Protein 5VT3 (pdb70)

Solvent-accessible surface area: 26668 Å² total; per-residue (Å²): 135,90,16,106,0,1,0,4,8,3,12,17,6,0,4,0,0,0,1,6,0,17,8,7,92,10,105,1,5,0,3,6,16,133,80,88,8,12,58,33,44,44,29,67,56,11,26,23,1,1,1,10,79,137,56,17,55,0,52,26,0,4,100,63,1,77,78,1,0,84,71,34,150,11,76,42,38,136,9,62,10,72,114,10,61,13,109,50,132,52,0,56,0,97,1,102,64,66,50,12,20,0,42,0,0,0,0,8,36,16,10,56,34,93,80,67,69,50,163,18,1,106,59,21,73,78,102,8,4,10,22,24,0,33,65,42,0,106,147,27,167,102,66,91,0,0,0,10,6,8,17,54,48,0,0,57,22,0,7,59,0,7,113,38,7,48,57,0,14,0,0,14,162,95,108,56,23,176,5,26,87,55,1,31,98,103,0,68,84,59,40,148,124,43,42,3,63,45,27,40,25,54,48,9,54,62,2,38,35,70,151,152,9,3,59,2,0,62,0,78,21,67,144,106,42,38,80,74,116,26,107,4,96,0,0,1,2,7,48,27,48,44,5,46,2,107,51,0,122,84,63,9,84,46,105,121,27,28,1,59,14,115,15,33,42,101,4,55,12,2,21,8,62,26,118,0,0,0,0,0,4,21,0,20,22,59,55,24,115,37,18,0,7,9,0,2,27,0,0,28,0,2,27,2,0,26,101,31,16,78,80,103,132,202,59,98,79,107,69,74,91,14,110,0,0,0,4,10,3,13,16,6,0,5,0,0,0,1,5,0,15,9,6,98,19,112,1,4,0,3,6,17,138,81,88,7,13,55,32,44,49,16,60,84,15,32,26,2,1,0,11,73,77,73,16,53,0,55,25,0,5,97,61,1,78,110,2,0,85,75,36,151,11,75,40,35,134,8,60,11,59,99,9,62,12,106,52,126,58,0,40,0,87,8,106,70,40,20,6,6,0,42,0,0,0,0,7,33,17,9,57,34,88,79,65,69,51,164,19,1,108,59,20,68,76,96,10,5,12,21,22,0,36,68,44,0,116,134,26,169,104,73,92,0,0,0,10,6,7,17,57,52,0,0,51,17,0,22,63,0,9,117,41,6,53,53,0,12,0,0,15,164,88,101,58,21,181,5,22,69,40,17,26,92,80,0,69,77,57,40,138,120,49,41,3,62,46,32,42,23,55,48,9,51,64,2,36,36,76,161,154,9,6,52,2,0,58,0,69,29,69,151,107,42,41,76,80,111,26,95,3,83,0,0,1,2,7,46,27,49,39,9,42,4,110,49,0,118,87,59,11,84,49,104,125,25,29,1,58,14,116,15,37,45,101,9,59,7,0,22,9,61,25,117,0,0,0,0,0,3,22,0,20,20,68,36,17,108,34,18,1,2,10,0,4,14,0,0,32,0,1,31,4,0,39,172,32,4,91,84,98,139

Sequence (632 aa):
KHSKLLILGSGPAGYTAAVYAARANNLNPVLITGMQQGGQQLTTTTEVEENWPGDPEGLTGPGLMDRMKEHAERFETEIIFDHINEVDFSTRPFVLKGDDAAAASYSCDALIISTGASAKYLGLESEEAFKGRGVSACATCDGFFFYRNQQKVAVVGGGNTAVEEEALYLSSNIAAEVHLIHRRDSFRAEKILINRRLMDKVQQNGNIVLHTDRVLDEVLGDEMGVTGVRLKDVKTGGTEELDVMGAFIAIGHSSPNTQIFQGQLDMKDGYILVKSGLEGNATQTSVEGIFAAGDVMDHNYRQAITSAGTTGCMAALDAERRYLDDSLNNAMSDMKHSKLLILGSGPAGYTAAVYAARANLNPVLITGMMQQGGQLTTTTEVENWPGDPEGLTGPGLMDRMKEHAERFETEIIFDHINEVDFSTRPFVLKGDDAASYSSCDALIISTGASAKYLGLEESEEAFKGRGVSACATCDGFFYRNQKVAVVGGGNTAVEEEALYLSNIAAEVHLIHRRDSFRAEKILINRRLMDKVQNGNIVLHTDRVLDEVLGDEMMGVTGVRLKDVKTGGTEELDVMGAFIAIGHSPNTQIFQGQLDMKDGYILVKSGLEGNATQTSVEGIFAAGDVMDHNYRQAITSAGTTGCMAALDAERYLDSLN

Radius of gyration: 27.06 Å; Cα contacts (8 Å, |Δi|>4): 1678; chains: 2; bounding box: 70×60×86 Å

Foldseek 3Di:
DEFAEEEEALELLRLLLLLLLLVLVRLYEYEHAPPRHPDQVQFQADDPPPPDDGRDGSVNVSVVSVVSSVVSPRHYHHWHWDAWDQVDPQTWTDTPDDIYGHRFYEYAHAWAADDPPDPQLVVFVVQFEAAGCSVCLQVQAQWEEEEEAAEQSSLSSQVVSQVGYQAYEYEYQADHGHYDVVSVVVSVCCCVPHRYPYHYQWDFDHFDDDPRHTQWTWIARNPPRDIDIGGGRHYHYHHDIAAPQVNCPPPWDDDSQAFEACQDDPASGQHTPRQNYGYAANSHDPDDRDSNRRNVRSSSRSVSNSVSSVVVD/DDDQPAAEFAEEEEALELLRLLLLLLLLVLVRLYEYAHAPPRHPDQVQWQFDDPPPPDDGGDGSVNVSVVSVVSSVVSPRHYHHWHFDAWDQVDPQTWTDTPVHIYTHNFYEYAQAWAADDPPDPQLVVFVVLFEAAGCSVCLQVAAQFEEEEEAAEQQRLSSLVVSQVGYVAYEYEYQADHHHYDVVSVVVSVCCCVPNRYPYHYNWDFPHFDDDPRHGQWTWIARNVPRDIDIDGGRHYHYHHDTAAPQVNCPPPWDADSQAFAACQDDPASGQHTPRQRYGYAANSHDPDDRDSVRRNVRSNSSSVSNSVSSVVVD

Nearest PDB structures (foldseek):
  5usx-assembly1_A  TM=9.959E-01  e=8.562E-64  Vibrio vulnificus CMCP6
  5u63-assembly1_A  TM=9.924E-01  e=9.295E-57  Haemophilus influenzae Rd KW20
  5utx-assembly1_B  TM=8.180E-01  e=9.425E-53  Vibrio vulnificus CMCP6
  5utx-assembly1_A  TM=6.160E-01  e=2.330E-57  Vibrio vulnificus CMCP6
  7e52-assembly1_A-2  TM=6.633E-01  e=1.505E-50  Acinetobacter baumannii 940793

Secondary structure (DSSP, 8-state):
-EEEEEEE--SHHHHHHHHHHHHTT---EEE--SSTT-GGGG-S----STT--TT--HHHHHHHHHHHHHHTT-EEE---EEEEE-SSSSEEEEESS-EEEEEEEEE---EEE-----HHHHHTBTTTEES-HHHHGGGGTTSEEEEE--SHHHHHHHHHHHTTSSEEEEE-SSSS--S-HHHHHHHHHHHHHSSEEEETTEEEEEEEE-SSSEEEEEEEETTT--EEEEE-SEEEE-S-EEES-GGGTTTS-EETTEEP---SSSS-TTB-SSTTEEE-GGGS-SS---HHHHHHHHHHHHHHHHHHHHHT-/--SS-PEEEEEEEE--SHHHHHHHHHHHHTT---EEE--SSTT-GGGG-S----STT--TT--HHHHHHHHHHHHHHTT-EEE---EEEEE-SSSSEEEEESS-EEEEEEEEE---EEE-----HHHHHHBTTTEES-HHHHGGGGTTSEEEEE--SHHHHHHHHHHHTTSSEEEEE-SSSS--S-HHHHHHHHHHHHHSSEEEE-SEEEEEEEE-SSSEEEEEEEETTT--EEEEE-SEEEE-S-EEES-GGGTTTS-EETTEEP---SSSS-TTB-SSTTEEE-GGGS-SS---HHHHHHHHHHHHHHHHHHHHHH-

B-factor: mean 30.5, std 15.29, range [8.41, 157.99]

Structure (mmCIF, N/CA/C/O backbone):
data_5VT3
#
_entry.id   5VT3
#
_cell.length_a   61.931
_cell.length_b   100.758
_cell.length_c   126.880
_cell.angle_alpha   90.000
_cell.angle_beta   90.000
_cell.angle_gamma   90.000
#
_symmetry.space_group_name_H-M   'P 21 21 21'
#
loop_
_entity.id
_entity.type
_entity.pdbx_description
1 polymer 'Thioredoxin reductase'
2 non-polymer 'NADP NICOTINAMIDE-ADENINE-DINUCLEOTIDE PHOSPHATE'
3 non-polymer 'FLAVIN-ADENINE DINUCLEOTIDE'
4 non-polymer 'POTASSIUM ION'
5 non-polymer 'CACODYLATE ION'
6 non-polymer GLYCEROL
7 water water
#
loop_
_atom_site.group_PDB
_atom_site.id
_atom_site.type_symbol
_atom_site.label_atom_id
_atom_site.label_alt_id
_atom_site.label_comp_id
_atom_site.label_asym_id
_atom_site.label_entity_id
_atom_site.label_seq_id
_atom_site.pdbx_PDB_ins_code
_atom_site.Cartn_x
_atom_site.Cartn_y
_atom_site.Cartn_z
_atom_site.occupancy
_atom_site.B_iso_or_equiv
_atom_site.auth_seq_id
_atom_site.auth_comp_id
_atom_site.auth_asym_id
_atom_site.auth_atom_id
_atom_site.pdbx_PDB_model_num
ATOM 1 N N . LYS A 1 8 ? 17.947 98.553 48.488 1.00 67.79 5 LYS A N 1
ATOM 2 C CA . LYS A 1 8 ? 18.407 99.054 47.203 1.00 64.20 5 LYS A CA 1
ATOM 3 C C . LYS A 1 8 ? 18.055 98.020 46.117 1.00 52.18 5 LYS A C 1
ATOM 4 O O . LYS A 1 8 ? 18.633 96.947 46.084 1.00 50.53 5 LYS A O 1
ATOM 10 N N . HIS A 1 9 ? 17.078 98.323 45.264 1.00 42.90 6 HIS A N 1
ATOM 11 C CA . HIS A 1 9 ? 16.710 97.452 44.157 1.00 44.71 6 HIS A CA 1
ATOM 12 C C . HIS A 1 9 ? 17.410 97.892 42.878 1.00 41.25 6 HIS A C 1
ATOM 13 O O . HIS A 1 9 ? 17.620 99.085 42.633 1.00 45.56 6 HIS A O 1
ATOM 20 N N . SER A 1 10 ? 17.765 96.922 42.051 1.00 34.55 7 SER A N 1
ATOM 21 C CA . SER A 1 10 ? 18.187 97.297 40.704 1.00 36.68 7 SER A CA 1
ATOM 22 C C . SER A 1 10 ? 17.750 96.207 39.741 1.00 30.23 7 SER A C 1
ATOM 23 O O . SER A 1 10 ? 17.411 95.097 40.152 1.00 29.91 7 SER A O 1
ATOM 26 N N . LYS A 1 11 ? 17.678 96.555 38.457 1.00 26.89 8 LYS A N 1
ATOM 27 C CA . LYS A 1 11 ? 17.363 95.533 37.463 1.00 35.39 8 LYS A CA 1
ATOM 28 C C . LYS A 1 11 ? 18.444 94.467 37.440 1.00 31.55 8 LYS A C 1
ATOM 29 O O . LYS A 1 11 ? 18.137 93.272 37.403 1.00 32.13 8 LYS A O 1
ATOM 35 N N . LEU A 1 12 ? 19.714 94.884 37.536 1.00 24.41 9 LEU A N 1
ATOM 36 C CA . LEU A 1 12 ? 20.855 93.985 37.391 1.00 22.54 9 LEU A CA 1
ATOM 37 C C . LEU A 1 12 ? 21.869 94.256 38.485 1.00 26.09 9 LEU A C 1
ATOM 38 O O . LEU A 1 12 ? 22.323 95.393 38.659 1.00 24.74 9 LEU A O 1
ATOM 43 N N . LEU A 1 13 ? 22.222 93.208 39.210 1.00 21.82 10 LEU A N 1
ATOM 44 C CA . LEU A 1 13 ? 23.296 93.230 40.189 1.00 19.87 10 LEU A CA 1
ATOM 45 C C . LEU A 1 13 ? 24.402 92.285 39.727 1.00 20.10 10 LEU A C 1
ATOM 46 O O . LEU A 1 13 ? 24.117 91.178 39.274 1.00 20.73 10 LEU A O 1
ATOM 51 N N . ILE A 1 14 ? 25.655 92.722 39.864 1.00 17.90 11 ILE A N 1
ATOM 52 C CA . ILE A 1 14 ? 26.846 91.945 39.524 1.00 16.08 11 ILE A CA 1
ATOM 53 C C . ILE A 1 14 ? 27.653 91.741 40.809 1.00 20.98 11 ILE A C 1
ATOM 54 O O . ILE A 1 14 ? 28.026 92.716 41.473 1.00 20.29 11 ILE A O 1
ATOM 59 N N . LEU A 1 15 ? 27.939 90.494 41.167 1.00 14.77 12 LEU A N 1
ATOM 60 C CA . LEU A 1 15 ? 28.816 90.224 42.298 1.00 13.95 12 LEU A CA 1
ATOM 61 C C . LEU A 1 15 ? 30.228 89.979 41.782 1.00 23.23 12 LEU A C 1
ATOM 62 O O . LEU A 1 15 ? 30.466 88.968 41.109 1.00 19.43 12 LEU A O 1
ATOM 67 N N . GLY A 1 16 ? 31.174 90.851 42.147 1.00 18.22 13 GLY A N 1
ATOM 68 C CA . GLY A 1 16 ? 32.574 90.537 41.867 1.00 16.37 13 GLY A CA 1
ATOM 69 C C . GLY A 1 16 ? 33.253 91.665 41.107 1.00 24.72 13 GLY A C 1
ATOM 70 O O . GLY A 1 16 ? 32.658 92.220 40.191 1.00 19.66 13 GLY A O 1
ATOM 71 N N . SER A 1 17 ? 34.471 92.062 41.489 1.00 19.26 14 SER A N 1
ATOM 72 C CA . SER A 1 17 ? 35.166 93.148 40.801 1.00 19.08 14 SER A CA 1
ATOM 73 C C . SER A 1 17 ? 36.457 92.647 40.141 1.00 21.90 14 SER A C 1
ATOM 74 O O . SER A 1 17 ? 37.461 93.363 40.072 1.00 18.48 14 SER A O 1
ATOM 77 N N . GLY A 1 18 ? 36.431 91.415 39.635 1.00 17.26 15 GLY A N 1
ATOM 78 C CA . GLY A 1 18 ? 37.477 90.879 38.794 1.00 15.23 15 GLY A CA 1
ATOM 79 C C . GLY A 1 18 ? 37.151 91.139 37.330 1.00 16.83 15 GLY A C 1
ATOM 80 O O . GLY A 1 18 ? 36.228 91.883 37.002 1.00 16.62 15 GLY A O 1
ATOM 81 N N . PRO A 1 19 ? 37.916 90.535 36.419 1.00 18.33 16 PRO A N 1
ATOM 82 C CA . PRO A 1 19 ? 37.686 90.816 35.001 1.00 16.22 16 PRO A CA 1
ATOM 83 C C . PRO A 1 19 ? 36.328 90.328 34.486 1.00 17.24 16 PRO A C 1
ATOM 84 O O . PRO A 1 19 ? 35.826 90.904 33.531 1.00 18.36 16 PRO A O 1
ATOM 88 N N . ALA A 1 20 ? 35.734 89.271 35.045 1.00 16.01 17 ALA A N 1
ATOM 89 C CA . ALA A 1 20 ? 34.398 88.875 34.605 1.00 15.10 17 ALA A CA 1
ATOM 90 C C . ALA A 1 20 ? 33.351 89.902 35.053 1.00 16.55 17 ALA A C 1
ATOM 91 O O . ALA A 1 20 ? 32.512 90.358 34.252 1.00 15.52 17 ALA A O 1
ATOM 93 N N . GLY A 1 21 ? 33.401 90.298 36.325 1.00 13.96 18 GLY A N 1
ATOM 94 C CA . GLY A 1 21 ? 32.450 91.306 36.824 1.00 14.21 18 GLY A CA 1
ATOM 95 C C . GLY A 1 21 ? 32.525 92.618 36.058 1.00 14.23 18 GLY A C 1
ATOM 96 O O . GLY A 1 21 ? 31.505 93.162 35.637 1.00 18.50 18 GLY A O 1
ATOM 97 N N . TYR A 1 22 ? 33.731 93.167 35.906 1.00 13.91 19 TYR A N 1
ATOM 98 C CA . TYR A 1 22 ? 33.880 94.462 35.233 1.00 14.71 19 TYR A CA 1
ATOM 99 C C . TYR A 1 22 ? 33.578 94.400 33.735 1.00 16.18 19 TYR A C 1
ATOM 100 O O . TYR A 1 22 ? 33.045 95.365 33.184 1.00 16.08 19 TYR A O 1
ATOM 109 N N . THR A 1 23 ? 33.882 93.294 33.051 1.00 16.41 20 THR A N 1
ATOM 110 C CA . THR A 1 23 ? 33.446 93.218 31.659 1.00 14.71 20 THR A CA 1
ATOM 111 C C . THR A 1 23 ? 31.930 93.134 31.590 1.00 17.19 20 THR A C 1
ATOM 112 O O . THR A 1 23 ? 31.298 93.785 30.740 1.00 12.89 20 THR A O 1
ATOM 116 N N . ALA A 1 24 ? 31.316 92.370 32.498 1.00 14.57 21 ALA A N 1
ATOM 117 C CA . ALA A 1 24 ? 29.849 92.354 32.551 1.00 15.59 21 ALA A CA 1
ATOM 118 C C . ALA A 1 24 ? 29.285 93.768 32.754 1.00 15.56 21 ALA A C 1
ATOM 119 O O . ALA A 1 24 ? 28.304 94.153 32.111 1.00 17.07 21 ALA A O 1
ATOM 121 N N . ALA A 1 25 ? 29.890 94.548 33.647 1.00 14.06 22 ALA A N 1
ATOM 122 C CA . ALA A 1 25 ? 29.404 95.905 33.921 1.00 14.49 22 ALA A CA 1
ATOM 123 C C . ALA A 1 25 ? 29.506 96.778 32.688 1.00 18.38 22 ALA A C 1
ATOM 124 O O . ALA A 1 25 ? 28.580 97.533 32.381 1.00 18.06 22 ALA A O 1
ATOM 126 N N . VAL A 1 26 ? 30.635 96.698 31.972 1.00 15.03 23 VAL A N 1
ATOM 127 C CA . VAL A 1 26 ? 30.781 97.509 30.752 1.00 18.85 23 VAL A CA 1
ATOM 128 C C . VAL A 1 26 ? 29.663 97.182 29.759 1.00 19.01 23 VAL A C 1
ATOM 129 O O . VAL A 1 26 ? 28.982 98.078 29.243 1.00 18.54 23 VAL A O 1
ATOM 133 N N . TYR A 1 27 ? 29.426 95.896 29.511 1.00 14.14 24 TYR A N 1
ATOM 134 C CA . TYR A 1 27 ? 28.418 95.519 28.525 1.00 16.01 24 TYR A CA 1
ATOM 135 C C . TYR A 1 27 ? 27.013 95.838 29.032 1.00 16.06 24 TYR A C 1
ATOM 136 O O . TYR A 1 27 ? 26.188 96.380 28.293 1.00 17.18 24 TYR A O 1
ATOM 145 N N . ALA A 1 28 ? 26.761 95.586 30.311 1.00 16.03 25 ALA A N 1
ATOM 146 C CA . ALA A 1 28 ? 25.465 95.896 30.907 1.00 17.11 25 ALA A CA 1
ATOM 147 C C . ALA A 1 28 ? 25.181 97.391 30.880 1.00 19.12 25 ALA A C 1
ATOM 148 O O . ALA A 1 28 ? 24.054 97.818 30.594 1.00 19.77 25 ALA A O 1
ATOM 150 N N . ALA A 1 29 ? 26.195 98.205 31.183 1.00 19.88 26 ALA A N 1
ATOM 151 C CA . ALA A 1 29 ? 26.021 99.652 31.172 1.00 20.74 26 ALA A CA 1
ATOM 152 C C . ALA A 1 29 ? 25.669 100.136 29.768 1.00 24.47 26 ALA A C 1
ATOM 153 O O . ALA A 1 29 ? 24.758 100.966 29.589 1.00 21.38 26 ALA A O 1
ATOM 155 N N . ARG A 1 30 ? 26.323 99.563 28.749 1.00 17.55 27 ARG A N 1
ATOM 156 C CA . ARG A 1 30 ? 26.055 99.981 27.380 1.00 18.10 27 ARG A CA 1
ATOM 157 C C . ARG A 1 30 ? 24.718 99.477 26.872 1.00 21.96 27 ARG A C 1
ATOM 158 O O . ARG A 1 30 ? 24.235 99.991 25.857 1.00 23.70 27 ARG A O 1
ATOM 166 N N . ALA A 1 31 ? 24.151 98.450 27.518 1.00 16.80 28 ALA A N 1
ATOM 167 C CA . ALA A 1 31 ? 22.803 97.969 27.271 1.00 19.90 28 ALA A CA 1
ATOM 168 C C . ALA A 1 31 ? 21.768 98.742 28.073 1.00 23.15 28 ALA A C 1
ATOM 169 O O . ALA A 1 31 ? 20.621 98.285 28.177 1.00 23.48 28 ALA A O 1
ATOM 171 N N A ASN A 1 32 ? 22.141 99.874 28.673 0.48 20.66 29 ASN A N 1
ATOM 172 N N B ASN A 1 32 ? 22.181 99.861 28.681 0.52 20.39 29 ASN A N 1
ATOM 173 C CA A ASN A 1 32 ? 21.191 100.731 29.392 0.48 24.54 29 ASN A CA 1
ATOM 174 C CA B ASN A 1 32 ? 21.305 100.767 29.427 0.52 24.17 29 ASN A CA 1
ATOM 175 C C A ASN A 1 32 ? 20.556 100.000 30.573 0.48 26.91 29 ASN A C 1
ATOM 176 C C B ASN A 1 32 ? 20.594 100.040 30.574 0.52 27.17 29 ASN A C 1
ATOM 177 O O A ASN A 1 32 ? 19.396 100.233 30.904 0.48 25.14 29 ASN A O 1
ATOM 178 O O B ASN A 1 32 ? 19.438 100.323 30.884 0.52 25.08 29 ASN A O 1
ATOM 187 N N . LEU A 1 33 ? 21.291 99.102 31.220 1.00 27.81 30 LEU A N 1
ATOM 188 C CA . LEU A 1 33 ? 20.746 98.381 32.362 1.00 24.53 30 LEU A CA 1
ATOM 189 C C . LEU A 1 33 ? 21.104 99.002 33.709 1.00 26.44 30 LEU A C 1
ATOM 190 O O . LEU A 1 33 ? 20.656 98.487 34.738 1.00 34.41 30 LEU A O 1
ATOM 195 N N . ASN A 1 34 ? 21.881 100.076 33.736 1.00 25.95 31 ASN A N 1
ATOM 196 C CA . ASN A 1 34 ? 22.304 100.712 34.979 1.00 27.07 31 ASN A CA 1
ATOM 197 C C . ASN A 1 34 ? 22.841 99.697 35.992 1.00 26.37 31 ASN A C 1
ATOM 198 O O . ASN A 1 34 ? 22.338 99.621 37.116 1.00 27.06 31 ASN A O 1
ATOM 203 N N . PRO A 1 35 ? 23.886 98.927 35.630 1.00 24.90 32 PRO A N 1
ATOM 204 C CA . PRO A 1 35 ? 24.354 97.862 36.523 1.00 19.48 32 PRO A CA 1
ATOM 205 C C . PRO A 1 35 ? 24.846 98.417 37.852 1.00 21.87 32 PRO A C 1
ATOM 206 O O . PRO A 1 35 ? 25.490 99.472 37.921 1.00 21.75 32 PRO A O 1
ATOM 210 N N . VAL A 1 36 ? 24.550 97.670 38.908 1.00 21.01 33 VAL A N 1
ATOM 211 C CA . VAL A 1 36 ? 25.165 97.869 40.210 1.00 23.18 33 VAL A CA 1
ATOM 212 C C . VAL A 1 36 ? 26.126 96.708 40.418 1.00 26.62 33 VAL A C 1
ATOM 213 O O . VAL A 1 36 ? 25.748 95.544 40.218 1.00 23.61 33 VAL A O 1
ATOM 217 N N . LEU A 1 37 ? 27.347 97.012 40.844 1.00 19.90 34 LEU A N 1
ATOM 218 C CA . LEU A 1 37 ? 28.385 96.007 41.024 1.00 21.15 34 LEU A CA 1
ATOM 219 C C . LEU A 1 37 ? 28.883 96.063 42.468 1.00 21.80 34 LEU A C 1
ATOM 220 O O . LEU A 1 37 ? 29.254 97.141 42.946 1.00 27.71 34 LEU A O 1
ATOM 225 N N . ILE A 1 38 ? 28.857 94.911 43.152 1.00 17.88 35 ILE A N 1
ATOM 226 C CA . ILE A 1 38 ? 29.413 94.728 44.507 1.00 21.56 35 ILE A CA 1
ATOM 227 C C . ILE A 1 38 ? 30.845 94.180 44.395 1.00 23.74 35 ILE A C 1
ATOM 228 O O . ILE A 1 38 ? 31.066 93.124 43.788 1.00 22.90 35 ILE A O 1
ATOM 233 N N . THR A 1 39 ? 31.823 94.890 44.968 1.00 18.47 36 THR A N 1
ATOM 234 C CA . THR A 1 39 ? 33.225 94.541 44.701 1.00 21.67 36 THR A CA 1
ATOM 235 C C . THR A 1 39 ? 33.641 93.240 45.383 1.00 22.28 36 THR A C 1
ATOM 236 O O . THR A 1 39 ? 34.598 92.601 44.938 1.00 28.82 36 THR A O 1
ATOM 240 N N . GLY A 1 40 ? 33.009 92.895 46.517 1.00 21.33 37 GLY A N 1
ATOM 241 C CA . GLY A 1 40 ? 33.570 91.944 47.461 1.00 19.75 37 GLY A CA 1
ATOM 242 C C . GLY A 1 40 ? 34.826 92.494 48.147 1.00 27.45 37 GLY A C 1
ATOM 243 O O . GLY A 1 40 ? 35.276 93.621 47.914 1.00 24.98 37 GLY A O 1
ATOM 244 N N . MET A 1 41 ? 35.436 91.620 48.957 1.00 20.76 38 MET A N 1
ATOM 245 C CA . MET A 1 41 ? 36.563 91.986 49.815 1.00 31.45 38 MET A CA 1
ATOM 246 C C . MET A 1 41 ? 37.849 92.222 49.042 1.00 32.89 38 MET A C 1
ATOM 247 O O . MET A 1 41 ? 38.690 93.009 49.491 1.00 31.03 38 MET A O 1
ATOM 252 N N . GLN A 1 42 ? 38.069 91.489 47.939 1.00 22.53 39 GLN A N 1
ATOM 253 C CA . GLN A 1 42 ? 39.267 91.651 47.127 1.00 25.18 39 GLN A CA 1
ATOM 254 C C . GLN A 1 42 ? 38.917 92.535 45.934 1.00 27.83 39 GLN A C 1
ATOM 255 O O . GLN A 1 42 ? 38.561 92.044 44.857 1.00 20.46 39 GLN A O 1
ATOM 261 N N . GLN A 1 43 ? 38.995 93.848 46.142 1.00 21.51 40 GLN A N 1
ATOM 262 C CA . GLN A 1 43 ? 38.618 94.800 45.104 1.00 27.93 40 GLN A CA 1
ATOM 263 C C . GLN A 1 43 ? 39.564 94.679 43.924 1.00 28.94 40 GLN A C 1
ATOM 264 O O . GLN A 1 43 ? 40.769 94.893 44.066 1.00 26.74 40 GLN A O 1
ATOM 270 N N . GLY A 1 44 ? 39.045 94.358 42.755 1.00 23.75 41 GLY A N 1
ATOM 271 C CA . GLY A 1 44 ? 39.912 94.104 41.622 1.00 19.28 41 GLY A CA 1
ATOM 272 C C . GLY A 1 44 ? 40.171 92.634 41.367 1.00 19.56 41 GLY A C 1
ATOM 273 O O . GLY A 1 44 ? 40.670 92.291 40.287 1.00 20.12 41 GLY A O 1
ATOM 274 N N . GLY A 1 45 ? 39.916 91.748 42.364 1.00 19.09 42 GLY A N 1
ATOM 275 C CA . GLY A 1 45 ? 40.010 90.295 42.127 1.00 21.39 42 GLY A CA 1
ATOM 276 C C . GLY A 1 45 ? 41.444 89.758 42.207 1.00 21.63 42 GLY A C 1
ATOM 277 O O . GLY A 1 45 ? 42.375 90.437 42.649 1.00 22.28 42 GLY A O 1
ATOM 278 N N A GLN A 1 46 ? 41.596 88.510 41.759 0.58 18.23 43 GLN A N 1
ATOM 279 N N B GLN A 1 46 ? 41.625 88.516 41.765 0.42 18.80 43 GLN A N 1
ATOM 280 C CA A GLN A 1 46 ? 42.865 87.804 41.925 0.58 20.59 43 GLN A CA 1
ATOM 281 C CA B GLN A 1 46 ? 42.912 87.876 42.043 0.42 20.57 43 GLN A CA 1
ATOM 282 C C A GLN A 1 46 ? 44.017 88.581 41.294 0.58 20.78 43 GLN A C 1
ATOM 283 C C B GLN A 1 46 ? 44.061 88.402 41.178 0.42 21.13 43 GLN A C 1
ATOM 284 O O A GLN A 1 46 ? 45.111 88.672 41.868 0.58 16.25 43 GLN A O 1
ATOM 285 O O B GLN A 1 46 ? 45.227 88.108 41.479 0.42 18.35 43 GLN A O 1
ATOM 296 N N . LEU A 1 47 ? 43.784 89.177 40.125 1.00 15.78 44 LEU A N 1
ATOM 297 C CA . LEU A 1 47 ? 44.888 89.767 39.388 1.00 19.09 44 LEU A CA 1
ATOM 298 C C . LEU A 1 47 ? 45.590 90.869 40.169 1.00 23.54 44 LEU A C 1
ATOM 299 O O . LEU A 1 47 ? 46.764 91.160 39.876 1.00 21.12 44 LEU A O 1
ATOM 304 N N . THR A 1 48 ? 44.920 91.474 41.165 1.00 20.88 45 THR A N 1
ATOM 305 C CA . THR A 1 48 ? 45.586 92.503 41.955 1.00 31.62 45 THR A CA 1
ATOM 306 C C . THR A 1 48 ? 46.770 91.945 42.747 1.00 29.65 45 THR A C 1
ATOM 307 O O . THR A 1 48 ? 47.563 92.736 43.259 1.00 30.07 45 THR A O 1
ATOM 311 N N . THR A 1 49 ? 46.897 90.618 42.860 1.00 25.85 46 THR A N 1
ATOM 312 C CA . THR A 1 49 ? 47.982 89.973 43.580 1.00 27.53 46 THR A CA 1
ATOM 313 C C . THR A 1 49 ? 49.097 89.487 42.667 1.00 29.44 46 THR A C 1
ATOM 314 O O . THR A 1 49 ? 50.016 88.832 43.150 1.00 31.42 46 THR A O 1
ATOM 318 N N . THR A 1 50 ? 49.049 89.745 41.363 1.00 24.52 47 THR A N 1
ATOM 319 C CA . THR A 1 50 ? 50.182 89.409 40.504 1.00 21.54 47 THR A CA 1
ATOM 320 C C . THR A 1 50 ? 50.808 90.693 39.955 1.00 29.91 47 THR A C 1
ATOM 321 O O . THR A 1 50 ? 50.111 91.691 39.751 1.00 32.05 47 THR A O 1
ATOM 325 N N . THR A 1 51 ? 52.136 90.672 39.730 1.00 23.89 48 THR A N 1
ATOM 326 C CA . THR A 1 51 ? 52.881 91.869 39.316 1.00 26.71 48 THR A CA 1
ATOM 327 C C . THR A 1 51 ? 53.084 91.979 37.815 1.00 35.18 48 THR A C 1
ATOM 328 O O .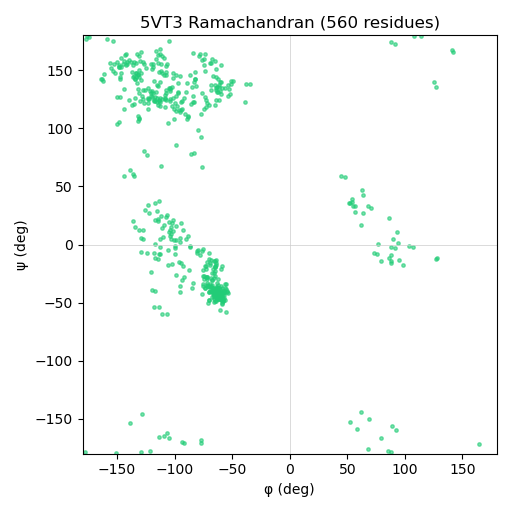 THR A 1 51 ? 53.518 93.027 37.337 1.00 52.76 48 THR A O 1
ATOM 332 N N . GLU A 1 52 ? 52.863 90.914 37.085 1.00 23.98 49 GLU A N 1
ATOM 333 C CA . GLU A 1 52 ? 53.217 90.822 35.677 1.00 33.72 49 GLU A CA 1
ATOM 334 C C . GLU A 1 52 ? 52.076 90.095 34.996 1.00 25.55 49 GLU A C 1
ATOM 335 O O . GLU A 1 52 ? 51.724 88.983 35.416 1.00 22.49 49 GLU A O 1
ATOM 341 N N . VAL A 1 53 ? 51.482 90.702 33.973 1.00 18.17 50 VAL A N 1
ATOM 342 C CA . VAL A 1 53 ? 50.514 90.005 33.135 1.00 18.66 50 VAL A CA 1
ATOM 343 C C . VAL A 1 53 ? 51.004 90.086 31.702 1.00 23.41 50 VAL A C 1
ATOM 344 O O . VAL A 1 53 ? 51.158 91.177 31.162 1.00 28.21 50 VAL A O 1
ATOM 348 N N A GLU A 1 54 ? 51.248 88.938 31.085 0.38 19.84 51 GLU A N 1
ATOM 349 N N B GLU A 1 54 ? 51.239 88.938 31.087 0.62 18.51 51 GLU A N 1
ATOM 350 C CA A GLU A 1 54 ? 51.882 88.918 29.776 0.38 23.80 51 GLU A CA 1
ATOM 351 C CA B GLU A 1 54 ? 51.895 88.911 29.792 0.62 24.16 51 GLU A CA 1
ATOM 352 C C A GLU A 1 54 ? 51.035 88.237 28.721 0.38 21.83 51 GLU A C 1
ATOM 353 C C B GLU A 1 54 ? 51.022 88.298 28.716 0.62 22.15 51 GLU A C 1
ATOM 354 O O A GLU A 1 54 ? 51.497 88.078 27.582 0.38 19.48 51 GLU A O 1
ATOM 355 O O B GLU A 1 54 ? 51.457 88.229 27.558 0.62 19.24 51 GLU A O 1
ATOM 366 N N . ASN A 1 55 ? 49.819 87.814 29.068 1.00 16.75 52 ASN A N 1
ATOM 367 C CA . ASN A 1 55 ? 48.951 87.123 28.126 1.00 12.58 52 ASN A CA 1
ATOM 368 C C . ASN A 1 55 ? 47.566 87.760 28.108 1.00 16.47 52 ASN A C 1
ATOM 369 O O . ASN A 1 55 ? 46.573 87.088 27.829 1.00 17.99 52 ASN A O 1
ATOM 374 N N . TRP A 1 56 ? 47.471 89.051 28.437 1.00 13.67 53 TRP A N 1
ATOM 375 C CA . TRP A 1 56 ? 46.253 89.787 28.152 1.00 18.56 53 TRP A CA 1
ATOM 376 C C . TRP A 1 56 ? 46.438 90.325 26.735 1.00 18.39 53 TRP A C 1
ATOM 377 O O . TRP A 1 56 ? 47.304 91.192 26.518 1.00 16.92 53 TRP A O 1
ATOM 388 N N . PRO A 1 57 ? 45.707 89.812 25.745 1.00 19.73 54 PRO A N 1
ATOM 389 C CA . PRO A 1 57 ? 46.104 90.025 24.332 1.00 17.07 54 PRO A CA 1
ATOM 390 C C . PRO A 1 57 ? 46.048 91.493 23.934 1.00 15.82 54 PRO A C 1
ATOM 391 O O . PRO A 1 57 ? 45.108 92.225 24.262 1.00 16.44 54 PRO A O 1
ATOM 395 N N . GLY A 1 58 ? 47.118 91.948 23.279 1.00 17.71 55 GLY A N 1
ATOM 396 C CA . GLY A 1 58 ? 47.154 93.319 22.852 1.00 18.90 55 GLY A CA 1
ATOM 397 C C . GLY A 1 58 ? 47.747 94.254 23.863 1.00 24.24 55 GLY A C 1
ATOM 398 O O . GLY A 1 58 ? 47.740 95.471 23.642 1.00 20.98 55 GLY A O 1
ATOM 399 N N . ASP A 1 59 ? 48.255 93.729 24.973 1.00 20.44 56 ASP A N 1
ATOM 400 C CA . ASP A 1 59 ? 48.884 94.788 25.744 1.00 19.52 56 ASP A CA 1
ATOM 401 C C . ASP A 1 59 ? 50.395 94.764 25.580 1.00 25.42 56 ASP A C 1
ATOM 402 O O . ASP A 1 59 ? 50.992 93.695 25.555 1.00 23.83 56 ASP A O 1
ATOM 407 N N . PRO A 1 60 ? 51.032 95.935 25.543 1.00 36.60 57 PRO A N 1
ATOM 408 C CA . PRO A 1 60 ? 52.493 95.973 25.462 1.00 34.91 57 PRO A CA 1
ATOM 409 C C . PRO A 1 60 ? 53.137 95.470 26.753 1.00 43.50 57 PRO A C 1
ATOM 410 O O . PRO A 1 60 ? 52.544 95.471 27.841 1.00 43.34 57 PRO A O 1
ATOM 414 N N . GLU A 1 61 ? 54.372 95.012 26.600 1.00 44.06 58 GLU A N 1
ATOM 415 C CA . GLU A 1 61 ? 55.229 94.637 27.718 1.00 40.88 58 GLU A CA 1
ATOM 416 C C . GLU A 1 61 ? 55.056 95.578 28.900 1.00 39.53 58 GLU A C 1
ATOM 417 O O . GLU A 1 61 ? 54.956 96.796 28.732 1.00 42.42 58 GLU A O 1
ATOM 423 N N . GLY A 1 62 ? 55.007 95.018 30.105 1.00 35.68 59 GLY A N 1
ATOM 424 C CA . GLY A 1 62 ? 54.966 95.842 31.302 1.00 33.22 59 GLY A CA 1
ATOM 425 C C . GLY A 1 62 ? 53.617 95.973 31.987 1.00 33.38 59 GLY A C 1
ATOM 426 O O . GLY A 1 62 ? 53.530 96.651 33.014 1.00 35.22 59 GLY A O 1
ATOM 427 N N . LEU A 1 63 ? 52.565 95.358 31.458 1.00 25.17 60 LEU A N 1
ATOM 428 C CA . LEU A 1 63 ? 51.277 95.343 32.147 1.00 20.93 60 LEU A CA 1
ATOM 429 C C . LEU A 1 63 ? 51.394 94.635 33.502 1.00 18.95 60 LEU A C 1
ATOM 430 O O . LEU A 1 63 ? 52.006 93.570 33.623 1.00 23.72 60 LEU A O 1
ATOM 435 N N . THR A 1 64 ? 50.780 95.208 34.525 1.00 20.03 61 THR A N 1
ATOM 436 C CA . THR A 1 64 ? 50.697 94.549 35.819 1.00 26.34 61 THR A CA 1
ATOM 437 C C . THR A 1 64 ? 49.234 94.278 36.124 1.00 26.59 61 THR A C 1
ATOM 438 O O . THR A 1 64 ? 48.338 94.910 35.560 1.00 22.42 61 THR A O 1
ATOM 442 N N . GLY A 1 65 ? 49.009 93.326 37.027 1.00 22.64 62 GLY A N 1
ATOM 443 C CA . GLY A 1 65 ? 47.680 92.966 37.446 1.00 18.49 62 GLY A CA 1
ATOM 444 C C . GLY A 1 65 ? 46.886 94.152 37.970 1.00 22.46 62 GLY A C 1
ATOM 445 O O . GLY A 1 65 ? 45.777 94.443 37.492 1.00 22.66 62 GLY A O 1
ATOM 446 N N . PRO A 1 66 ? 47.399 94.824 39.012 1.00 24.91 63 PRO A N 1
ATOM 447 C CA . PRO A 1 66 ? 46.684 96.014 39.509 1.00 20.23 63 PRO A CA 1
ATOM 448 C C . PRO A 1 66 ? 46.472 97.059 38.426 1.00 18.76 63 PRO A C 1
ATOM 449 O O . PRO A 1 66 ? 45.446 97.762 38.441 1.00 25.02 63 PRO A O 1
ATOM 453 N N . GLY A 1 67 ? 47.429 97.192 37.496 1.00 20.43 64 GLY A N 1
ATOM 454 C CA . GLY A 1 67 ? 47.270 98.154 36.410 1.00 20.01 64 GLY A CA 1
ATOM 455 C C . GLY A 1 67 ? 46.120 97.797 35.487 1.00 23.87 64 GLY A C 1
ATOM 456 O O . GLY A 1 67 ? 45.338 98.665 35.092 1.00 18.87 64 GLY A O 1
ATOM 457 N N . LEU A 1 68 ? 45.982 96.512 35.151 1.00 18.67 65 LEU A N 1
ATOM 458 C CA . LEU A 1 68 ? 44.864 96.128 34.304 1.00 20.32 65 LEU A CA 1
ATOM 459 C C . LEU A 1 68 ? 43.549 96.319 35.042 1.00 20.01 65 LEU A C 1
ATOM 460 O O . LEU A 1 68 ? 42.589 96.856 34.482 1.00 18.41 65 LEU A O 1
ATOM 465 N N . MET A 1 69 ? 43.512 95.963 36.334 1.00 19.89 66 MET A N 1
ATOM 466 C CA . MET A 1 69 ? 42.264 96.035 37.074 1.00 14.52 66 MET A CA 1
ATOM 467 C C . MET A 1 69 ? 41.877 97.460 37.432 1.00 24.45 66 MET A C 1
ATOM 468 O O . MET A 1 69 ? 40.678 97.757 37.534 1.00 21.40 66 MET A O 1
ATOM 473 N N . ASP A 1 70 ? 42.849 98.355 37.617 1.00 24.48 67 ASP A N 1
ATOM 474 C CA . ASP A 1 70 ? 42.525 99.779 37.665 1.00 19.90 67 ASP A CA 1
ATOM 475 C C . ASP A 1 70 ? 41.851 100.229 36.374 1.00 23.63 67 ASP A C 1
ATOM 476 O O . ASP A 1 70 ? 40.866 100.977 36.397 1.00 19.97 67 ASP A O 1
ATOM 481 N N . ARG A 1 71 ? 42.412 99.822 35.235 1.00 19.25 68 ARG A N 1
ATOM 482 C CA . ARG A 1 71 ? 41.826 100.212 33.940 1.00 21.38 68 ARG A CA 1
ATOM 483 C C . ARG A 1 71 ? 40.402 99.663 33.773 1.00 21.36 68 ARG A C 1
ATOM 484 O O . ARG A 1 71 ? 39.524 100.346 33.232 1.00 21.17 68 ARG A O 1
ATOM 492 N N . MET A 1 72 ? 40.155 98.413 34.213 1.00 18.14 69 MET A N 1
ATOM 493 C CA . MET A 1 72 ? 38.803 97.856 34.092 1.00 19.82 69 MET A CA 1
ATOM 494 C C . MET A 1 72 ? 37.811 98.642 34.924 1.00 20.11 69 MET A C 1
ATOM 495 O O . MET A 1 72 ? 36.669 98.876 34.501 1.00 18.23 69 MET A O 1
ATOM 500 N N . LYS A 1 73 ? 38.218 99.032 36.132 1.00 19.67 70 LYS A N 1
ATOM 501 C CA . LYS A 1 73 ? 37.333 99.822 36.977 1.00 19.42 70 LYS A CA 1
ATOM 502 C C . LYS A 1 73 ? 37.017 101.179 36.345 1.00 20.12 70 LYS A C 1
ATOM 503 O O . LYS A 1 73 ? 35.852 101.627 36.350 1.00 21.08 70 LYS A O 1
ATOM 509 N N . GLU A 1 74 ? 38.031 101.855 35.789 1.00 18.66 71 GLU A N 1
ATOM 510 C CA . GLU A 1 74 ? 37.755 103.139 35.136 1.00 21.06 71 GLU A CA 1
ATOM 511 C C . GLU A 1 74 ? 36.784 102.947 33.984 1.00 19.18 71 GLU A C 1
ATOM 512 O O . GLU A 1 74 ? 35.926 103.795 33.725 1.00 22.34 71 GLU A O 1
ATOM 518 N N . HIS A 1 75 ? 36.936 101.839 33.258 1.00 16.38 72 HIS A N 1
ATOM 519 C CA . HIS A 1 75 ? 36.093 101.562 32.115 1.00 17.29 72 HIS A CA 1
ATOM 520 C C . HIS A 1 75 ? 34.646 101.411 32.547 1.00 22.80 72 HIS A C 1
ATOM 521 O O . HIS A 1 75 ? 33.739 101.994 31.943 1.00 21.70 72 HIS A O 1
ATOM 528 N N . ALA A 1 76 ? 34.420 100.638 33.606 1.00 17.51 73 ALA A N 1
ATOM 529 C CA . ALA A 1 76 ? 33.066 100.480 34.139 1.00 20.22 73 ALA A CA 1
ATOM 530 C C . ALA A 1 76 ? 32.523 101.805 34.657 1.00 22.66 73 ALA A C 1
ATOM 531 O O . ALA A 1 76 ? 31.330 102.097 34.482 1.00 20.99 73 ALA A O 1
ATOM 533 N N . GLU A 1 77 ? 33.391 102.630 35.290 1.00 19.14 74 GLU A N 1
ATOM 534 C CA . GLU A 1 77 ? 32.953 103.936 35.810 1.00 27.99 74 GLU A CA 1
ATOM 535 C C . GLU A 1 77 ? 32.574 104.896 34.690 1.00 31.01 74 GLU A C 1
ATOM 536 O O . GLU A 1 77 ? 31.618 105.655 34.819 1.00 27.88 74 GLU A O 1
ATOM 542 N N . ARG A 1 78 ? 33.315 104.859 33.581 1.00 26.09 75 ARG A N 1
ATOM 543 C CA . ARG A 1 78 ? 33.044 105.714 32.445 1.00 31.27 75 ARG A CA 1
ATOM 544 C C . ARG A 1 78 ? 31.620 105.533 31.967 1.00 32.00 75 ARG A C 1
ATOM 545 O O . ARG A 1 78 ? 30.972 106.487 31.533 1.00 25.19 75 ARG A O 1
ATOM 553 N N . PHE A 1 79 ? 31.118 104.307 32.009 1.00 24.38 76 PHE A N 1
ATOM 554 C CA . PHE A 1 79 ? 29.748 104.088 31.590 1.00 27.13 76 PHE A CA 1
ATOM 555 C C . PHE A 1 79 ? 28.801 104.124 32.765 1.00 25.39 76 PHE A C 1
ATOM 556 O O . PHE A 1 79 ? 27.662 103.641 32.661 1.00 25.59 76 PHE A O 1
ATOM 564 N N . GLU A 1 80 ? 29.250 104.708 33.874 1.00 23.02 77 GLU A N 1
ATOM 565 C CA . GLU A 1 80 ? 28.396 105.030 35.018 1.00 27.11 77 GLU A CA 1
ATOM 566 C C . GLU A 1 80 ? 27.873 103.785 35.741 1.00 31.63 77 GLU A C 1
ATOM 567 O O . GLU A 1 80 ? 26.759 103.793 36.292 1.00 28.37 77 GLU A O 1
ATOM 573 N N . THR A 1 81 ? 28.671 102.719 35.778 1.00 24.21 78 THR A N 1
ATOM 574 C CA . THR A 1 81 ? 28.364 101.611 36.668 1.00 21.18 78 THR A CA 1
ATOM 575 C C . THR A 1 81 ? 28.368 102.117 38.098 1.00 24.66 78 THR A C 1
ATOM 576 O O . THR A 1 81 ? 29.255 102.868 38.480 1.00 28.00 78 THR A O 1
ATOM 580 N N . GLU A 1 82 ? 27.419 101.652 38.910 1.00 25.52 79 GLU A N 1
ATOM 581 C CA . GLU A 1 82 ? 27.415 101.978 40.340 1.00 25.82 79 GLU A CA 1
ATOM 582 C C . GLU A 1 82 ? 28.195 100.906 41.097 1.00 21.31 79 GLU A C 1
ATOM 583 O O . GLU A 1 82 ? 27.752 99.759 41.184 1.00 25.92 79 GLU A O 1
ATOM 589 N N . ILE A 1 83 ? 29.345 101.274 41.656 1.00 25.58 80 ILE A N 1
ATOM 590 C CA . ILE A 1 83 ? 30.281 100.325 42.276 1.00 21.23 80 ILE A CA 1
ATOM 591 C C . ILE A 1 83 ? 30.227 100.510 43.784 1.00 29.59 80 ILE A C 1
ATOM 592 O O . ILE A 1 83 ? 30.408 101.626 44.287 1.00 34.71 80 ILE A O 1
ATOM 597 N N . ILE A 1 84 ? 29.978 99.420 44.497 1.00 27.89 81 ILE A N 1
ATOM 598 C CA . ILE A 1 84 ? 29.669 99.433 45.922 1.00 29.23 81 ILE A CA 1
ATOM 599 C C . ILE A 1 84 ? 30.682 98.540 46.612 1.00 28.64 81 ILE A C 1
ATOM 600 O O . ILE A 1 84 ? 30.804 97.357 46.259 1.00 24.91 81 ILE A O 1
ATOM 605 N N . PHE A 1 85 ? 31.433 99.100 47.564 1.00 32.59 82 PHE A N 1
ATOM 606 C CA . PHE A 1 85 ? 32.368 98.304 48.360 1.00 27.83 82 PHE A CA 1
ATOM 607 C C . PHE A 1 85 ? 31.565 97.582 49.439 1.00 33.70 82 PHE A C 1
ATOM 608 O O . PHE A 1 85 ? 31.214 98.152 50.477 1.00 34.86 82 PHE A O 1
ATOM 616 N N . ASP A 1 86 ? 31.256 96.321 49.178 1.00 22.91 83 ASP A N 1
ATOM 617 C CA . ASP A 1 86 ? 30.494 95.488 50.101 1.00 27.83 83 ASP A CA 1
ATOM 618 C C . ASP A 1 86 ? 30.797 94.052 49.717 1.00 30.92 83 ASP A C 1
ATOM 619 O O . ASP A 1 86 ? 31.527 93.791 48.755 1.00 30.48 83 ASP A O 1
ATOM 624 N N . HIS A 1 87 ? 30.236 93.121 50.488 1.00 32.84 84 HIS A N 1
ATOM 625 C CA . HIS A 1 87 ? 30.529 91.703 50.353 1.00 29.97 84 HIS A CA 1
ATOM 626 C C . HIS A 1 87 ? 29.279 90.944 50.775 1.00 30.22 84 HIS A C 1
ATOM 627 O O . HIS A 1 87 ? 28.753 91.194 51.863 1.00 28.92 84 HIS A O 1
ATOM 634 N N . ILE A 1 88 ? 28.795 90.040 49.923 1.00 26.55 85 ILE A N 1
ATOM 635 C CA . ILE A 1 88 ? 27.533 89.342 50.190 1.00 21.01 85 ILE A CA 1
ATOM 636 C C . ILE A 1 88 ? 27.793 88.142 51.096 1.00 24.05 85 ILE A C 1
ATOM 637 O O . ILE A 1 88 ? 28.587 87.254 50.762 1.00 26.38 85 ILE A O 1
ATOM 642 N N . ASN A 1 89 ? 27.123 88.099 52.255 1.00 28.96 86 ASN A N 1
ATOM 643 C CA . ASN A 1 89 ? 27.263 86.924 53.099 1.00 30.04 86 ASN A CA 1
ATOM 644 C C . ASN A 1 89 ? 26.042 86.012 53.076 1.00 29.33 86 ASN A C 1
ATOM 645 O O . ASN A 1 89 ? 26.120 84.914 53.617 1.00 29.26 86 ASN A O 1
ATOM 650 N N . GLU A 1 90 ? 24.950 86.389 52.405 1.00 27.02 87 GLU A N 1
ATOM 651 C CA . GLU A 1 90 ? 23.771 85.535 52.417 1.00 28.01 87 GLU A CA 1
ATOM 652 C C . GLU A 1 90 ? 22.840 85.948 51.295 1.00 27.34 87 GLU A C 1
ATOM 653 O O . GLU A 1 90 ? 22.695 87.147 51.020 1.00 31.91 87 GLU A O 1
ATOM 659 N N . VAL A 1 91 ? 22.197 84.964 50.659 1.00 26.60 88 VAL A N 1
ATOM 660 C CA . VAL A 1 91 ? 21.295 85.243 49.534 1.00 30.90 88 VAL A CA 1
ATOM 661 C C . VAL A 1 91 ? 19.993 84.476 49.695 1.00 33.18 88 VAL A C 1
ATOM 662 O O . VAL A 1 91 ? 19.934 83.423 50.341 1.00 30.94 88 VAL A O 1
ATOM 666 N N . ASP A 1 92 ? 18.947 85.001 49.056 1.00 29.15 89 ASP A N 1
ATOM 667 C CA . ASP A 1 92 ? 17.670 84.292 48.948 1.00 38.61 89 ASP A CA 1
ATOM 668 C C . ASP A 1 92 ? 17.216 84.319 47.494 1.00 33.04 89 ASP A C 1
ATOM 669 O O . ASP A 1 92 ? 16.792 85.362 46.989 1.00 33.36 89 ASP A O 1
ATOM 674 N N . PHE A 1 93 ? 17.285 83.171 46.837 1.00 32.94 90 PHE A N 1
ATOM 675 C CA . PHE A 1 93 ? 16.909 83.054 45.441 1.00 32.98 90 PHE A CA 1
ATOM 676 C C . PHE A 1 93 ? 15.502 82.490 45.261 1.00 31.68 90 PHE A C 1
ATOM 677 O O . PHE A 1 93 ? 15.045 82.354 44.125 1.00 37.21 90 PHE A O 1
ATOM 685 N N . SER A 1 94 ? 14.800 82.154 46.346 1.00 29.06 91 SER A N 1
ATOM 686 C CA . SER A 1 94 ? 13.454 81.604 46.208 1.00 43.53 91 SER A CA 1
ATOM 687 C C . SER A 1 94 ? 12.402 82.685 45.986 1.00 48.26 91 SER A C 1
ATOM 688 O O . SER A 1 94 ? 11.249 82.360 45.682 1.00 59.50 91 SER A O 1
ATOM 691 N N . THR A 1 95 ? 12.791 83.948 46.096 1.00 43.40 92 THR A N 1
ATOM 692 C CA . THR A 1 95 ? 11.925 85.102 45.968 1.00 48.48 92 THR A CA 1
ATOM 693 C C . THR A 1 95 ? 12.288 85.873 44.701 1.00 47.14 92 THR A C 1
ATOM 694 O O . THR A 1 95 ? 13.413 85.788 44.190 1.00 41.99 92 THR A O 1
ATOM 698 N N . ARG A 1 96 ? 11.320 86.621 44.175 1.00 42.77 93 ARG A N 1
ATOM 699 C CA . ARG A 1 96 ? 11.580 87.538 43.073 1.00 41.14 93 ARG A CA 1
ATOM 700 C C . ARG A 1 96 ? 11.002 88.901 43.413 1.00 40.02 93 ARG A C 1
ATOM 701 O O . ARG A 1 96 ? 9.794 89.003 43.716 1.00 44.84 93 ARG A O 1
ATOM 709 N N . PRO A 1 97 ? 11.811 89.966 43.399 1.00 40.74 94 PRO A N 1
ATOM 710 C CA . PRO A 1 97 ? 13.227 89.961 42.991 1.00 35.73 94 PRO A CA 1
ATOM 711 C C . PRO A 1 97 ? 14.131 89.222 43.981 1.00 35.41 94 PRO A C 1
ATOM 712 O O . PRO A 1 97 ? 13.709 89.086 45.110 1.00 36.78 94 PRO A O 1
ATOM 716 N N . PHE A 1 98 ? 15.294 88.718 43.552 1.00 32.28 95 PHE A N 1
ATOM 717 C CA . PHE A 1 98 ? 16.222 88.039 44.456 1.00 31.96 95 PHE A CA 1
ATOM 718 C C . PHE A 1 98 ? 16.727 89.022 45.509 1.00 29.94 95 PHE A C 1
ATOM 719 O O . PHE A 1 98 ? 16.798 90.224 45.271 1.00 34.35 95 PHE A O 1
ATOM 727 N N . VAL A 1 99 ? 17.069 88.504 46.686 1.00 32.22 96 VAL A N 1
ATOM 728 C CA . VAL A 1 99 ? 17.529 89.323 47.798 1.00 32.75 96 VAL A CA 1
ATOM 729 C C . VAL A 1 99 ? 18.904 88.829 48.238 1.00 28.96 96 VAL A C 1
ATOM 730 O O . VAL A 1 99 ? 19.132 87.624 48.364 1.00 32.03 96 VAL A O 1
ATOM 734 N N . LEU A 1 100 ? 19.823 89.766 48.448 1.00 30.87 97 LEU A N 1
ATOM 735 C CA . LEU A 1 100 ? 21.197 89.478 48.844 1.00 30.68 97 LEU A CA 1
ATOM 736 C C . LEU A 1 100 ? 21.559 90.383 50.009 1.00 33.55 97 LEU A C 1
ATOM 737 O O . LEU A 1 100 ? 21.243 91.579 50.000 1.00 36.24 97 LEU A O 1
ATOM 742 N N . LYS A 1 101 ? 22.254 89.825 50.982 1.00 28.08 98 LYS A N 1
ATOM 743 C CA . LYS A 1 101 ? 22.591 90.541 52.207 1.00 36.24 98 LYS A CA 1
ATOM 744 C C . LYS A 1 101 ? 24.096 90.762 52.255 1.00 30.51 98 LYS A C 1
ATOM 745 O O . LYS A 1 101 ? 24.875 89.799 52.260 1.00 29.63 98 LYS A O 1
ATOM 751 N N . GLY A 1 102 ? 24.497 92.032 52.284 1.00 31.22 99 GLY A N 1
ATOM 752 C CA . GLY A 1 102 ? 25.875 92.400 52.511 1.00 35.67 99 GLY A CA 1
ATOM 753 C C . GLY A 1 102 ? 26.141 92.637 53.981 1.00 39.95 99 GLY A C 1
ATOM 754 O O . GLY A 1 102 ? 25.319 92.340 54.850 1.00 42.64 99 GLY A O 1
ATOM 755 N N A ASP A 1 103 ? 27.364 93.095 54.252 0.48 43.43 100 ASP A N 1
ATOM 756 N N B ASP A 1 103 ? 27.282 93.267 54.262 0.52 42.57 100 ASP A N 1
ATOM 757 C CA A ASP A 1 103 ? 27.700 93.566 55.586 0.48 48.42 100 ASP A CA 1
ATOM 758 C CA B ASP A 1 103 ? 27.714 93.368 55.653 0.52 48.51 100 ASP A CA 1
ATOM 759 C C A ASP A 1 103 ? 27.067 94.924 55.829 0.48 51.59 100 ASP A C 1
ATOM 760 C C B ASP A 1 103 ? 26.773 94.225 56.501 0.52 51.44 100 ASP A C 1
ATOM 761 O O A ASP A 1 103 ? 26.561 95.197 56.926 0.48 54.64 100 ASP A O 1
ATOM 762 O O B ASP A 1 103 ? 26.556 93.913 57.677 0.52 50.94 100 ASP A O 1
ATOM 771 N N A ALA A 1 104 ? 27.056 95.772 54.799 0.48 51.24 101 ALA A N 1
ATOM 772 N N B ALA A 1 104 ? 26.187 95.278 55.930 0.52 54.47 101 ALA A N 1
ATOM 773 C CA A ALA A 1 104 ? 26.354 97.048 54.807 0.48 52.81 101 ALA A CA 1
ATOM 774 C CA B ALA A 1 104 ? 25.227 96.106 56.662 0.52 55.68 101 ALA A CA 1
ATOM 775 C C A ALA A 1 104 ? 25.134 96.906 53.906 0.48 56.71 101 ALA A C 1
ATOM 776 C C B ALA A 1 104 ? 23.897 96.270 55.933 0.52 57.90 101 ALA A C 1
ATOM 777 O O A ALA A 1 104 ? 25.262 96.912 52.683 0.48 57.55 101 ALA A O 1
ATOM 778 O O B ALA A 1 104 ? 22.846 96.228 56.574 0.52 53.88 101 ALA A O 1
ATOM 781 N N A ALA A 1 105 ? 23.955 96.736 54.519 0.48 59.35 102 ALA A N 1
ATOM 782 N N B ALA A 1 105 ? 23.915 96.433 54.611 0.52 59.52 102 ALA A N 1
ATOM 783 C CA A ALA A 1 105 ? 22.651 96.793 53.851 0.48 56.29 102 ALA A CA 1
ATOM 784 C CA B ALA A 1 105 ? 22.729 96.713 53.811 0.52 56.15 102 ALA A CA 1
ATOM 785 C C A ALA A 1 105 ? 22.306 95.590 52.972 0.48 51.71 102 ALA A C 1
ATOM 786 C C B ALA A 1 105 ? 22.301 95.498 52.993 0.52 51.61 102 ALA A C 1
ATOM 787 O O A ALA A 1 105 ? 23.169 94.778 52.625 0.48 48.63 102 ALA A O 1
ATOM 788 O O B ALA A 1 105 ? 23.095 94.601 52.698 0.52 48.65 102 ALA A O 1
ATOM 791 N N . SER A 1 106 ? 21.028 95.500 52.600 1.00 49.80 103 SER A N 1
ATOM 792 C CA . SER A 1 106 ? 20.445 94.461 51.759 1.00 39.97 103 SER A CA 1
ATOM 793 C C . SER A 1 106 ? 20.172 94.986 50.337 1.00 36.57 103 SER A C 1
ATOM 794 O O . SER A 1 106 ? 19.933 96.182 50.134 1.00 35.50 103 SER A O 1
ATOM 797 N N . TYR A 1 107 ? 20.182 94.079 49.343 1.00 31.37 104 TYR A N 1
ATOM 798 C CA . TYR A 1 107 ? 20.027 94.433 47.929 1.00 27.95 104 TYR A CA 1
ATOM 799 C C . TYR A 1 107 ? 19.028 93.487 47.294 1.00 29.73 104 TYR A C 1
ATOM 800 O O . TYR A 1 107 ? 18.974 92.307 47.642 1.00 33.58 104 TYR A O 1
ATOM 809 N N . SER A 1 108 ? 18.279 93.980 46.310 1.00 29.84 105 SER A N 1
ATOM 810 C CA . SER A 1 108 ? 17.455 93.089 45.508 1.00 31.76 105 SER A CA 1
ATOM 811 C C . SER A 1 108 ? 17.688 93.359 44.024 1.00 32.14 105 SER A C 1
ATOM 812 O O . SER A 1 108 ? 18.139 94.439 43.622 1.00 38.28 105 SER A O 1
ATOM 815 N N . CYS A 1 109 ? 17.381 92.359 43.201 1.00 28.52 106 CYS A N 1
ATOM 816 C CA . CYS A 1 109 ? 17.568 92.548 41.769 1.00 28.75 106 CYS A CA 1
ATOM 817 C C . CYS A 1 109 ? 16.657 91.595 41.008 1.00 29.31 106 CYS A C 1
ATOM 818 O O . CYS A 1 109 ? 16.229 90.564 41.529 1.00 27.62 106 CYS A O 1
ATOM 821 N N . ASP A 1 110 ? 16.347 91.981 39.768 1.00 28.66 107 ASP A N 1
ATOM 822 C CA . ASP A 1 110 ? 15.579 91.116 38.872 1.00 35.25 107 ASP A CA 1
ATOM 823 C C . ASP A 1 110 ? 16.477 90.118 38.156 1.00 32.55 107 ASP A C 1
ATOM 824 O O . ASP A 1 110 ? 16.056 88.988 37.894 1.00 30.34 107 ASP A O 1
ATOM 829 N N . ALA A 1 111 ? 17.710 90.515 37.856 1.00 23.82 108 ALA A N 1
ATOM 830 C CA . ALA A 1 111 ? 18.699 89.633 37.263 1.00 23.80 108 ALA A CA 1
ATOM 831 C C . ALA A 1 111 ? 20.024 89.736 38.029 1.00 27.03 108 ALA A C 1
ATOM 832 O O . ALA A 1 111 ? 20.388 90.798 38.553 1.00 28.38 108 ALA A O 1
ATOM 834 N N . LEU A 1 112 ? 20.743 88.617 38.103 1.00 24.02 109 LEU A N 1
ATOM 835 C CA . LEU A 1 112 ? 21.988 88.548 38.866 1.00 17.88 109 LEU A CA 1
ATOM 836 C C . LEU A 1 112 ? 23.082 87.899 38.033 1.00 20.52 109 LEU A C 1
ATOM 837 O O . LEU A 1 112 ? 22.877 86.831 37.442 1.00 22.95 109 LEU A O 1
ATOM 842 N N . ILE A 1 113 ? 24.254 88.504 38.044 1.00 15.71 110 ILE A N 1
ATOM 843 C CA . ILE A 1 113 ? 25.445 87.920 37.440 1.00 13.20 110 ILE A CA 1
ATOM 844 C C . ILE A 1 113 ? 26.421 87.640 38.595 1.00 16.71 110 ILE A C 1
ATOM 845 O O . ILE A 1 113 ? 26.798 88.549 39.352 1.00 17.41 110 ILE A O 1
ATOM 850 N N . ILE A 1 114 ? 26.774 86.373 38.758 1.00 16.62 111 ILE A N 1
ATOM 851 C CA . ILE A 1 114 ? 27.661 85.899 39.819 1.00 16.91 111 ILE A CA 1
ATOM 852 C C . ILE A 1 114 ? 29.037 85.715 39.200 1.00 15.29 111 ILE A C 1
ATOM 853 O O . ILE A 1 114 ? 29.210 84.860 38.329 1.00 17.56 111 ILE A O 1
ATOM 858 N N . SER A 1 115 ? 30.026 86.480 39.660 1.00 16.16 112 SER A N 1
ATOM 859 C CA . SER A 1 115 ? 31.388 86.363 39.147 1.00 16.46 112 SER A CA 1
ATOM 860 C C . SER A 1 115 ? 32.305 86.591 40.348 1.00 17.09 112 SER A C 1
ATOM 861 O O . SER A 1 115 ? 33.144 87.488 40.377 1.00 17.50 112 SER A O 1
ATOM 864 N N . THR A 1 116 ? 32.129 85.737 41.359 1.00 14.32 113 THR A N 1
ATOM 865 C CA . THR A 1 116 ? 32.809 85.872 42.634 1.00 14.72 113 THR A CA 1
ATOM 866 C C . THR A 1 116 ? 34.136 85.128 42.672 1.00 15.81 113 THR A C 1
ATOM 867 O O . THR A 1 116 ? 34.775 85.094 43.723 1.00 18.43 113 THR A O 1
ATOM 871 N N . GLY A 1 117 ? 34.556 84.540 41.555 1.00 16.53 114 GLY A N 1
ATOM 872 C CA . GLY A 1 117 ? 35.914 84.075 41.460 1.00 17.33 114 GLY A CA 1
ATOM 873 C C . GLY A 1 117 ? 36.216 82.888 42.355 1.00 17.38 114 GLY A C 1
ATOM 874 O O . GLY A 1 117 ? 35.353 82.052 42.649 1.00 18.37 114 GLY A O 1
ATOM 875 N N . ALA A 1 118 ? 37.478 82.823 42.774 1.00 16.24 115 ALA A N 1
ATOM 876 C CA . ALA A 1 118 ? 38.048 81.706 43.528 1.00 19.23 115 ALA A CA 1
ATOM 877 C C . ALA A 1 118 ? 39.099 82.240 44.504 1.00 26.91 115 ALA A C 1
ATOM 878 O O . ALA A 1 118 ? 39.719 83.278 44.270 1.00 22.73 115 ALA A O 1
ATOM 880 N N . SER A 1 119 ? 39.302 81.523 45.607 1.00 24.87 116 SER A N 1
ATOM 881 C CA . SER A 1 119 ? 40.298 81.935 46.575 1.00 22.94 116 SER A CA 1
ATOM 882 C C . SER A 1 119 ? 41.211 80.759 46.951 1.00 24.23 116 SER A C 1
ATOM 883 O O . SER A 1 119 ? 40.888 79.585 46.746 1.00 21.53 116 SER A O 1
ATOM 886 N N . ALA A 1 120 ? 42.362 81.094 47.525 1.00 21.73 117 ALA A N 1
ATOM 887 C CA . ALA A 1 120 ? 43.450 80.136 47.684 1.00 27.13 117 ALA A CA 1
ATOM 888 C C . ALA A 1 120 ? 43.037 78.978 48.588 1.00 24.77 117 ALA A C 1
ATOM 889 O O . ALA A 1 120 ? 42.400 79.186 49.615 1.00 25.28 117 ALA A O 1
ATOM 891 N N . LYS A 1 121 ? 43.366 77.758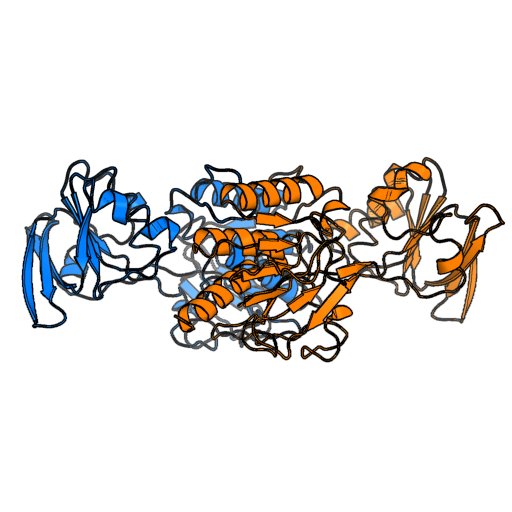 48.181 1.00 18.44 118 LYS A N 1
ATOM 892 C CA . LYS A 1 121 ? 43.216 76.579 49.024 1.00 24.79 118 LYS A CA 1
ATOM 893 C C . LYS A 1 121 ? 44.418 76.455 49.957 1.00 24.23 118 LYS A C 1
ATOM 894 O O . LYS A 1 121 ? 45.533 76.846 49.620 1.00 20.67 118 LYS A O 1
ATOM 900 N N . TYR A 1 122 ? 44.173 75.915 51.132 1.00 23.28 119 TYR A N 1
ATOM 901 C CA . TYR A 1 122 ? 45.214 75.506 52.066 1.00 22.99 119 TYR A CA 1
ATOM 902 C C . TYR A 1 122 ? 45.247 73.985 52.107 1.00 27.24 119 TYR A C 1
ATOM 903 O O . TYR A 1 122 ? 44.291 73.309 51.688 1.00 26.48 119 TYR A O 1
ATOM 912 N N . LEU A 1 123 ? 46.374 73.438 52.574 1.00 23.75 120 LEU A N 1
ATOM 913 C CA . LEU A 1 123 ? 46.494 71.983 52.661 1.00 24.92 120 LEU A CA 1
ATOM 914 C C . LEU A 1 123 ? 45.552 71.399 53.708 1.00 29.64 120 LEU A C 1
ATOM 915 O O . LEU A 1 123 ? 45.133 70.243 53.589 1.00 29.70 120 LEU A O 1
ATOM 920 N N . GLY A 1 124 ? 45.247 72.152 54.760 1.00 24.17 121 GLY A N 1
ATOM 921 C CA . GLY A 1 124 ? 44.452 71.616 55.846 1.00 28.48 121 GLY A CA 1
ATOM 922 C C . GLY A 1 124 ? 45.234 71.026 57.007 1.00 32.69 121 GLY A C 1
ATOM 923 O O . GLY A 1 124 ? 44.632 70.368 57.858 1.00 33.64 121 GLY A O 1
ATOM 924 N N . LEU A 1 125 ? 46.547 71.228 57.074 1.00 29.01 122 LEU A N 1
ATOM 925 C CA . LEU A 1 125 ? 47.301 70.727 58.217 1.00 28.31 122 LEU A CA 1
ATOM 926 C C . LEU A 1 125 ? 47.023 71.568 59.451 1.00 21.86 122 LEU A C 1
ATOM 927 O O . LEU A 1 125 ? 46.819 72.783 59.376 1.00 24.45 122 LEU A O 1
ATOM 932 N N . GLU A 1 126 ? 47.102 70.913 60.609 1.00 25.83 123 GLU A N 1
ATOM 933 C CA . GLU A 1 126 ? 46.945 71.596 61.892 1.00 28.92 123 GLU A CA 1
ATOM 934 C C . GLU A 1 126 ? 48.011 72.673 62.092 1.00 35.47 123 GLU A C 1
ATOM 935 O O . GLU A 1 126 ? 47.719 73.796 62.536 1.00 28.39 123 GLU A O 1
ATOM 941 N N . SER A 1 127 ? 49.270 72.334 61.820 1.00 28.81 124 SER A N 1
ATOM 942 C CA . SER A 1 127 ? 50.330 73.312 62.033 1.00 26.81 124 SER A CA 1
ATOM 943 C C . SER A 1 127 ? 50.223 74.456 61.026 1.00 25.33 124 SER A C 1
ATOM 944 O O . SER A 1 127 ? 50.499 75.611 61.354 1.00 30.74 124 SER A O 1
ATOM 947 N N . GLU A 1 128 ? 49.835 74.138 59.789 1.00 26.16 125 GLU A N 1
ATOM 948 C CA . GLU A 1 128 ? 49.607 75.167 58.784 1.00 29.18 125 GLU A CA 1
ATOM 949 C C . GLU A 1 128 ? 48.550 76.160 59.260 1.00 31.73 125 GLU A C 1
ATOM 950 O O . GLU A 1 128 ? 48.749 77.374 59.197 1.00 27.81 125 GLU A O 1
ATOM 956 N N . GLU A 1 129 ? 47.419 75.660 59.758 1.00 35.23 126 GLU A N 1
ATOM 957 C CA . GLU A 1 129 ? 46.429 76.562 60.335 1.00 36.95 126 GLU A CA 1
ATOM 958 C C . GLU A 1 129 ? 47.012 77.345 61.511 1.00 34.05 126 GLU A C 1
ATOM 959 O O . GLU A 1 129 ? 46.773 78.552 61.649 1.00 34.02 126 GLU A O 1
ATOM 965 N N . ALA A 1 130 ? 47.791 76.684 62.367 1.00 29.82 127 ALA A N 1
ATOM 966 C CA . ALA A 1 130 ? 48.260 77.373 63.568 1.00 34.03 127 ALA A CA 1
ATOM 967 C C . ALA A 1 130 ? 49.178 78.542 63.230 1.00 37.24 127 ALA A C 1
ATOM 968 O O . ALA A 1 130 ? 49.266 79.502 64.002 1.00 35.08 127 ALA A O 1
ATOM 970 N N . PHE A 1 131 ? 49.875 78.488 62.096 1.00 29.64 128 PHE A N 1
ATOM 971 C CA . PHE A 1 131 ? 50.863 79.513 61.802 1.00 30.54 128 PHE A CA 1
ATOM 972 C C . PHE A 1 131 ? 50.397 80.526 60.754 1.00 28.50 128 PHE A C 1
ATOM 973 O O . PHE A 1 131 ? 51.197 81.370 60.344 1.00 28.62 128 PHE A O 1
ATOM 981 N N . LYS A 1 132 ? 49.128 80.481 60.330 1.00 22.93 129 LYS A N 1
ATOM 982 C CA . LYS A 1 132 ? 48.598 81.521 59.449 1.00 29.44 129 LYS A CA 1
ATOM 983 C C . LYS A 1 132 ? 48.826 82.907 60.037 1.00 29.25 129 LYS A C 1
ATOM 984 O O . LYS A 1 132 ? 48.639 83.128 61.230 1.00 35.06 129 LYS A O 1
ATOM 990 N N . GLY A 1 133 ? 49.231 83.852 59.192 1.00 29.52 130 GLY A N 1
ATOM 991 C CA . GLY A 1 133 ? 49.552 85.177 59.661 1.00 29.58 130 GLY A CA 1
ATOM 992 C C . GLY A 1 133 ? 50.849 85.278 60.427 1.00 34.46 130 GLY A C 1
ATOM 993 O O . GLY A 1 133 ? 51.273 86.405 60.746 1.00 37.38 130 GLY A O 1
ATOM 994 N N . ARG A 1 134 ? 51.503 84.148 60.733 1.00 22.11 131 ARG A N 1
ATOM 995 C CA . ARG A 1 134 ? 52.768 84.142 61.455 1.00 27.01 131 ARG A CA 1
ATOM 996 C C . ARG A 1 134 ? 53.816 83.372 60.673 1.00 35.09 131 ARG A C 1
ATOM 997 O O . ARG A 1 134 ? 54.718 82.753 61.255 1.00 26.07 131 ARG A O 1
ATOM 1005 N N . GLY A 1 135 ? 53.680 83.394 59.346 1.00 28.90 132 GLY A N 1
ATOM 1006 C CA . GLY A 1 135 ? 54.701 82.847 58.484 1.00 26.68 132 GLY A CA 1
ATOM 1007 C C . GLY A 1 135 ? 54.121 81.861 57.486 1.00 21.66 132 GLY A C 1
ATOM 1008 O O . GLY A 1 135 ? 54.830 81.425 56.578 1.00 28.90 132 GLY A O 1
ATOM 1009 N N . VAL A 1 136 ? 52.867 81.454 57.674 1.00 17.92 133 VAL A N 1
ATOM 1010 C CA . VAL A 1 136 ? 52.110 80.788 56.616 1.00 19.46 133 VAL A CA 1
ATOM 1011 C C . VAL A 1 136 ? 51.241 81.829 55.914 1.00 25.48 133 VAL A C 1
ATOM 1012 O O . VAL A 1 136 ? 50.524 82.607 56.566 1.00 23.74 133 VAL A O 1
ATOM 1016 N N . SER A 1 137 ? 51.310 81.840 54.583 1.00 19.40 134 SER A N 1
ATOM 1017 C CA . SER A 1 137 ? 50.606 82.785 53.745 1.00 22.84 134 SER A CA 1
ATOM 1018 C C . SER A 1 137 ? 50.189 82.067 52.471 1.00 23.52 134 SER A C 1
ATOM 1019 O O . SER A 1 137 ? 50.827 81.100 52.046 1.00 22.53 134 SER A O 1
ATOM 1022 N N . ALA A 1 138 ? 49.134 82.572 51.838 1.00 23.19 135 ALA A N 1
ATOM 1023 C CA . ALA A 1 138 ? 48.789 82.133 50.496 1.00 26.86 135 ALA A CA 1
ATOM 1024 C C . ALA A 1 138 ? 48.928 83.256 49.476 1.00 30.01 135 ALA A C 1
ATOM 1025 O O . ALA A 1 138 ? 48.314 83.172 48.413 1.00 26.87 135 ALA A O 1
ATOM 1027 N N . CYS A 1 139 ? 49.719 84.296 49.752 1.00 26.60 136 CYS A N 1
ATOM 1028 C CA . CYS A 1 139 ? 49.821 85.404 48.801 1.00 26.23 136 CYS A CA 1
ATOM 1029 C C . CYS A 1 139 ? 51.207 86.043 48.842 1.00 24.96 136 CYS A C 1
ATOM 1030 O O . CYS A 1 139 ? 51.516 86.830 49.740 1.00 26.30 136 CYS A O 1
ATOM 1033 N N . ALA A 1 140 ? 52.021 85.772 47.828 1.00 21.41 137 ALA A N 1
ATOM 1034 C CA . ALA A 1 140 ? 53.423 86.179 47.893 1.00 24.16 137 ALA A CA 1
ATOM 1035 C C . ALA A 1 140 ? 53.584 87.690 47.803 1.00 29.73 137 ALA A C 1
ATOM 1036 O O . ALA A 1 140 ? 54.447 88.268 48.485 1.00 24.93 137 ALA A O 1
ATOM 1038 N N . THR A 1 141 ? 52.801 88.358 46.950 1.00 22.54 138 THR A N 1
ATOM 1039 C CA . THR A 1 141 ? 53.021 89.798 46.798 1.00 29.67 138 THR A CA 1
ATOM 1040 C C . THR A 1 141 ? 52.492 90.556 48.011 1.00 28.29 138 THR A C 1
ATOM 1041 O O . THR A 1 141 ? 53.007 91.624 48.342 1.00 31.88 138 THR A O 1
ATOM 1045 N N . CYS A 1 142 ? 51.492 90.008 48.699 1.00 29.96 139 CYS A N 1
ATOM 1046 C CA . CYS A 1 142 ? 51.051 90.606 49.961 1.00 35.24 139 CYS A CA 1
ATOM 1047 C C . CYS A 1 142 ? 52.167 90.570 51.023 1.00 35.77 139 CYS A C 1
ATOM 1048 O O . CYS A 1 142 ? 52.432 91.576 51.691 1.00 32.65 139 CYS A O 1
ATOM 1051 N N . ASP A 1 143 ? 52.848 89.417 51.190 1.00 28.71 140 ASP A N 1
ATOM 1052 C CA . ASP A 1 143 ? 53.732 89.188 52.347 1.00 32.78 140 ASP A CA 1
ATOM 1053 C C . ASP A 1 143 ? 55.223 89.070 52.027 1.00 38.52 140 ASP A C 1
ATOM 1054 O O . ASP A 1 143 ? 56.045 89.054 52.958 1.00 37.77 140 ASP A O 1
ATOM 1059 N N . GLY A 1 144 ? 55.604 89.005 50.758 1.00 31.60 141 GLY A N 1
ATOM 1060 C CA . GLY A 1 144 ? 56.972 88.656 50.435 1.00 27.55 141 GLY A CA 1
ATOM 1061 C C . GLY A 1 144 ? 58.015 89.607 50.998 1.00 26.77 141 GLY A C 1
ATOM 1062 O O . GLY A 1 144 ? 59.107 89.173 51.374 1.00 23.25 141 GLY A O 1
ATOM 1063 N N A PHE A 1 145 ? 57.710 90.906 51.064 0.44 28.43 142 PHE A N 1
ATOM 1064 N N B PHE A 1 145 ? 57.696 90.905 51.062 0.56 27.88 142 PHE A N 1
ATOM 1065 C CA A PHE A 1 145 ? 58.729 91.845 51.530 0.44 31.37 142 PHE A CA 1
ATOM 1066 C CA B PHE A 1 145 ? 58.660 91.892 51.548 0.56 31.62 142 PHE A CA 1
ATOM 1067 C C A PHE A 1 145 ? 59.143 91.592 52.977 0.44 30.81 142 PHE A C 1
ATOM 1068 C C B PHE A 1 145 ? 59.148 91.565 52.955 0.56 31.41 142 PHE A C 1
ATOM 1069 O O A PHE A 1 145 ? 60.238 92.007 53.370 0.44 29.35 142 PHE A O 1
ATOM 1070 O O B PHE A 1 145 ? 60.293 91.884 53.298 0.56 28.70 142 PHE A O 1
ATOM 1085 N N . PHE A 1 146 ? 58.311 90.899 53.762 1.00 24.69 143 PHE A N 1
ATOM 1086 C CA . PHE A 1 146 ? 58.649 90.570 55.154 1.00 29.92 143 PHE A CA 1
ATOM 1087 C C . PHE A 1 146 ? 59.750 89.540 55.286 1.00 32.59 143 PHE A C 1
ATOM 1088 O O . PHE A 1 146 ? 60.268 89.353 56.399 1.00 31.07 143 PHE A O 1
ATOM 1096 N N . TYR A 1 147 ? 60.133 88.895 54.181 1.00 27.65 144 TYR A N 1
ATOM 1097 C CA . TYR A 1 147 ? 61.122 87.828 54.160 1.00 22.57 144 TYR A CA 1
ATOM 1098 C C . TYR A 1 147 ? 62.364 88.241 53.377 1.00 20.81 144 TYR A C 1
ATOM 1099 O O . TYR A 1 147 ? 63.087 87.405 52.846 1.00 21.08 144 TYR A O 1
ATOM 1108 N N . ARG A 1 148 ? 62.557 89.540 53.220 1.00 25.18 145 ARG A N 1
ATOM 1109 C CA . ARG A 1 148 ? 63.759 90.147 52.681 1.00 29.95 145 ARG A CA 1
ATOM 1110 C C . ARG A 1 148 ? 64.988 89.393 53.182 1.00 22.36 145 ARG A C 1
ATOM 1111 O O . ARG A 1 148 ? 65.152 89.218 54.385 1.00 27.45 145 ARG A O 1
ATOM 1119 N N . ASN A 1 149 ? 65.819 88.876 52.257 1.00 25.84 146 ASN A N 1
ATOM 1120 C CA . ASN A 1 149 ? 67.072 88.149 52.563 1.00 31.08 146 ASN A CA 1
ATOM 1121 C C . ASN A 1 149 ? 66.874 86.961 53.514 1.00 30.62 146 ASN A C 1
ATOM 1122 O O . ASN A 1 149 ? 67.805 86.542 54.216 1.00 26.72 146 ASN A O 1
ATOM 1127 N N A GLN A 1 150 ? 65.680 86.393 53.544 0.55 25.21 147 GLN A N 1
ATOM 1128 N N B GLN A 1 150 ? 65.669 86.411 53.585 0.45 25.41 147 GLN A N 1
ATOM 1129 C CA A GLN A 1 150 ? 65.431 85.216 54.344 0.55 22.62 147 GLN A CA 1
ATOM 1130 C CA B GLN A 1 150 ? 65.389 85.240 54.397 0.45 23.24 147 GLN A CA 1
ATOM 1131 C C A GLN A 1 150 ? 65.321 83.994 53.438 0.55 24.92 147 GLN A C 1
ATOM 1132 C C B GLN A 1 150 ? 65.199 84.031 53.473 0.45 25.00 147 GLN A C 1
ATOM 1133 O O A GLN A 1 150 ? 65.368 84.077 52.201 0.55 25.65 147 GLN A O 1
ATOM 1134 O O B GLN A 1 150 ? 65.134 84.157 52.242 0.45 24.99 147 GLN A O 1
ATOM 1145 N N . LYS A 1 151 ? 65.172 82.849 54.075 1.00 21.21 148 LYS A N 1
ATOM 1146 C CA . LYS A 1 151 ? 64.844 81.611 53.380 1.00 27.43 148 LYS A CA 1
ATOM 1147 C C . LYS A 1 151 ? 63.341 81.395 53.498 1.00 28.08 148 LYS A C 1
ATOM 1148 O O . LYS A 1 151 ? 62.787 81.524 54.590 1.00 20.68 148 LYS A O 1
ATOM 1154 N N . VAL A 1 152 ? 62.688 81.053 52.384 1.00 23.03 149 VAL A N 1
ATOM 1155 C CA . VAL A 1 152 ? 61.247 80.809 52.385 1.00 20.69 149 VAL A CA 1
ATOM 1156 C C . VAL A 1 152 ? 60.949 79.538 51.584 1.00 21.22 149 VAL A C 1
ATOM 1157 O O . VAL A 1 152 ? 61.737 79.114 50.729 1.00 19.44 149 VAL A O 1
ATOM 1161 N N . ALA A 1 153 ? 59.792 78.931 51.885 1.00 17.85 150 ALA A N 1
ATOM 1162 C CA . ALA A 1 153 ? 59.251 77.796 51.137 1.00 17.20 150 ALA A CA 1
ATOM 1163 C C . ALA A 1 153 ? 58.012 78.208 50.337 1.00 20.19 150 ALA A C 1
ATOM 1164 O O . ALA A 1 153 ? 57.225 79.052 50.772 1.00 23.19 150 ALA A O 1
ATOM 1166 N N . VAL A 1 154 ? 57.840 77.599 49.162 1.00 17.31 151 VAL A N 1
ATOM 1167 C CA . VAL A 1 154 ? 56.616 77.701 48.367 1.00 14.26 151 VAL A CA 1
ATOM 1168 C C . VAL A 1 154 ? 56.160 76.254 48.103 1.00 18.26 151 VAL A C 1
ATOM 1169 O O . VAL A 1 154 ? 56.995 75.384 47.801 1.00 18.80 151 VAL A O 1
ATOM 1173 N N . VAL A 1 155 ? 54.875 75.970 48.310 1.00 12.25 152 VAL A N 1
ATOM 1174 C CA . VAL A 1 155 ? 54.321 74.604 48.098 1.00 12.57 152 VAL A CA 1
ATOM 1175 C C . VAL A 1 155 ? 53.349 74.652 46.912 1.00 10.68 152 VAL A C 1
ATOM 1176 O O . VAL A 1 155 ? 52.389 75.424 46.922 1.00 18.99 152 VAL A O 1
ATOM 1180 N N . GLY A 1 156 ? 53.580 73.809 45.887 1.00 15.20 153 GLY A N 1
ATOM 1181 C CA . GLY A 1 156 ? 52.650 73.765 44.759 1.00 11.36 153 GLY A CA 1
ATOM 1182 C C . GLY A 1 156 ? 53.384 73.579 43.449 1.00 24.83 153 GLY A C 1
ATOM 1183 O O . GLY A 1 156 ? 54.610 73.760 43.407 1.00 18.07 153 GLY A O 1
ATOM 1184 N N . GLY A 1 157 ? 52.671 73.223 42.370 1.00 19.56 154 GLY A N 1
ATOM 1185 C CA . GLY A 1 157 ? 53.362 72.961 41.116 1.00 17.42 154 GLY A CA 1
ATOM 1186 C C . GLY A 1 157 ? 52.745 73.590 39.884 1.00 22.30 154 GLY A C 1
ATOM 1187 O O . GLY A 1 157 ? 53.083 73.190 38.774 1.00 21.81 154 GLY A O 1
ATOM 1188 N N . GLY A 1 158 ? 51.837 74.557 40.043 1.00 16.13 155 GLY A N 1
ATOM 1189 C CA . GLY A 1 158 ? 51.161 75.169 38.920 1.00 15.28 155 GLY A CA 1
ATOM 1190 C C . GLY A 1 158 ? 51.702 76.549 38.623 1.00 18.04 155 GLY A C 1
ATOM 1191 O O . GLY A 1 158 ? 52.759 76.948 39.124 1.00 17.83 155 GLY A O 1
ATOM 1192 N N . ASN A 1 159 ? 50.946 77.292 37.784 1.00 16.64 156 ASN A N 1
ATOM 1193 C CA . ASN A 1 159 ? 51.344 78.649 37.407 1.00 18.48 156 ASN A CA 1
ATOM 1194 C C . ASN A 1 159 ? 51.520 79.550 38.632 1.00 19.76 156 ASN A C 1
ATOM 1195 O O . ASN A 1 159 ? 52.466 80.351 38.691 1.00 21.09 156 ASN A O 1
ATOM 1200 N N . THR A 1 160 ? 50.616 79.443 39.612 1.00 18.06 157 THR A N 1
ATOM 1201 C CA . THR A 1 160 ? 50.707 80.325 40.771 1.00 19.66 157 THR A CA 1
ATOM 1202 C C . THR A 1 160 ? 51.971 80.040 41.578 1.00 14.07 157 THR A C 1
ATOM 1203 O O . THR A 1 160 ? 52.729 80.959 41.887 1.00 19.44 157 THR A O 1
ATOM 1207 N N . ALA A 1 161 ? 52.225 78.771 41.908 1.00 10.60 158 ALA A N 1
ATOM 1208 C CA . ALA A 1 161 ? 53.433 78.453 42.680 1.00 15.96 158 ALA A CA 1
ATOM 1209 C C . ALA A 1 161 ? 54.707 78.861 41.941 1.00 17.82 158 ALA A C 1
ATOM 1210 O O . ALA A 1 161 ? 55.676 79.308 42.573 1.00 18.77 158 ALA A O 1
ATOM 1212 N N . VAL A 1 162 ? 54.769 78.618 40.624 1.00 13.54 159 VAL A N 1
ATOM 1213 C CA . VAL A 1 162 ? 56.008 78.943 39.915 1.00 20.01 159 VAL A CA 1
ATOM 1214 C C . VAL A 1 162 ? 56.189 80.464 39.854 1.00 20.69 159 VAL A C 1
ATOM 1215 O O . VAL A 1 162 ? 57.293 80.974 40.046 1.00 20.00 159 VAL A O 1
ATOM 1219 N N A GLU A 1 163 ? 55.108 81.209 39.596 0.51 19.68 160 GLU A N 1
ATOM 1220 N N B GLU A 1 163 ? 55.111 81.212 39.618 0.49 19.60 160 GLU A N 1
ATOM 1221 C CA A GLU A 1 163 ? 55.224 82.662 39.584 0.51 21.05 160 GLU A CA 1
ATOM 1222 C CA B GLU A 1 163 ? 55.272 82.658 39.573 0.49 21.06 160 GLU A CA 1
ATOM 1223 C C A GLU A 1 163 ? 55.607 83.192 40.957 0.51 20.73 160 GLU A C 1
ATOM 1224 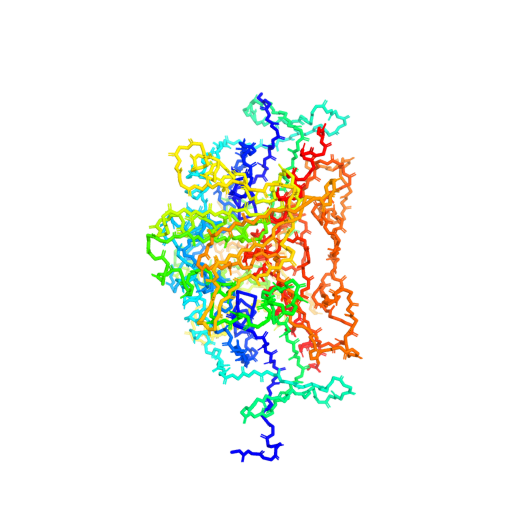C C B GLU A 1 163 ? 55.565 83.232 40.955 0.49 20.77 160 GLU A C 1
ATOM 1225 O O A GLU A 1 163 ? 56.424 84.115 41.063 0.51 21.67 160 GLU A O 1
ATOM 1226 O O B GLU A 1 163 ? 56.289 84.228 41.062 0.49 21.40 160 GLU A O 1
ATOM 1237 N N . GLU A 1 164 ? 55.039 82.613 42.021 1.00 18.01 161 GLU A N 1
ATOM 1238 C CA . GLU A 1 164 ? 55.360 83.071 43.373 1.00 23.29 161 GLU A CA 1
ATOM 1239 C C . GLU A 1 164 ? 56.815 82.757 43.733 1.00 16.37 161 GLU A C 1
ATOM 1240 O O . GLU A 1 164 ? 57.515 83.609 44.290 1.00 20.97 161 GLU A O 1
ATOM 1246 N N . ALA A 1 165 ? 57.314 81.589 43.356 1.00 17.43 162 ALA A N 1
ATOM 1247 C CA . ALA A 1 165 ? 58.727 81.298 43.585 1.00 20.84 162 ALA A CA 1
ATOM 1248 C C . ALA A 1 165 ? 59.621 82.283 42.815 1.00 27.29 162 ALA A C 1
ATOM 1249 O O . ALA A 1 165 ? 60.617 82.769 43.348 1.00 19.47 162 ALA A O 1
ATOM 1251 N N . LEU A 1 166 ? 59.257 82.615 41.574 1.00 23.33 163 LEU A N 1
ATOM 1252 C CA . LEU A 1 166 ? 60.038 83.572 40.801 1.00 21.69 163 LEU A CA 1
ATOM 1253 C C . LEU A 1 166 ? 59.988 84.957 41.425 1.00 25.38 163 LEU A C 1
ATOM 1254 O O . LEU A 1 166 ? 61.007 85.639 41.524 1.00 28.52 163 LEU A O 1
ATOM 1259 N N . TYR A 1 167 ? 58.802 85.394 41.842 1.00 22.88 164 TYR A N 1
ATOM 1260 C CA . TYR A 1 167 ? 58.681 86.703 42.474 1.00 19.49 164 TYR A CA 1
ATOM 1261 C C . TYR A 1 167 ? 59.492 86.772 43.768 1.00 21.56 164 TYR A C 1
ATOM 1262 O O . TYR A 1 167 ? 60.196 87.762 44.030 1.00 22.29 164 TYR A O 1
ATOM 1271 N N . LEU A 1 168 ? 59.361 85.751 44.621 1.00 18.24 165 LEU A N 1
ATOM 1272 C CA . LEU A 1 168 ? 60.082 85.730 45.882 1.00 19.11 165 LEU A CA 1
ATOM 1273 C C . LEU A 1 168 ? 61.599 85.642 45.678 1.00 22.55 165 LEU A C 1
ATOM 1274 O O . LEU A 1 168 ? 62.363 86.088 46.535 1.00 25.61 165 LEU A O 1
ATOM 1279 N N A SER A 1 169 ? 62.046 85.052 44.564 0.39 25.15 166 SER A N 1
ATOM 1280 N N B SER A 1 169 ? 62.050 85.046 44.574 0.61 26.10 166 SER A N 1
ATOM 1281 C CA A SER A 1 169 ? 63.477 84.881 44.339 0.39 23.15 166 SER A CA 1
ATOM 1282 C CA B SER A 1 169 ? 63.480 84.872 44.368 0.61 22.62 166 SER A CA 1
ATOM 1283 C C A SER A 1 169 ? 64.207 86.219 44.315 0.39 26.27 166 SER A C 1
ATOM 1284 C C B SER A 1 169 ? 64.218 86.204 44.246 0.61 26.56 166 SER A C 1
ATOM 1285 O O A SER A 1 169 ? 65.396 86.278 44.636 0.39 27.47 166 SER A O 1
ATOM 1286 O O B SER A 1 169 ? 65.433 86.238 44.424 0.61 27.68 166 SER A O 1
ATOM 1291 N N . ASN A 1 170 ? 63.515 87.302 43.968 1.00 29.37 167 ASN A N 1
ATOM 1292 C CA . ASN A 1 170 ? 64.174 88.607 43.969 1.00 32.64 167 ASN A CA 1
ATOM 1293 C C . ASN A 1 170 ? 64.171 89.270 45.340 1.00 33.31 167 ASN A C 1
ATOM 1294 O O . ASN A 1 170 ? 64.758 90.335 45.493 1.00 34.28 167 ASN A O 1
ATOM 1299 N N . ILE A 1 171 ? 63.506 88.692 46.328 1.00 27.17 168 ILE A N 1
ATOM 1300 C CA . ILE A 1 171 ? 63.365 89.307 47.640 1.00 30.39 168 ILE A CA 1
ATOM 1301 C C . ILE A 1 171 ? 64.098 88.509 48.692 1.00 32.96 168 ILE A C 1
ATOM 1302 O O . ILE A 1 171 ? 64.912 89.042 49.446 1.00 25.46 168 ILE A O 1
ATOM 1307 N N . ALA A 1 172 ? 63.789 87.222 48.767 1.00 25.95 169 ALA A N 1
ATOM 1308 C CA . ALA A 1 172 ? 64.346 86.297 49.721 1.00 25.63 169 ALA A CA 1
ATOM 1309 C C . ALA A 1 172 ? 65.763 85.924 49.314 1.00 27.83 169 ALA A C 1
ATOM 1310 O O . ALA A 1 172 ? 66.139 86.027 48.143 1.00 28.44 169 ALA A O 1
ATOM 1312 N N . ALA A 1 173 ? 66.538 85.441 50.289 1.00 29.08 170 ALA A N 1
ATOM 1313 C CA . ALA A 1 173 ? 67.852 84.872 49.985 1.00 31.95 170 ALA A CA 1
ATOM 1314 C C . ALA A 1 173 ? 67.716 83.544 49.250 1.00 32.91 170 ALA A C 1
ATOM 1315 O O . ALA A 1 173 ? 68.374 83.320 48.233 1.00 38.28 170 ALA A O 1
ATOM 1317 N N . GLU A 1 174 ? 66.871 82.652 49.745 1.00 28.02 171 GLU A N 1
ATOM 1318 C CA . GLU A 1 174 ? 66.649 81.368 49.077 1.00 29.48 171 GLU A CA 1
ATOM 1319 C C . GLU A 1 174 ? 65.160 81.061 49.012 1.00 30.29 171 GLU A C 1
ATOM 1320 O O . GLU A 1 174 ? 64.428 81.266 49.988 1.00 22.61 171 GLU A O 1
ATOM 1326 N N . VAL A 1 175 ? 64.735 80.478 47.898 1.00 25.39 172 VAL A N 1
ATOM 1327 C CA . VAL A 1 175 ? 63.361 80.011 47.743 1.00 22.01 172 VAL A CA 1
ATOM 1328 C C . VAL A 1 175 ? 63.393 78.494 47.556 1.00 24.75 172 VAL A C 1
ATOM 1329 O O . VAL A 1 175 ? 64.052 77.985 46.639 1.00 25.28 172 VAL A O 1
ATOM 1333 N N . HIS A 1 176 ? 62.686 77.802 48.407 1.00 15.44 173 HIS A N 1
ATOM 1334 C CA . HIS A 1 176 ? 62.574 76.338 48.387 1.00 19.04 173 HIS A CA 1
ATOM 1335 C C . HIS A 1 176 ? 61.190 75.983 47.857 1.00 21.38 173 HIS A C 1
ATOM 1336 O O . HIS A 1 176 ? 60.183 76.140 48.549 1.00 22.73 173 HIS A O 1
ATOM 1343 N N . LEU A 1 177 ? 61.148 75.546 46.608 1.00 19.79 174 LEU A N 1
ATOM 1344 C CA . LEU A 1 177 ? 59.904 75.244 45.915 1.00 21.62 174 LEU A CA 1
ATOM 1345 C C . LEU A 1 177 ? 59.619 73.755 46.057 1.00 26.28 174 LEU A C 1
ATOM 1346 O O . LEU A 1 177 ? 60.394 72.927 45.573 1.00 21.13 174 LEU A O 1
ATOM 1351 N N . ILE A 1 178 ? 58.518 73.423 46.737 1.00 21.42 175 ILE A N 1
ATOM 1352 C CA . ILE A 1 178 ? 58.165 72.062 47.131 1.00 21.33 175 ILE A CA 1
ATOM 1353 C C . ILE A 1 178 ? 56.986 71.579 46.282 1.00 23.38 175 ILE A C 1
ATOM 1354 O O . ILE A 1 178 ? 55.931 72.234 46.249 1.00 16.12 175 ILE A O 1
ATOM 1359 N N . HIS A 1 179 ? 57.148 70.425 45.616 1.00 16.70 176 HIS A N 1
ATOM 1360 C CA . HIS A 1 179 ? 56.104 69.917 44.722 1.00 15.12 176 HIS A CA 1
ATOM 1361 C C . HIS A 1 179 ? 56.113 68.389 44.751 1.00 22.08 176 HIS A C 1
ATOM 1362 O O . HIS A 1 179 ? 57.172 67.762 44.856 1.00 22.15 176 HIS A O 1
ATOM 1369 N N . ARG A 1 180 ? 54.915 67.801 44.698 1.00 17.91 177 ARG A N 1
ATOM 1370 C CA . ARG A 1 180 ? 54.725 66.373 44.928 1.00 23.16 177 ARG A CA 1
ATOM 1371 C C . ARG A 1 180 ? 55.062 65.502 43.705 1.00 21.98 177 ARG A C 1
ATOM 1372 O O . ARG A 1 180 ? 55.038 64.287 43.833 1.00 30.24 177 ARG A O 1
ATOM 1380 N N . ARG A 1 181 ? 55.397 66.078 42.551 1.00 20.98 178 ARG A N 1
ATOM 1381 C CA . ARG A 1 181 ? 55.854 65.328 41.374 1.00 22.08 178 ARG A CA 1
ATOM 1382 C C . ARG A 1 181 ? 57.152 65.958 40.880 1.00 28.53 178 ARG A C 1
ATOM 1383 O O . ARG A 1 181 ? 57.655 66.932 41.458 1.00 25.06 178 ARG A O 1
ATOM 1391 N N . ASP A 1 182 ? 57.708 65.433 39.790 1.00 23.62 179 ASP A N 1
ATOM 1392 C CA . ASP A 1 182 ? 58.972 65.964 39.297 1.00 29.35 179 ASP A CA 1
ATOM 1393 C C . ASP A 1 182 ? 58.810 66.841 38.066 1.00 29.67 179 ASP A C 1
ATOM 1394 O O . ASP A 1 182 ? 59.813 67.164 37.419 1.00 31.31 179 ASP A O 1
ATOM 1399 N N . SER A 1 183 ? 57.584 67.247 37.721 1.00 25.46 180 SER A N 1
ATOM 1400 C CA . SER A 1 183 ? 57.380 68.220 36.661 1.00 31.02 180 SER A CA 1
ATOM 1401 C C . SER A 1 183 ? 56.255 69.151 37.077 1.00 27.40 180 SER A C 1
ATOM 1402 O O . SER A 1 183 ? 55.418 68.798 37.900 1.00 23.11 180 SER A O 1
ATOM 1405 N N . PHE A 1 184 ? 56.241 70.337 36.488 1.00 22.53 181 PHE A N 1
ATOM 1406 C CA . PHE A 1 184 ? 55.333 71.398 36.865 1.00 22.02 181 PHE A CA 1
ATOM 1407 C C . PHE A 1 184 ? 54.263 71.556 35.789 1.00 33.72 181 PHE A C 1
ATOM 1408 O O . PHE A 1 184 ? 54.480 71.212 34.623 1.00 35.84 181 PHE A O 1
ATOM 1416 N N . ARG A 1 185 ? 53.092 72.060 36.178 1.00 21.98 182 ARG A N 1
ATOM 1417 C CA . ARG A 1 185 ? 52.069 72.290 35.171 1.00 33.13 182 ARG A CA 1
ATOM 1418 C C . ARG A 1 185 ? 51.965 73.764 34.780 1.00 33.10 182 ARG A C 1
ATOM 1419 O O . ARG A 1 185 ? 50.985 74.177 34.153 1.00 39.80 182 ARG A O 1
ATOM 1427 N N . ALA A 1 186 ? 52.992 74.551 35.062 1.00 26.70 183 ALA A N 1
ATOM 1428 C CA . ALA A 1 186 ? 52.972 75.958 34.697 1.00 25.06 183 ALA A CA 1
ATOM 1429 C C . ALA A 1 186 ? 53.266 76.149 33.191 1.00 18.17 183 ALA A C 1
ATOM 1430 O O . ALA A 1 186 ? 53.757 75.241 32.513 1.00 25.36 183 ALA A O 1
ATOM 1432 N N . GLU A 1 187 ? 52.953 77.340 32.677 1.00 18.20 184 GLU A N 1
ATOM 1433 C CA . GLU A 1 187 ? 53.317 77.730 31.308 1.00 20.58 184 GLU A CA 1
ATOM 1434 C C . GLU A 1 187 ? 54.803 77.439 31.035 1.00 25.39 184 GLU A C 1
ATOM 1435 O O . GLU A 1 187 ? 55.665 77.683 31.888 1.00 21.52 184 GLU A O 1
ATOM 1441 N N . LYS A 1 188 ? 55.120 76.956 29.819 1.00 21.08 185 LYS A N 1
ATOM 1442 C CA . LYS A 1 188 ? 56.496 76.533 29.544 1.00 28.06 185 LYS A CA 1
ATOM 1443 C C . LYS A 1 188 ? 57.473 77.698 29.665 1.00 29.44 185 LYS A C 1
ATOM 1444 O O . LYS A 1 188 ? 58.602 77.510 30.116 1.00 24.52 185 LYS A O 1
ATOM 1450 N N . ILE A 1 189 ? 57.060 78.908 29.283 1.00 26.73 186 ILE A N 1
ATOM 1451 C CA . ILE A 1 189 ? 57.960 80.061 29.379 1.00 21.49 186 ILE A CA 1
ATOM 1452 C C . ILE A 1 189 ? 58.324 80.357 30.838 1.00 27.63 186 ILE A C 1
ATOM 1453 O O . ILE A 1 189 ? 59.447 80.784 31.122 1.00 25.63 186 ILE A O 1
ATOM 1458 N N . LEU A 1 190 ? 57.373 80.168 31.774 1.00 26.11 187 LEU A N 1
ATOM 1459 C CA . LEU A 1 190 ? 57.646 80.322 33.207 1.00 25.66 187 LEU A CA 1
ATOM 1460 C C . LEU A 1 190 ? 58.539 79.199 33.735 1.00 22.50 187 LEU A C 1
ATOM 1461 O O . LEU A 1 190 ? 59.387 79.426 34.610 1.00 24.62 187 LEU A O 1
ATOM 1466 N N . ILE A 1 191 ? 58.365 77.976 33.220 1.00 19.22 188 ILE A N 1
ATOM 1467 C CA . ILE A 1 191 ? 59.222 76.877 33.652 1.00 20.06 188 ILE A CA 1
ATOM 1468 C C . ILE A 1 191 ? 60.658 77.104 33.181 1.00 30.23 188 ILE A C 1
ATOM 1469 O O . ILE A 1 191 ? 61.610 76.735 33.878 1.00 26.56 188 ILE A O 1
ATOM 1474 N N . ASN A 1 192 ? 60.837 77.703 31.997 1.00 26.51 189 ASN A N 1
ATOM 1475 C CA . ASN A 1 192 ? 62.178 78.065 31.537 1.00 32.36 189 ASN A CA 1
ATOM 1476 C C . ASN A 1 192 ? 62.816 79.082 32.474 1.00 28.26 189 ASN A C 1
ATOM 1477 O O . ASN A 1 192 ? 63.969 78.925 32.879 1.00 27.79 189 ASN A O 1
ATOM 1482 N N A ARG A 1 193 ? 62.065 80.125 32.852 0.55 24.48 190 ARG A N 1
ATOM 1483 N N B ARG A 1 193 ? 62.068 80.130 32.844 0.45 24.18 190 ARG A N 1
ATOM 1484 C CA A ARG A 1 193 ? 62.600 81.104 33.797 0.55 20.02 190 ARG A CA 1
ATOM 1485 C CA B ARG A 1 193 ? 62.595 81.104 33.799 0.45 20.30 190 ARG A CA 1
ATOM 1486 C C A ARG A 1 193 ? 62.920 80.450 35.136 0.55 22.75 190 ARG A C 1
ATOM 1487 C C B ARG A 1 193 ? 62.928 80.437 35.127 0.45 22.74 190 ARG A C 1
ATOM 1488 O O A ARG A 1 193 ? 63.952 80.746 35.754 0.55 26.82 190 ARG A O 1
ATOM 1489 O O B ARG A 1 193 ? 63.977 80.709 35.726 0.45 26.52 190 ARG A O 1
ATOM 1504 N N . LEU A 1 194 ? 62.053 79.547 35.598 1.00 23.16 191 LEU A N 1
ATOM 1505 C CA . LEU A 1 194 ? 62.321 78.867 36.857 1.00 23.59 191 LEU A CA 1
ATOM 1506 C C . LEU A 1 194 ? 63.603 78.050 36.773 1.00 27.40 191 LEU A C 1
ATOM 1507 O O . LEU A 1 194 ? 64.406 78.058 37.710 1.00 25.18 191 LEU A O 1
ATOM 1512 N N . MET A 1 195 ? 63.812 77.321 35.666 1.00 27.36 192 MET A N 1
ATOM 1513 C CA . MET A 1 195 ? 64.973 76.429 35.626 1.00 27.68 192 MET A CA 1
ATOM 1514 C C . MET A 1 195 ? 66.289 77.203 35.505 1.00 26.48 192 MET A C 1
ATOM 1515 O O . MET A 1 195 ? 67.318 76.751 36.013 1.00 28.41 192 MET A O 1
ATOM 1520 N N . ASP A 1 196 ? 66.269 78.373 34.864 1.00 27.58 193 ASP A N 1
ATOM 1521 C CA . ASP A 1 196 ? 67.425 79.263 34.877 1.00 29.77 193 ASP A CA 1
ATOM 1522 C C . ASP A 1 196 ? 67.809 79.663 36.303 1.00 32.28 193 ASP A C 1
ATOM 1523 O O . ASP A 1 196 ? 68.987 79.634 36.668 1.00 27.70 193 ASP A O 1
ATOM 1528 N N . LYS A 1 197 ? 66.821 80.020 37.140 1.00 28.88 194 LYS A N 1
ATOM 1529 C CA . LYS A 1 197 ? 67.129 80.380 38.523 1.00 31.25 194 LYS A CA 1
ATOM 1530 C C . LYS A 1 197 ? 67.442 79.173 39.393 1.00 28.60 194 LYS A C 1
ATOM 1531 O O . LYS A 1 197 ? 68.071 79.338 40.441 1.00 29.59 194 LYS A O 1
ATOM 1537 N N . VAL A 1 198 ? 67.000 77.978 39.012 1.00 22.73 195 VAL A N 1
ATOM 1538 C CA . VAL A 1 198 ? 67.430 76.781 39.719 1.00 22.99 195 VAL A CA 1
ATOM 1539 C C . VAL A 1 198 ? 68.914 76.511 39.463 1.00 31.77 195 VAL A C 1
ATOM 1540 O O . VAL A 1 198 ? 69.691 76.290 40.404 1.00 33.97 195 VAL A O 1
ATOM 1544 N N A GLN A 1 199 ? 69.333 76.542 38.194 0.51 33.69 196 GLN A N 1
ATOM 1545 N N B GLN A 1 199 ? 69.336 76.538 38.191 0.49 33.49 196 GLN A N 1
ATOM 1546 C CA A GLN A 1 199 ? 70.715 76.191 37.873 0.51 39.99 196 GLN A CA 1
ATOM 1547 C CA B GLN A 1 199 ? 70.721 76.191 37.863 0.49 39.97 196 GLN A CA 1
ATOM 1548 C C A GLN A 1 199 ? 71.687 77.312 38.238 0.51 38.16 196 GLN A C 1
ATOM 1549 C C B GLN A 1 199 ? 71.691 77.311 38.232 0.49 38.14 196 GLN A C 1
ATOM 1550 O O A GLN A 1 199 ? 72.782 77.045 38.739 0.51 39.14 196 GLN A O 1
ATOM 1551 O O B GLN A 1 199 ? 72.789 77.046 38.728 0.49 39.02 196 GLN A O 1
ATOM 1562 N N . ASN A 1 200 ? 71.309 78.566 38.006 1.00 36.10 197 ASN A N 1
ATOM 1563 C CA . ASN A 1 200 ? 72.213 79.694 38.211 1.00 37.10 197 ASN A CA 1
ATOM 1564 C C . ASN A 1 200 ? 71.790 80.672 39.295 1.00 37.07 197 ASN A C 1
ATOM 1565 O O . ASN A 1 200 ? 72.432 81.717 39.424 1.00 35.40 197 ASN A O 1
ATOM 1570 N N . GLY A 1 201 ? 70.744 80.385 40.068 1.00 30.28 198 GLY A N 1
ATOM 1571 C CA . GLY A 1 201 ? 70.211 81.397 40.956 1.00 27.47 198 GLY A CA 1
ATOM 1572 C C . GLY A 1 201 ? 69.828 80.842 42.307 1.00 27.35 198 GLY A C 1
ATOM 1573 O O . GLY A 1 201 ? 70.345 79.798 42.708 1.00 26.18 198 GLY A O 1
ATOM 1574 N N . ASN A 1 202 ? 68.869 81.478 42.994 1.00 25.97 199 ASN A N 1
ATOM 1575 C CA . ASN A 1 202 ? 68.608 81.147 44.391 1.00 26.91 199 ASN A CA 1
ATOM 1576 C C . ASN A 1 202 ? 67.313 80.344 44.614 1.00 33.82 199 ASN A C 1
ATOM 1577 O O . ASN A 1 202 ? 66.769 80.369 45.715 1.00 35.26 199 ASN A O 1
ATOM 1582 N N . ILE A 1 203 ? 66.823 79.598 43.627 1.00 28.62 200 ILE A N 1
ATOM 1583 C CA . ILE A 1 203 ? 65.683 78.714 43.840 1.00 23.58 200 ILE A CA 1
ATOM 1584 C C . ILE A 1 203 ? 66.185 77.281 43.939 1.00 22.84 200 ILE A C 1
ATOM 1585 O O . ILE A 1 203 ? 67.000 76.848 43.112 1.00 22.75 200 ILE A O 1
ATOM 1590 N N . VAL A 1 204 ? 65.680 76.539 44.933 1.00 20.65 201 VAL A N 1
ATOM 1591 C CA . VAL A 1 204 ? 65.996 75.124 45.139 1.00 22.66 201 VAL A CA 1
ATOM 1592 C C . VAL A 1 204 ? 64.709 74.306 44.992 1.00 27.48 201 VAL A C 1
ATOM 1593 O O . VAL A 1 204 ? 63.683 74.634 45.603 1.00 25.16 201 VAL A O 1
ATOM 1597 N N . LEU A 1 205 ? 64.752 73.290 44.133 1.00 21.88 202 LEU A N 1
ATOM 1598 C CA . LEU A 1 205 ? 63.637 72.385 43.918 1.00 23.48 202 LEU A CA 1
ATOM 1599 C C . LEU A 1 205 ? 63.651 71.268 44.952 1.00 27.89 202 LEU A C 1
ATOM 1600 O O . LEU A 1 205 ? 64.704 70.678 45.215 1.00 23.14 202 LEU A O 1
ATOM 1605 N N . HIS A 1 206 ? 62.477 70.961 45.505 1.00 22.57 203 HIS A N 1
ATOM 1606 C CA . HIS A 1 206 ? 62.242 69.760 46.307 1.00 19.30 203 HIS A CA 1
ATOM 1607 C C . HIS A 1 206 ? 61.082 69.032 45.650 1.00 26.55 203 HIS A C 1
ATOM 1608 O O . HIS A 1 206 ? 59.942 69.097 46.110 1.00 21.05 203 HIS A O 1
ATOM 1615 N N . THR A 1 207 ? 61.382 68.355 44.551 1.00 24.55 204 THR A N 1
ATOM 1616 C CA . THR A 1 207 ? 60.391 67.592 43.822 1.00 23.19 204 THR A CA 1
ATOM 1617 C C . THR A 1 207 ? 60.145 66.259 44.534 1.00 24.57 204 THR A C 1
ATOM 1618 O O . THR A 1 207 ? 60.921 65.828 45.394 1.00 23.92 204 THR A O 1
ATOM 1622 N N . ASP A 1 208 ? 59.017 65.621 44.199 1.00 26.22 205 ASP A N 1
ATOM 1623 C CA . ASP A 1 208 ? 58.599 64.402 44.897 1.00 22.07 205 ASP A CA 1
ATOM 1624 C C . ASP A 1 208 ? 58.530 64.609 46.412 1.00 21.90 205 ASP A C 1
ATOM 1625 O O . ASP A 1 208 ? 58.843 63.717 47.197 1.00 25.44 205 ASP A O 1
ATOM 1630 N N . ARG A 1 209 ? 58.093 65.804 46.847 1.00 21.32 206 ARG A N 1
ATOM 1631 C CA . ARG A 1 209 ? 57.922 66.059 48.266 1.00 18.87 206 ARG A CA 1
ATOM 1632 C C . ARG A 1 209 ? 56.546 66.639 48.551 1.00 20.92 206 ARG A C 1
ATOM 1633 O O . ARG A 1 209 ? 55.969 67.341 47.724 1.00 21.34 206 ARG A O 1
ATOM 1641 N N . VAL A 1 210 ? 56.007 66.300 49.725 1.00 18.14 207 VAL A N 1
ATOM 1642 C CA . VAL A 1 210 ? 54.851 66.997 50.257 1.00 22.33 207 VAL A CA 1
ATOM 1643 C C . VAL A 1 210 ? 55.230 67.640 51.584 1.00 23.17 207 VAL A C 1
ATOM 1644 O O . VAL A 1 210 ? 56.135 67.190 52.296 1.00 23.30 207 VAL A O 1
ATOM 1648 N N . LEU A 1 211 ? 54.524 68.723 51.905 1.00 21.20 208 LEU A N 1
ATOM 1649 C CA . LEU A 1 211 ? 54.675 69.377 53.194 1.00 21.16 208 LEU A CA 1
ATOM 1650 C C . LEU A 1 211 ? 54.034 68.502 54.264 1.00 26.96 208 LEU A C 1
ATOM 1651 O O . LEU A 1 211 ? 52.828 68.235 54.219 1.00 35.02 208 LEU A O 1
ATOM 1656 N N . ASP A 1 212 ? 54.831 68.047 55.215 1.00 25.38 209 ASP A N 1
ATOM 1657 C CA . ASP A 1 212 ? 54.326 67.153 56.251 1.00 31.28 209 ASP A CA 1
ATOM 1658 C C . ASP A 1 212 ? 53.924 67.907 57.511 1.00 30.52 209 ASP A C 1
ATOM 1659 O O . ASP A 1 212 ? 52.949 67.533 58.178 1.00 25.39 209 ASP A O 1
ATOM 1664 N N . GLU A 1 213 ? 54.654 68.967 57.852 1.00 25.49 210 GLU A N 1
ATOM 1665 C CA . GLU A 1 213 ? 54.296 69.769 59.018 1.00 25.00 210 GLU A CA 1
ATOM 1666 C C . GLU A 1 213 ? 55.008 71.110 58.929 1.00 22.71 210 GLU A C 1
ATOM 1667 O O . GLU A 1 213 ? 56.153 71.175 58.479 1.00 25.04 210 GLU A O 1
ATOM 1673 N N . VAL A 1 214 ? 54.330 72.170 59.353 1.00 24.16 211 VAL A N 1
ATOM 1674 C CA . VAL A 1 214 ? 54.961 73.475 59.508 1.00 22.60 211 VAL A CA 1
ATOM 1675 C C . VAL A 1 214 ? 55.484 73.547 60.932 1.00 24.24 211 VAL A C 1
ATOM 1676 O O . VAL A 1 214 ? 54.737 73.270 61.885 1.00 28.04 211 VAL A O 1
ATOM 1680 N N . LEU A 1 215 ? 56.740 73.960 61.077 1.00 20.33 212 LEU A N 1
ATOM 1681 C CA . LEU A 1 215 ? 57.434 74.007 62.364 1.00 20.73 212 LEU A CA 1
ATOM 1682 C C . LEU A 1 215 ? 57.683 75.434 62.798 1.00 25.03 212 LEU A C 1
ATOM 1683 O O . LEU A 1 215 ? 58.034 76.300 61.987 1.00 21.62 212 LEU A O 1
ATOM 1688 N N . GLY A 1 216 ? 57.661 75.664 64.097 1.00 21.61 213 GLY A N 1
ATOM 1689 C CA . GLY A 1 216 ? 58.043 77.012 64.449 1.00 26.97 213 GLY A CA 1
ATOM 1690 C C . GLY A 1 216 ? 58.046 77.180 65.947 1.00 34.82 213 GLY A C 1
ATOM 1691 O O . GLY A 1 216 ? 57.771 76.242 66.692 1.00 32.43 213 GLY A O 1
ATOM 1692 N N . ASP A 1 217 ? 58.351 78.404 66.372 1.00 40.52 214 ASP A N 1
ATOM 1693 C CA . ASP A 1 217 ? 58.450 78.716 67.791 1.00 45.75 214 ASP A CA 1
ATOM 1694 C C . ASP A 1 217 ? 57.231 79.546 68.219 1.00 38.91 214 ASP A C 1
ATOM 1695 O O . ASP A 1 217 ? 56.199 79.581 67.530 1.00 29.54 214 ASP A O 1
ATOM 1700 N N . GLU A 1 218 ? 57.337 80.210 69.366 1.00 36.53 215 GLU A N 1
ATOM 1701 C CA . GLU A 1 218 ? 56.204 80.970 69.866 1.00 36.43 215 GLU A CA 1
ATOM 1702 C C . GLU A 1 218 ? 55.957 82.226 69.047 1.00 38.19 215 GLU A C 1
ATOM 1703 O O . GLU A 1 218 ? 54.870 82.800 69.142 1.00 48.72 215 GLU A O 1
ATOM 1709 N N . MET A 1 219 ? 56.913 82.664 68.222 1.00 32.83 216 MET A N 1
ATOM 1710 C CA . MET A 1 219 ? 56.656 83.833 67.393 1.00 31.53 216 MET A CA 1
ATOM 1711 C C . MET A 1 219 ? 56.244 83.521 65.959 1.00 25.31 216 MET A C 1
ATOM 1712 O O . MET A 1 219 ? 55.590 84.355 65.329 1.00 27.76 216 MET A O 1
ATOM 1717 N N . GLY A 1 220 ? 56.628 82.384 65.393 1.00 28.43 217 GLY A N 1
ATOM 1718 C CA . GLY A 1 220 ? 56.273 82.133 64.014 1.00 29.11 217 GLY A CA 1
ATOM 1719 C C . GLY A 1 220 ? 57.095 80.993 63.432 1.00 23.80 217 GLY A C 1
ATOM 1720 O O . GLY A 1 220 ? 57.833 80.318 64.134 1.00 24.80 217 GLY A O 1
ATOM 1721 N N . VAL A 1 221 ? 56.948 80.820 62.122 1.00 21.72 218 VAL A N 1
ATOM 1722 C CA . VAL A 1 221 ? 57.532 79.678 61.428 1.00 28.18 218 VAL A CA 1
ATOM 1723 C C . VAL A 1 221 ? 59.060 79.713 61.504 1.00 30.94 218 VAL A C 1
ATOM 1724 O O . VAL A 1 221 ? 59.690 80.755 61.273 1.00 27.43 218 VAL A O 1
ATOM 1728 N N . THR A 1 222 ? 59.668 78.557 61.809 1.00 25.59 219 THR A N 1
ATOM 1729 C CA . THR A 1 222 ? 61.110 78.389 61.705 1.00 27.50 219 THR A CA 1
ATOM 1730 C C . THR A 1 222 ? 61.539 77.218 60.816 1.00 28.38 219 THR A C 1
ATOM 1731 O O . THR A 1 222 ? 62.739 77.090 60.534 1.00 27.37 219 THR A O 1
ATOM 1735 N N . GLY A 1 223 ? 60.615 76.375 60.350 1.00 21.07 220 GLY A N 1
ATOM 1736 C CA . GLY A 1 223 ? 60.995 75.324 59.421 1.00 17.52 220 GLY A CA 1
ATOM 1737 C C . GLY A 1 223 ? 59.781 74.576 58.905 1.00 28.25 220 GLY A C 1
ATOM 1738 O O . GLY A 1 223 ? 58.636 74.863 59.265 1.00 22.30 220 GLY A O 1
ATOM 1739 N N . VAL A 1 224 ? 60.047 73.615 58.032 1.00 24.44 221 VAL A N 1
ATOM 1740 C CA . VAL A 1 224 ? 59.007 72.738 57.515 1.00 31.17 221 VAL A CA 1
ATOM 1741 C C . VAL A 1 224 ? 59.587 71.329 57.521 1.00 25.63 221 VAL A C 1
ATOM 1742 O O . VAL A 1 224 ? 60.797 71.150 57.385 1.00 28.09 221 VAL A O 1
ATOM 1746 N N . ARG A 1 225 ? 58.731 70.328 57.717 1.00 25.33 222 ARG A N 1
ATOM 1747 C CA . ARG A 1 225 ? 59.128 68.939 57.504 1.00 27.54 222 ARG A CA 1
ATOM 1748 C C . ARG A 1 225 ? 58.537 68.469 56.185 1.00 22.61 222 ARG A C 1
ATOM 1749 O O . ARG A 1 225 ? 57.318 68.535 55.990 1.00 26.69 222 ARG A O 1
ATOM 1757 N N . LEU A 1 226 ? 59.402 67.996 55.291 1.00 22.82 223 LEU A N 1
ATOM 1758 C CA . LEU A 1 226 ? 59.025 67.439 53.995 1.00 22.65 223 LEU A CA 1
ATOM 1759 C C . LEU A 1 226 ? 58.994 65.907 54.055 1.00 29.67 223 LEU A C 1
ATOM 1760 O O . LEU A 1 226 ? 59.773 65.279 54.789 1.00 28.45 223 LEU A O 1
ATOM 1765 N N . LYS A 1 227 ? 58.073 65.310 53.298 1.00 25.00 224 LYS A N 1
ATOM 1766 C CA . LYS A 1 227 ? 57.971 63.850 53.186 1.00 28.97 224 LYS A CA 1
ATOM 1767 C C . LYS A 1 227 ? 58.159 63.434 51.737 1.00 33.96 224 LYS A C 1
ATOM 1768 O O . LYS A 1 227 ? 57.551 64.024 50.831 1.00 28.25 224 LYS A O 1
ATOM 1774 N N . ASP A 1 228 ? 59.020 62.437 51.530 1.00 29.08 225 ASP A N 1
ATOM 1775 C CA . ASP A 1 228 ? 59.265 61.868 50.209 1.00 31.69 225 ASP A CA 1
ATOM 1776 C C . ASP A 1 228 ? 58.053 61.041 49.790 1.00 32.08 225 ASP A C 1
ATOM 1777 O O . ASP A 1 228 ? 57.665 60.100 50.491 1.00 32.11 225 ASP A O 1
ATOM 1782 N N . VAL A 1 229 ? 57.448 61.393 48.648 1.00 31.80 226 VAL A N 1
ATOM 1783 C CA . VAL A 1 229 ? 56.211 60.722 48.241 1.00 28.59 226 VAL A CA 1
ATOM 1784 C C . VAL A 1 229 ? 56.424 59.261 47.836 1.00 39.05 226 VAL A C 1
ATOM 1785 O O . VAL A 1 229 ? 55.450 58.506 47.760 1.00 41.46 226 VAL A O 1
ATOM 1789 N N . LYS A 1 230 ? 57.657 58.828 47.575 1.00 46.15 227 LYS A N 1
ATOM 1790 C CA . LYS A 1 230 ? 57.909 57.455 47.148 1.00 47.93 227 LYS A CA 1
ATOM 1791 C C . LYS A 1 230 ? 58.291 56.535 48.297 1.00 47.78 227 LYS A C 1
ATOM 1792 O O . LYS A 1 230 ? 57.805 55.405 48.369 1.00 48.24 227 LYS A O 1
ATOM 1798 N N . THR A 1 231 ? 59.116 57.016 49.223 1.00 43.30 228 THR A N 1
ATOM 1799 C CA . THR A 1 231 ? 59.643 56.219 50.321 1.00 43.89 228 THR A CA 1
ATOM 1800 C C . THR A 1 231 ? 59.019 56.515 51.673 1.00 46.06 228 THR A C 1
ATOM 1801 O O . THR A 1 231 ? 59.226 55.733 52.597 1.00 40.33 228 THR A O 1
ATOM 1805 N N . GLY A 1 232 ? 58.346 57.660 51.845 1.00 38.95 229 GLY A N 1
ATOM 1806 C CA . GLY A 1 232 ? 57.854 58.034 53.159 1.00 28.48 229 GLY A CA 1
ATOM 1807 C C . GLY A 1 232 ? 58.877 58.579 54.135 1.00 33.25 229 GLY A C 1
ATOM 1808 O O . GLY A 1 232 ? 58.507 58.913 55.265 1.00 39.83 229 GLY A O 1
ATOM 1809 N N . GLY A 1 233 ? 60.147 58.694 53.748 1.00 33.23 230 GLY A N 1
ATOM 1810 C CA . GLY A 1 233 ? 61.112 59.345 54.609 1.00 34.23 230 GLY A CA 1
ATOM 1811 C C . GLY A 1 233 ? 60.944 60.858 54.634 1.00 30.49 230 GLY A C 1
ATOM 1812 O O . GLY A 1 233 ? 60.356 61.473 53.739 1.00 25.01 230 GLY A O 1
ATOM 1813 N N . THR A 1 234 ? 61.482 61.476 55.676 1.00 31.59 231 THR A N 1
ATOM 1814 C CA . THR A 1 234 ? 61.269 62.901 55.899 1.00 31.91 231 THR A CA 1
ATOM 1815 C C . THR A 1 234 ? 62.591 63.616 56.084 1.00 35.18 231 THR A C 1
ATOM 1816 O O . THR A 1 234 ? 63.600 63.024 56.453 1.00 34.93 231 THR A O 1
ATOM 1820 N N . GLU A 1 235 ? 62.566 64.912 55.818 1.00 29.15 232 GLU A N 1
ATOM 1821 C CA . GLU A 1 235 ? 63.696 65.790 56.038 1.00 27.61 232 GLU A CA 1
ATOM 1822 C C . GLU A 1 235 ? 63.137 67.121 56.518 1.00 36.60 232 GLU A C 1
ATOM 1823 O O . GLU A 1 235 ? 61.936 67.406 56.369 1.00 31.08 232 GLU A O 1
ATOM 1829 N N . GLU A 1 236 ? 64.018 67.931 57.104 1.00 33.37 233 GLU A N 1
ATOM 1830 C CA . GLU A 1 236 ? 63.645 69.226 57.659 1.00 29.68 233 GLU A CA 1
ATOM 1831 C C . GLU A 1 236 ? 64.383 70.324 56.940 1.00 34.66 233 GLU A C 1
ATOM 1832 O O . GLU A 1 236 ? 65.564 70.173 56.610 1.00 33.96 233 GLU A O 1
ATOM 1838 N N . LEU A 1 237 ? 63.657 71.420 56.703 1.00 31.96 234 LEU A N 1
ATOM 1839 C CA . LEU A 1 237 ? 64.138 72.619 56.043 1.00 29.24 234 LEU A CA 1
ATOM 1840 C C . LEU A 1 237 ? 63.963 73.795 56.997 1.00 32.69 234 LEU A C 1
ATOM 1841 O O . LEU A 1 237 ? 62.894 73.952 57.589 1.00 31.67 234 LEU A O 1
ATOM 1846 N N . ASP A 1 238 ? 65.004 74.605 57.158 1.00 26.12 235 ASP A N 1
ATOM 1847 C CA . ASP A 1 238 ? 64.909 75.850 57.911 1.00 35.33 235 ASP A CA 1
ATOM 1848 C C . ASP A 1 238 ? 64.417 76.972 56.995 1.00 33.48 235 ASP A C 1
ATOM 1849 O O . ASP A 1 238 ? 65.063 77.299 55.993 1.00 29.94 235 ASP A O 1
ATOM 1854 N N . VAL A 1 239 ? 63.287 77.572 57.360 1.00 27.43 236 VAL A N 1
ATOM 1855 C CA . VAL A 1 239 ? 62.698 78.674 56.613 1.00 24.37 236 VAL A CA 1
ATOM 1856 C C . VAL A 1 239 ? 61.994 79.562 57.611 1.00 24.74 236 VAL A C 1
ATOM 1857 O O . VAL A 1 239 ? 61.567 79.104 58.666 1.00 27.75 236 VAL A O 1
ATOM 1861 N N . MET A 1 240 ? 61.857 80.828 57.257 1.00 26.30 237 MET A N 1
ATOM 1862 C CA . MET A 1 240 ? 61.114 81.781 58.059 1.00 29.26 237 MET A CA 1
ATOM 1863 C C . MET A 1 240 ? 59.663 81.894 57.634 1.00 31.73 237 MET A C 1
ATOM 1864 O O . MET A 1 240 ? 58.855 82.424 58.396 1.00 25.38 237 MET A O 1
ATOM 1869 N N . GLY A 1 241 ? 59.327 81.452 56.425 1.00 30.54 238 GLY A N 1
ATOM 1870 C CA . GLY A 1 241 ? 57.970 81.576 55.920 1.00 26.44 238 GLY A CA 1
ATOM 1871 C C . GLY A 1 241 ? 57.633 80.509 54.901 1.00 24.82 238 GLY A C 1
ATOM 1872 O O . GLY A 1 241 ? 58.505 80.023 54.157 1.00 23.45 238 GLY A O 1
ATOM 1873 N N . ALA A 1 242 ? 56.346 80.140 54.864 1.00 24.94 239 ALA A N 1
ATOM 1874 C CA . ALA A 1 242 ? 55.839 79.119 53.945 1.00 20.64 239 ALA A CA 1
ATOM 1875 C C . ALA A 1 242 ? 54.666 79.699 53.152 1.00 23.59 239 ALA A C 1
ATOM 1876 O O . ALA A 1 242 ? 53.676 80.162 53.740 1.00 20.98 239 ALA A O 1
ATOM 1878 N N . PHE A 1 243 ? 54.787 79.701 51.824 1.00 17.89 240 PHE A N 1
ATOM 1879 C CA . PHE A 1 243 ? 53.737 80.199 50.947 1.00 14.82 240 PHE A CA 1
ATOM 1880 C C . PHE A 1 243 ? 53.010 79.010 50.309 1.00 21.90 240 PHE A C 1
ATOM 1881 O O . PHE A 1 243 ? 53.649 78.149 49.699 1.00 20.60 240 PHE A O 1
ATOM 1889 N N . ILE A 1 244 ? 51.692 78.959 50.460 1.00 16.36 241 ILE A N 1
ATOM 1890 C CA . ILE A 1 244 ? 50.911 77.817 49.990 1.00 19.09 241 ILE A CA 1
ATOM 1891 C C . ILE A 1 244 ? 50.309 78.235 48.663 1.00 17.60 241 ILE A C 1
ATOM 1892 O O . ILE A 1 244 ? 49.636 79.267 48.580 1.00 18.11 241 ILE A O 1
ATOM 1897 N N . ALA A 1 245 ? 50.603 77.482 47.607 1.00 17.91 242 ALA A N 1
ATOM 1898 C CA . ALA A 1 245 ? 50.130 77.822 46.271 1.00 20.96 242 ALA A CA 1
ATOM 1899 C C . ALA A 1 245 ? 49.684 76.524 45.568 1.00 20.57 242 ALA A C 1
ATOM 1900 O O . ALA A 1 245 ? 50.210 76.091 44.548 1.00 17.72 242 ALA A O 1
ATOM 1902 N N . ILE A 1 246 ? 48.655 75.902 46.116 1.00 15.27 243 ILE A N 1
ATOM 1903 C CA . ILE A 1 246 ? 48.176 74.624 45.623 1.00 17.00 243 ILE A CA 1
ATOM 1904 C C . ILE A 1 246 ? 46.852 74.773 44.882 1.00 15.45 243 ILE A C 1
ATOM 1905 O O . ILE A 1 246 ? 46.101 73.813 44.777 1.00 19.13 243 ILE A O 1
ATOM 1910 N N . GLY A 1 247 ? 46.561 75.950 44.361 1.00 14.57 244 GLY A N 1
ATOM 1911 C CA . GLY A 1 247 ? 45.355 76.143 43.588 1.00 15.63 244 GLY A CA 1
ATOM 1912 C C . GLY A 1 247 ? 44.341 76.956 44.365 1.00 19.85 244 GLY A C 1
ATOM 1913 O O . GLY A 1 247 ? 44.571 77.386 45.500 1.00 21.73 244 GLY A O 1
ATOM 1914 N N . HIS A 1 248 ? 43.214 77.182 43.703 1.00 19.03 245 HIS A N 1
ATOM 1915 C CA . HIS A 1 248 ? 42.157 78.035 44.233 1.00 28.27 245 HIS A CA 1
ATOM 1916 C C . HIS A 1 248 ? 40.844 77.260 44.206 1.00 33.08 245 HIS A C 1
ATOM 1917 O O . HIS A 1 248 ? 40.685 76.285 43.478 1.00 46.43 245 HIS A O 1
ATOM 1924 N N A SER A 1 249 ? 39.907 77.703 45.033 0.34 26.71 246 SER A N 1
ATOM 1925 N N B SER A 1 249 ? 39.908 77.696 45.025 0.66 25.63 246 SER A N 1
ATOM 1926 C CA A SER A 1 249 ? 38.610 77.069 45.131 0.34 27.14 246 SER A CA 1
ATOM 1927 C CA B SER A 1 249 ? 38.615 77.049 45.069 0.66 26.80 246 SER A CA 1
ATOM 1928 C C A SER A 1 249 ? 37.508 78.100 44.907 0.34 27.20 246 SER A C 1
ATOM 1929 C C B SER A 1 249 ? 37.527 78.096 44.877 0.66 27.74 246 SER A C 1
ATOM 1930 O O A SER A 1 249 ? 37.583 79.209 45.452 0.34 25.31 246 SER A O 1
ATOM 1931 O O B SER A 1 249 ? 37.620 79.205 45.431 0.66 24.84 246 SER A O 1
ATOM 1936 N N . PRO A 1 250 ? 36.478 77.769 44.128 1.00 24.78 247 PRO A N 1
ATOM 1937 C CA . PRO A 1 250 ? 35.451 78.775 43.800 1.00 22.69 247 PRO A CA 1
ATOM 1938 C C . PRO A 1 250 ? 34.693 79.274 45.025 1.00 23.77 247 PRO A C 1
ATOM 1939 O O . PRO A 1 250 ? 34.363 78.511 45.938 1.00 22.76 247 PRO A O 1
ATOM 1943 N N . ASN A 1 251 ? 34.410 80.581 45.023 1.00 22.11 248 ASN A N 1
ATOM 1944 C CA . ASN A 1 251 ? 33.757 81.286 46.142 1.00 23.48 248 ASN A CA 1
ATOM 1945 C C . ASN A 1 251 ? 32.244 81.158 45.998 1.00 26.44 248 ASN A C 1
ATOM 1946 O O . ASN A 1 251 ? 31.550 82.083 45.559 1.00 23.75 248 ASN A O 1
ATOM 1951 N N . THR A 1 252 ? 31.726 79.977 46.365 1.00 22.45 249 THR A N 1
ATOM 1952 C CA . THR A 1 252 ? 30.332 79.624 46.116 1.00 25.24 249 THR A CA 1
ATOM 1953 C C . THR A 1 252 ? 29.596 79.162 47.359 1.00 23.88 249 THR A C 1
ATOM 1954 O O . THR A 1 252 ? 28.446 78.715 47.246 1.00 27.11 249 THR A O 1
ATOM 1958 N N . GLN A 1 253 ? 30.237 79.226 48.524 1.00 23.12 250 GLN A N 1
ATOM 1959 C CA . GLN A 1 253 ? 29.633 78.722 49.748 1.00 29.96 250 GLN A CA 1
ATOM 1960 C C . GLN A 1 253 ? 28.247 79.330 49.985 1.00 32.95 250 GLN A C 1
ATOM 1961 O O . GLN A 1 253 ? 27.294 78.609 50.322 1.00 31.15 250 GLN A O 1
ATOM 1967 N N . ILE A 1 254 ? 28.094 80.638 49.735 1.00 25.61 251 ILE A N 1
ATOM 1968 C CA . ILE A 1 254 ? 26.819 81.294 50.018 1.00 27.24 251 ILE A CA 1
ATOM 1969 C C . ILE A 1 254 ? 25.689 80.840 49.102 1.00 27.46 251 ILE A C 1
ATOM 1970 O O . ILE A 1 254 ? 24.528 81.137 49.387 1.00 26.27 251 ILE A O 1
ATOM 1975 N N . PHE A 1 255 ? 25.993 80.137 48.012 1.00 26.31 252 PHE A N 1
ATOM 1976 C CA . PHE A 1 255 ? 24.982 79.702 47.056 1.00 28.45 252 PHE A CA 1
ATOM 1977 C C . PHE A 1 255 ? 24.571 78.252 47.262 1.00 29.92 252 PHE A C 1
ATOM 1978 O O . PHE A 1 255 ? 23.628 77.794 46.600 1.00 31.51 252 PHE A O 1
ATOM 1986 N N . GLN A 1 256 ? 25.270 77.526 48.143 1.00 30.88 253 GLN A N 1
ATOM 1987 C CA . GLN A 1 256 ? 25.010 76.108 48.367 1.00 29.90 253 GLN A CA 1
ATOM 1988 C C . GLN A 1 256 ? 23.539 75.876 48.656 1.00 33.29 253 GLN A C 1
ATOM 1989 O O . GLN A 1 256 ? 22.934 76.573 49.479 1.00 33.55 253 GLN A O 1
ATOM 1995 N N . GLY A 1 257 ? 22.963 74.919 47.932 1.00 32.57 254 GLY A N 1
ATOM 1996 C CA . GLY A 1 257 ? 21.575 74.580 48.052 1.00 37.12 254 GLY A CA 1
ATOM 1997 C C . GLY A 1 257 ? 20.647 75.411 47.206 1.00 37.91 254 GLY A C 1
ATOM 1998 O O . GLY A 1 257 ? 19.470 75.056 47.083 1.00 36.95 254 GLY A O 1
ATOM 1999 N N . GLN A 1 258 ? 21.119 76.510 46.619 1.00 27.18 255 GLN A N 1
ATOM 2000 C CA . GLN A 1 258 ? 20.233 77.304 45.793 1.00 28.67 255 GLN A CA 1
ATOM 2001 C C . GLN A 1 258 ? 20.622 77.319 44.315 1.00 25.91 255 GLN A C 1
ATOM 2002 O O . GLN A 1 258 ? 19.806 77.723 43.492 1.00 29.56 255 GLN A O 1
ATOM 2008 N N . LEU A 1 259 ? 21.806 76.853 43.948 1.00 26.06 256 LEU A N 1
ATOM 2009 C CA . LEU A 1 259 ? 22.155 76.699 42.541 1.00 26.87 256 LEU A CA 1
ATOM 2010 C C . LEU A 1 259 ? 22.742 75.314 42.352 1.00 22.30 256 LEU A C 1
ATOM 2011 O O . LEU A 1 259 ? 23.372 74.776 43.267 1.00 27.28 256 LEU A O 1
ATOM 2016 N N . ASP A 1 260 ? 22.494 74.708 41.195 1.00 27.80 257 ASP A N 1
ATOM 2017 C CA . ASP A 1 260 ? 23.180 73.453 40.913 1.00 22.29 257 ASP A CA 1
ATOM 2018 C C . ASP A 1 260 ? 24.671 73.726 40.843 1.00 29.36 257 ASP A C 1
ATOM 2019 O O . ASP A 1 260 ? 25.110 74.673 40.175 1.00 25.22 257 ASP A O 1
ATOM 2024 N N . MET A 1 261 ? 25.443 72.909 41.541 1.00 27.30 258 MET A N 1
ATOM 2025 C CA . MET A 1 261 ? 26.884 73.051 41.596 1.00 34.29 258 MET A CA 1
ATOM 2026 C C . MET A 1 261 ? 27.522 71.674 41.535 1.00 31.65 258 MET A C 1
ATOM 2027 O O . MET A 1 261 ? 26.911 70.673 41.891 1.00 31.69 258 MET A O 1
ATOM 2032 N N . LYS A 1 262 ? 28.785 71.640 41.144 1.00 27.97 259 LYS A N 1
ATOM 2033 C CA . LYS A 1 262 ? 29.546 70.396 41.089 1.00 29.61 259 LYS A CA 1
ATOM 2034 C C . LYS A 1 262 ? 30.976 70.712 41.501 1.00 29.70 259 LYS A C 1
ATOM 2035 O O . LYS A 1 262 ? 31.646 71.523 40.847 1.00 25.82 259 LYS A O 1
ATOM 2041 N N . ASP A 1 263 ? 31.420 70.122 42.609 1.00 35.54 260 ASP A N 1
ATOM 2042 C CA . ASP A 1 263 ? 32.713 70.446 43.216 1.00 31.45 260 ASP A CA 1
ATOM 2043 C C . ASP A 1 263 ? 32.853 71.921 43.549 1.00 28.28 260 ASP A C 1
ATOM 2044 O O . ASP A 1 263 ? 33.954 72.483 43.500 1.00 22.63 260 ASP A O 1
ATOM 2049 N N . GLY A 1 264 ? 31.762 72.575 43.910 1.00 28.97 261 GLY A N 1
ATOM 2050 C CA . GLY A 1 264 ? 31.855 73.983 44.251 1.00 20.79 261 GLY A CA 1
ATOM 2051 C C . GLY A 1 264 ? 31.715 74.945 43.080 1.00 18.65 261 GLY A C 1
ATOM 2052 O O . GLY A 1 264 ? 31.474 76.146 43.307 1.00 22.07 261 GLY A O 1
ATOM 2053 N N . TYR A 1 265 ? 31.846 74.463 41.847 1.00 19.81 262 TYR A N 1
ATOM 2054 C CA . TYR A 1 265 ? 31.647 75.272 40.646 1.00 20.35 262 TYR A CA 1
ATOM 2055 C C . TYR A 1 265 ? 30.158 75.394 40.324 1.00 24.32 262 TYR A C 1
ATOM 2056 O O . TYR A 1 265 ? 29.408 74.417 40.416 1.00 27.12 262 TYR A O 1
ATOM 2065 N N . ILE A 1 266 ? 29.731 76.608 39.981 1.00 19.36 263 ILE A N 1
ATOM 2066 C CA . ILE A 1 266 ? 28.363 76.843 39.563 1.00 18.72 263 ILE A CA 1
ATOM 2067 C C . ILE A 1 266 ? 28.180 76.276 38.159 1.00 24.97 263 ILE A C 1
ATOM 2068 O O . ILE A 1 266 ? 28.952 76.589 37.250 1.00 23.15 263 ILE A O 1
ATOM 2073 N N . LEU A 1 267 ? 27.165 75.433 37.977 1.00 21.55 264 LEU A N 1
ATOM 2074 C CA . LEU A 1 267 ? 26.869 74.876 36.662 1.00 19.03 264 LEU A CA 1
ATOM 2075 C C . LEU A 1 267 ? 26.057 75.861 35.832 1.00 19.48 264 LEU A C 1
ATOM 2076 O O . LEU A 1 267 ? 25.150 76.522 36.343 1.00 20.83 264 LEU A O 1
ATOM 2081 N N . VAL A 1 268 ? 26.350 75.917 34.535 1.00 16.63 265 VAL A N 1
ATOM 2082 C CA . VAL A 1 268 ? 25.648 76.807 33.627 1.00 16.44 265 VAL A CA 1
ATOM 2083 C C . VAL A 1 268 ? 25.276 75.993 32.407 1.00 21.96 265 VAL A C 1
ATOM 2084 O O . VAL A 1 268 ? 25.830 74.926 32.156 1.00 20.79 265 VAL A O 1
ATOM 2088 N N . LYS A 1 269 ? 24.353 76.553 31.625 1.00 15.02 266 LYS A N 1
ATOM 2089 C CA . LYS A 1 269 ? 23.832 75.862 30.455 1.00 24.83 266 LYS A CA 1
ATOM 2090 C C . LYS A 1 269 ? 24.931 75.510 29.465 1.00 21.19 266 LYS A C 1
ATOM 2091 O O . LYS A 1 269 ? 24.903 74.432 28.860 1.00 25.37 266 LYS A O 1
ATOM 2097 N N . SER A 1 270 ? 25.862 76.437 29.214 1.00 21.10 267 SER A N 1
ATOM 2098 C CA . SER A 1 270 ? 26.897 76.247 28.196 1.00 13.35 267 SER A CA 1
ATOM 2099 C C . SER A 1 270 ? 26.272 76.018 26.823 1.00 20.57 267 SER A C 1
ATOM 2100 O O . SER A 1 270 ? 25.136 76.448 26.568 1.00 24.69 267 SER A O 1
ATOM 2103 N N . GLY A 1 271 ? 27.017 75.413 25.891 1.00 19.92 268 GLY A N 1
ATOM 2104 C CA . GLY A 1 271 ? 26.427 75.113 24.599 1.00 21.99 268 GLY A CA 1
ATOM 2105 C C . GLY A 1 271 ? 26.533 76.240 23.578 1.00 22.39 268 GLY A C 1
ATOM 2106 O O . GLY A 1 271 ? 27.067 77.327 23.822 1.00 20.77 268 GLY A O 1
ATOM 2107 N N . LEU A 1 272 ? 25.966 75.969 22.401 1.00 20.47 269 LEU A N 1
ATOM 2108 C CA . LEU A 1 272 ? 26.204 76.778 21.215 1.00 21.25 269 LEU A CA 1
ATOM 2109 C C . LEU A 1 272 ? 24.981 77.572 20.802 1.00 24.52 269 LEU A C 1
ATOM 2110 O O . LEU A 1 272 ? 24.992 78.218 19.749 1.00 23.52 269 LEU A O 1
ATOM 2115 N N . GLU A 1 273 ? 23.931 77.545 21.599 1.00 24.20 270 GLU A N 1
ATOM 2116 C CA . GLU A 1 273 ? 22.646 78.107 21.202 1.00 26.83 270 GLU A CA 1
ATOM 2117 C C . GLU A 1 273 ? 22.288 79.354 21.997 1.00 26.22 270 GLU A C 1
ATOM 2118 O O . GLU A 1 273 ? 21.142 79.789 21.957 1.00 29.49 270 GLU A O 1
ATOM 2124 N N . GLY A 1 274 ? 23.238 79.951 22.720 1.00 23.40 271 GLY A N 1
ATOM 2125 C CA . GLY A 1 274 ? 22.919 81.124 23.502 1.00 24.26 271 GLY A CA 1
ATOM 2126 C C . GLY A 1 274 ? 22.512 80.774 24.916 1.00 21.12 271 GLY A C 1
ATOM 2127 O O . GLY A 1 274 ? 22.375 79.607 25.295 1.00 18.33 271 GLY A O 1
ATOM 2128 N N . ASN A 1 275 ? 22.364 81.826 25.733 1.00 17.49 272 ASN A N 1
ATOM 2129 C CA . ASN A 1 275 ? 22.035 81.682 27.143 1.00 19.18 272 ASN A CA 1
ATOM 2130 C C . ASN A 1 275 ? 23.053 80.814 27.863 1.00 18.47 272 ASN A C 1
ATOM 2131 O O . ASN A 1 275 ? 22.725 80.160 28.849 1.00 20.87 272 ASN A O 1
ATOM 2136 N N . ALA A 1 276 ? 24.312 80.799 27.363 1.00 18.51 273 ALA A N 1
ATOM 2137 C CA . ALA A 1 276 ? 25.301 79.847 27.849 1.00 18.11 273 ALA A CA 1
ATOM 2138 C C . ALA A 1 276 ? 25.673 80.070 29.315 1.00 21.93 273 ALA A C 1
ATOM 2139 O O . ALA A 1 276 ? 26.175 79.136 29.944 1.00 16.90 273 ALA A O 1
ATOM 2141 N N . THR A 1 277 ? 25.478 81.273 29.881 1.00 17.68 274 THR A N 1
ATOM 2142 C CA . THR A 1 277 ? 25.890 81.487 31.286 1.00 13.53 274 THR A CA 1
ATOM 2143 C C . THR A 1 277 ? 24.751 81.297 32.274 1.00 21.29 274 THR A C 1
ATOM 2144 O O . THR A 1 277 ? 24.941 81.533 33.476 1.00 17.46 274 THR A O 1
ATOM 2148 N N . GLN A 1 278 ? 23.559 80.929 31.798 1.00 13.91 275 GLN A N 1
ATOM 2149 C CA . GLN A 1 278 ? 22.404 80.702 32.668 1.00 18.73 275 GLN A CA 1
ATOM 2150 C C . GLN A 1 278 ? 22.659 79.567 33.650 1.00 23.85 275 GLN A C 1
ATOM 2151 O O . GLN A 1 278 ? 22.956 78.445 33.238 1.00 21.18 275 GLN A O 1
ATOM 2157 N N . THR A 1 279 ? 22.504 79.850 34.954 1.00 15.65 276 THR A N 1
ATOM 2158 C CA . THR A 1 279 ? 22.542 78.833 36.000 1.00 16.55 276 THR A CA 1
ATOM 2159 C C . THR A 1 279 ? 21.217 78.065 36.033 1.00 24.24 276 THR A C 1
ATOM 2160 O O . THR A 1 279 ? 20.359 78.226 35.162 1.00 22.17 276 THR A O 1
ATOM 2164 N N . SER A 1 280 ? 21.009 77.269 37.091 1.00 23.26 277 SER A N 1
ATOM 2165 C CA . SER A 1 280 ? 19.772 76.514 37.230 1.00 29.59 277 SER A CA 1
ATOM 2166 C C . SER A 1 280 ? 18.607 77.375 37.679 1.00 31.39 277 SER A C 1
ATOM 2167 O O . SER A 1 280 ? 17.486 76.868 37.748 1.00 34.92 277 SER A O 1
ATOM 2170 N N . VAL A 1 281 ? 18.838 78.646 38.009 1.00 29.06 278 VAL A N 1
ATOM 2171 C CA . VAL A 1 281 ? 17.773 79.571 38.365 1.00 25.93 278 VAL A CA 1
ATOM 2172 C C . VAL A 1 281 ? 17.646 80.608 37.261 1.00 24.95 278 VAL A C 1
ATOM 2173 O O . VAL A 1 281 ? 18.632 81.258 36.897 1.00 23.83 278 VAL A O 1
ATOM 2177 N N . GLU A 1 282 ? 16.427 80.757 36.714 1.00 23.87 279 GLU A N 1
ATOM 2178 C CA . GLU A 1 282 ? 16.183 81.721 35.652 1.00 30.54 279 GLU A CA 1
ATOM 2179 C C . GLU A 1 282 ? 16.493 83.125 36.131 1.00 30.99 279 GLU A C 1
ATOM 2180 O O . GLU A 1 282 ? 16.003 83.549 37.180 1.00 30.20 279 GLU A O 1
ATOM 2186 N N . GLY A 1 283 ? 17.243 83.871 35.323 1.00 20.89 280 GLY A N 1
ATOM 2187 C CA . GLY A 1 283 ? 17.618 85.230 35.695 1.00 25.30 280 GLY A CA 1
ATOM 2188 C C . GLY A 1 283 ? 18.900 85.328 36.504 1.00 25.29 280 GLY A C 1
ATOM 2189 O O . GLY A 1 283 ? 19.327 86.441 36.836 1.00 21.57 280 GLY A O 1
ATOM 2190 N N . ILE A 1 284 ? 19.528 84.208 36.826 1.00 19.46 281 ILE A N 1
ATOM 2191 C CA . ILE A 1 284 ? 20.826 84.194 37.509 1.00 24.69 281 ILE A CA 1
ATOM 2192 C C . ILE A 1 284 ? 21.852 83.584 36.562 1.00 24.54 281 ILE A C 1
ATOM 2193 O O . ILE A 1 284 ? 21.660 82.462 36.071 1.00 22.50 281 ILE A O 1
ATOM 2198 N N . PHE A 1 285 ? 22.945 84.316 36.340 1.00 19.71 282 PHE A N 1
ATOM 2199 C CA . PHE A 1 285 ? 24.000 83.979 35.386 1.00 21.40 282 PHE A CA 1
ATOM 2200 C C . PHE A 1 285 ? 25.342 83.958 36.109 1.00 24.45 282 PHE A C 1
ATOM 2201 O O . PHE A 1 285 ? 25.534 84.643 37.122 1.00 20.94 282 PHE A O 1
ATOM 2209 N N . ALA A 1 286 ? 26.274 83.154 35.612 1.00 16.48 283 ALA A N 1
ATOM 2210 C CA . ALA A 1 286 ? 27.565 83.028 36.275 1.00 22.27 283 ALA A CA 1
ATOM 2211 C C . ALA A 1 286 ? 28.655 83.138 35.224 1.00 19.20 283 ALA A C 1
ATOM 2212 O O . ALA A 1 286 ? 28.469 82.677 34.102 1.00 20.65 283 ALA A O 1
ATOM 2214 N N . ALA A 1 287 ? 29.774 83.764 35.585 1.00 17.02 284 ALA A N 1
ATOM 2215 C CA . ALA A 1 287 ? 30.888 84.001 34.679 1.00 19.82 284 ALA A CA 1
ATOM 2216 C C . ALA A 1 287 ? 32.188 83.985 35.459 1.00 16.25 284 ALA A C 1
ATOM 2217 O O . ALA A 1 287 ? 32.205 84.331 36.637 1.00 18.54 284 ALA A O 1
ATOM 2219 N N . GLY A 1 288 ? 33.272 83.623 34.776 1.00 18.63 285 GLY A N 1
ATOM 2220 C CA . GLY A 1 288 ? 34.613 83.665 35.341 1.00 18.90 285 GLY A CA 1
ATOM 2221 C C . GLY A 1 288 ? 34.980 82.371 36.053 1.00 23.28 285 GLY A C 1
ATOM 2222 O O . GLY A 1 288 ? 34.395 81.312 35.804 1.00 16.44 285 GLY A O 1
ATOM 2223 N N . ASP A 1 289 ? 35.936 82.478 36.998 1.00 18.80 286 ASP A N 1
ATOM 2224 C CA . ASP A 1 289 ? 36.475 81.312 37.691 1.00 19.66 286 ASP A CA 1
ATOM 2225 C C . ASP A 1 289 ? 35.448 80.588 38.547 1.00 25.18 286 ASP A C 1
ATOM 2226 O O . ASP A 1 289 ? 35.669 79.421 38.883 1.00 26.24 286 ASP A O 1
ATOM 2231 N N . VAL A 1 290 ? 34.338 81.241 38.911 1.00 18.70 287 VAL A N 1
ATOM 2232 C CA . VAL A 1 290 ? 33.277 80.545 39.659 1.00 16.48 287 VAL A CA 1
ATOM 2233 C C . VAL A 1 290 ? 32.621 79.428 38.845 1.00 22.55 287 VAL A C 1
ATOM 2234 O O . VAL A 1 290 ? 31.974 78.528 39.398 1.00 22.19 287 VAL A O 1
ATOM 2238 N N . MET A 1 291 ? 32.761 79.437 37.536 1.00 22.62 288 MET A N 1
ATOM 2239 C CA . MET A 1 291 ? 32.085 78.425 36.739 1.00 20.89 288 MET A CA 1
ATOM 2240 C C . MET A 1 291 ? 33.015 77.753 35.743 1.00 27.74 288 MET A C 1
ATOM 2241 O O . MET A 1 291 ? 32.528 77.049 34.849 1.00 24.80 288 MET A O 1
ATOM 2246 N N . ASP A 1 292 ? 34.327 77.939 35.866 1.00 15.25 289 ASP A N 1
ATOM 2247 C CA . ASP A 1 292 ? 35.260 77.402 34.874 1.00 16.40 289 ASP A CA 1
ATOM 2248 C C . ASP A 1 292 ? 36.363 76.694 35.648 1.00 16.77 289 ASP A C 1
ATOM 2249 O O . ASP A 1 292 ? 37.150 77.344 36.350 1.00 16.79 289 ASP A O 1
ATOM 2254 N N . HIS A 1 293 ? 36.409 75.360 35.569 1.00 21.08 290 HIS A N 1
ATOM 2255 C CA . HIS A 1 293 ? 37.512 74.675 36.241 1.00 20.57 290 HIS A CA 1
ATOM 2256 C C . HIS A 1 293 ? 38.581 74.229 35.267 1.00 23.36 290 HIS A C 1
ATOM 2257 O O . HIS A 1 293 ? 39.447 73.434 35.646 1.00 24.08 290 HIS A O 1
ATOM 2264 N N . ASN A 1 294 ? 38.568 74.742 34.037 1.00 16.33 291 ASN A N 1
ATOM 2265 C CA . ASN A 1 294 ? 39.478 74.217 33.020 1.00 19.26 291 ASN A CA 1
ATOM 2266 C C . ASN A 1 294 ? 40.443 75.251 32.457 1.00 25.52 291 ASN A C 1
ATOM 2267 O O . ASN A 1 294 ? 41.597 74.921 32.176 1.00 26.32 291 ASN A O 1
ATOM 2272 N N . TYR A 1 295 ? 40.003 76.484 32.231 1.00 15.22 292 TYR A N 1
ATOM 2273 C CA . TYR A 1 295 ? 40.858 77.464 31.558 1.00 18.30 292 TYR A CA 1
ATOM 2274 C C . TYR A 1 295 ? 41.395 78.512 32.524 1.00 19.99 292 TYR A C 1
ATOM 2275 O O . TYR A 1 295 ? 42.623 78.662 32.671 1.00 17.03 292 TYR A O 1
ATOM 2284 N N . ARG A 1 296 ? 40.514 79.256 33.188 1.00 11.01 293 ARG A N 1
ATOM 2285 C CA . ARG A 1 296 ? 40.904 80.041 34.378 1.00 14.17 293 ARG A CA 1
ATOM 2286 C C . ARG A 1 296 ? 41.929 81.135 34.072 1.00 20.41 293 ARG A C 1
ATOM 2287 O O . ARG A 1 296 ? 42.872 81.367 34.834 1.00 23.53 293 ARG A O 1
ATOM 2295 N N . GLN A 1 297 ? 41.728 81.840 32.974 1.00 17.88 294 GLN A N 1
ATOM 2296 C CA . GLN A 1 297 ? 42.560 82.981 32.637 1.00 12.04 294 GLN A CA 1
ATOM 2297 C C . GLN A 1 297 ? 41.733 84.248 32.725 1.00 17.14 294 GLN A C 1
ATOM 2298 O O . GLN A 1 297 ? 40.492 84.212 32.721 1.00 16.58 294 GLN A O 1
ATOM 2304 N N . ALA A 1 298 ? 42.439 85.372 32.767 1.00 11.98 295 ALA A N 1
ATOM 2305 C CA . ALA A 1 298 ? 41.765 86.660 32.754 1.00 17.46 295 ALA A CA 1
ATOM 2306 C C . ALA A 1 298 ? 40.955 86.839 31.470 1.00 12.94 295 ALA A C 1
ATOM 2307 O O . ALA A 1 298 ? 39.816 87.314 31.517 1.00 13.90 295 ALA A O 1
ATOM 2309 N N . ILE A 1 299 ? 41.519 86.454 30.319 1.00 13.26 296 ILE A N 1
ATOM 2310 C CA . ILE A 1 299 ? 40.856 86.727 29.030 1.00 14.28 296 ILE A CA 1
ATOM 2311 C C . ILE A 1 299 ? 39.611 85.862 28.858 1.00 15.04 296 ILE A C 1
ATOM 2312 O O . ILE A 1 299 ? 38.602 86.314 28.296 1.00 15.27 296 ILE A O 1
ATOM 2317 N N . THR A 1 300 ? 39.646 84.609 29.339 1.00 12.84 297 THR A N 1
ATOM 2318 C CA . THR A 1 300 ? 38.448 83.775 29.273 1.00 10.33 297 THR A CA 1
ATOM 2319 C C . THR A 1 300 ? 37.392 84.246 30.278 1.00 16.74 297 THR A C 1
ATOM 2320 O O . THR A 1 300 ? 36.186 84.130 30.000 1.00 13.94 297 THR A O 1
ATOM 2324 N N . SER A 1 301 ? 37.824 84.730 31.468 1.00 11.77 298 SER A N 1
ATOM 2325 C CA . SER A 1 301 ? 36.887 85.308 32.441 1.00 12.74 298 SER A CA 1
ATOM 2326 C C . SER A 1 301 ? 36.198 86.554 31.876 1.00 12.52 298 SER A C 1
ATOM 2327 O O . SER A 1 301 ? 34.969 86.701 31.980 1.00 14.31 298 SER A O 1
ATOM 2330 N N . ALA A 1 302 ? 36.970 87.444 31.252 1.00 9.71 299 ALA A N 1
ATOM 2331 C CA . ALA A 1 302 ? 36.394 88.611 30.595 1.00 11.92 299 ALA A CA 1
ATOM 2332 C C . ALA A 1 302 ? 35.381 88.183 29.523 1.00 14.81 299 ALA A C 1
ATOM 2333 O O . ALA A 1 302 ? 34.249 88.686 29.489 1.00 14.75 299 ALA A O 1
ATOM 2335 N N . GLY A 1 303 ? 35.747 87.208 28.685 1.00 12.23 300 GLY A N 1
ATOM 2336 C CA . GLY A 1 303 ? 34.808 86.744 27.661 1.00 12.09 300 GLY A CA 1
ATOM 2337 C C . GLY A 1 303 ? 33.486 86.236 28.248 1.00 14.83 300 GLY A C 1
ATOM 2338 O O . GLY A 1 303 ? 32.408 86.546 27.744 1.00 16.74 300 GLY A O 1
ATOM 2339 N N A THR A 1 304 ? 33.542 85.444 29.322 0.61 11.97 301 THR A N 1
ATOM 2340 N N B THR A 1 304 ? 33.559 85.460 29.331 0.39 12.29 301 THR A N 1
ATOM 2341 C CA A THR A 1 304 ? 32.264 84.956 29.845 0.61 11.33 301 THR A CA 1
ATOM 2342 C CA B THR A 1 304 ? 32.329 84.938 29.921 0.39 11.93 301 THR A CA 1
ATOM 2343 C C A THR A 1 304 ? 31.516 86.016 30.646 0.61 12.15 301 THR A C 1
ATOM 2344 C C B THR A 1 304 ? 31.531 86.034 30.611 0.39 13.08 301 THR A C 1
ATOM 2345 O O A THR A 1 304 ? 30.286 85.934 30.747 0.61 18.59 301 THR A O 1
ATOM 2346 O O B THR A 1 304 ? 30.294 85.989 30.613 0.39 17.68 301 THR A O 1
ATOM 2353 N N . GLY A 1 305 ? 32.217 87.022 31.202 1.00 13.68 302 GLY A N 1
ATOM 2354 C CA . GLY A 1 305 ? 31.513 88.177 31.757 1.00 13.56 302 GLY A CA 1
ATOM 2355 C C . GLY A 1 305 ? 30.743 88.946 30.686 1.00 15.20 302 GLY A C 1
ATOM 2356 O O . GLY A 1 305 ? 29.613 89.398 30.914 1.00 14.50 302 GLY A O 1
ATOM 2357 N N . CYS A 1 306 ? 31.313 89.048 29.485 1.00 12.20 303 CYS A N 1
ATOM 2358 C CA . CYS A 1 306 ? 30.580 89.652 28.377 1.00 16.67 303 CYS A CA 1
ATOM 2359 C C . CYS A 1 306 ? 29.334 88.839 28.064 1.00 15.04 303 CYS A C 1
ATOM 2360 O O . CYS A 1 306 ? 28.236 89.389 27.923 1.00 20.25 303 CYS A O 1
ATOM 2363 N N . MET A 1 307 ? 29.482 87.517 27.995 1.00 12.59 304 MET A N 1
ATOM 2364 C CA . MET A 1 307 ? 28.336 86.668 27.653 1.00 16.86 304 MET A CA 1
ATOM 2365 C C . MET A 1 307 ? 27.256 86.774 28.703 1.00 17.12 304 MET A C 1
ATOM 2366 O O . MET A 1 307 ? 26.071 86.799 28.383 1.00 14.51 304 MET A O 1
ATOM 2371 N N . ALA A 1 308 ? 27.659 86.833 29.983 1.00 12.12 305 ALA A N 1
ATOM 2372 C CA . ALA A 1 308 ? 26.687 86.911 31.057 1.00 15.40 305 ALA A CA 1
ATOM 2373 C C . ALA A 1 308 ? 25.886 88.206 30.976 1.00 18.84 305 ALA A C 1
ATOM 2374 O O . ALA A 1 308 ? 24.679 88.195 31.231 1.00 17.92 305 ALA A O 1
ATOM 2376 N N . ALA A 1 309 ? 26.539 89.336 30.599 1.00 16.59 306 ALA A N 1
ATOM 2377 C CA . ALA A 1 309 ? 25.804 90.603 30.435 1.00 14.99 306 ALA A CA 1
ATOM 2378 C C . ALA A 1 309 ? 24.802 90.533 29.283 1.00 18.07 306 ALA A C 1
ATOM 2379 O O . ALA A 1 309 ? 23.682 91.045 29.386 1.00 16.89 306 ALA A O 1
ATOM 2381 N N . LEU A 1 310 ? 25.170 89.879 28.180 1.00 14.06 307 LEU A N 1
ATOM 2382 C CA . LEU A 1 310 ? 24.251 89.777 27.045 1.00 16.37 307 LEU A CA 1
ATOM 2383 C C . LEU A 1 310 ? 23.118 88.797 27.333 1.00 19.59 307 LEU A C 1
ATOM 2384 O O . LEU A 1 310 ? 21.983 89.006 26.899 1.00 17.37 307 LEU A O 1
ATOM 2389 N N . ASP A 1 311 ? 23.410 87.702 28.032 1.00 20.13 308 ASP A N 1
ATOM 2390 C CA . ASP A 1 311 ? 22.343 86.820 28.491 1.00 17.82 308 ASP A CA 1
ATOM 2391 C C . ASP A 1 311 ? 21.367 87.564 29.405 1.00 19.95 308 ASP A C 1
ATOM 2392 O O . ASP A 1 311 ? 20.151 87.389 29.307 1.00 20.89 308 ASP A O 1
ATOM 2397 N N . ALA A 1 312 ? 21.887 88.348 30.349 1.00 17.59 309 ALA A N 1
ATOM 2398 C CA . ALA A 1 312 ? 20.984 89.007 31.287 1.00 25.93 309 ALA A CA 1
ATOM 2399 C C . ALA A 1 312 ? 20.111 90.029 30.575 1.00 22.67 309 ALA A C 1
ATOM 2400 O O . ALA A 1 312 ? 18.946 90.207 30.932 1.00 26.84 309 ALA A O 1
ATOM 2402 N N . GLU A 1 313 ? 20.676 90.752 29.600 1.00 20.86 310 GLU A N 1
ATOM 2403 C CA . GLU A 1 313 ? 19.910 91.751 28.860 1.00 19.09 310 GLU A CA 1
ATOM 2404 C C . GLU A 1 313 ? 18.749 91.117 28.121 1.00 22.04 310 GLU A C 1
ATOM 2405 O O . GLU A 1 313 ? 17.627 91.636 28.158 1.00 23.51 310 GLU A O 1
ATOM 2411 N N A ARG A 1 314 ? 18.992 89.985 27.452 0.50 23.79 311 ARG A N 1
ATOM 2412 N N B ARG A 1 314 ? 19.000 89.990 27.447 0.50 23.60 311 ARG A N 1
ATOM 2413 C CA A ARG A 1 314 ? 17.902 89.260 26.808 0.50 28.48 311 ARG A CA 1
ATOM 2414 C CA B ARG A 1 314 ? 17.921 89.239 26.814 0.50 28.54 311 ARG A CA 1
ATOM 2415 C C A ARG A 1 314 ? 16.869 88.806 27.827 0.50 30.32 311 ARG A C 1
ATOM 2416 C C B ARG A 1 314 ? 16.877 88.816 27.831 0.50 30.36 311 ARG A C 1
ATOM 2417 O O A ARG A 1 314 ? 15.657 88.880 27.571 0.50 31.50 311 ARG A O 1
ATOM 2418 O O B ARG A 1 314 ? 15.668 88.912 27.572 0.50 31.55 311 ARG A O 1
ATOM 2433 N N . TYR A 1 315 ? 17.324 88.318 28.989 1.00 23.26 312 TYR A N 1
ATOM 2434 C CA . TYR A 1 315 ? 16.375 87.919 30.025 1.00 27.24 312 TYR A CA 1
ATOM 2435 C C . TYR A 1 315 ? 15.510 89.104 30.456 1.00 32.02 312 TYR A C 1
ATOM 2436 O O . TYR A 1 315 ? 14.279 89.001 30.520 1.00 29.69 312 TYR A O 1
ATOM 2445 N N . LEU A 1 316 ? 16.146 90.244 30.760 1.00 26.41 313 LEU A N 1
ATOM 2446 C CA . LEU A 1 316 ? 15.398 91.387 31.265 1.00 29.50 313 LEU A CA 1
ATOM 2447 C C . LEU A 1 316 ? 14.410 91.889 30.215 1.00 35.89 313 LEU A C 1
ATOM 2448 O O . LEU A 1 316 ? 13.264 92.232 30.544 1.00 33.92 313 LEU A O 1
ATOM 2453 N N A ASP A 1 317 ? 14.836 91.913 28.945 0.42 35.33 314 ASP A N 1
ATOM 2454 N N B ASP A 1 317 ? 14.839 91.939 28.949 0.58 34.85 314 ASP A N 1
ATOM 2455 C CA A ASP A 1 317 ? 13.957 92.282 27.839 0.42 39.42 314 ASP A CA 1
ATOM 2456 C CA B ASP A 1 317 ? 13.937 92.287 27.856 0.58 39.34 314 ASP A CA 1
ATOM 2457 C C A ASP A 1 317 ? 12.749 91.350 27.740 0.42 43.04 314 ASP A C 1
ATOM 2458 C C B ASP A 1 317 ? 12.727 91.360 27.813 0.58 43.05 314 ASP A C 1
ATOM 2459 O O A ASP A 1 317 ? 11.645 91.795 27.410 0.42 46.63 314 ASP A O 1
ATOM 2460 O O B ASP A 1 317 ? 11.599 91.816 27.594 0.58 47.29 314 ASP A O 1
ATOM 2469 N N . SER A 1 318 ? 12.937 90.054 28.013 1.00 42.42 315 SER A N 1
ATOM 2470 C CA . SER A 1 318 ? 11.830 89.107 27.923 1.00 39.64 315 SER A CA 1
ATOM 2471 C C . SER A 1 318 ? 10.737 89.348 28.967 1.00 44.26 315 SER A C 1
ATOM 2472 O O . SER A 1 318 ? 9.608 88.913 28.760 1.00 45.23 315 SER A O 1
ATOM 2475 N N . LEU A 1 319 ? 11.040 90.014 30.083 1.00 53.09 316 LEU A N 1
ATOM 2476 C CA . LEU A 1 319 ? 10.029 90.290 31.098 1.00 57.79 316 LEU A CA 1
ATOM 2477 C C . LEU A 1 319 ? 8.916 91.208 30.597 1.00 75.70 316 LEU A C 1
ATOM 2478 O O . LEU A 1 319 ? 7.862 91.286 31.241 1.00 76.99 316 LEU A O 1
ATOM 2483 N N . ASN A 1 320 ? 9.122 91.904 29.482 1.00 84.94 317 ASN A N 1
ATOM 2484 C CA . ASN A 1 320 ? 8.070 92.695 28.855 1.00 88.65 317 ASN A CA 1
ATOM 2485 C C . ASN A 1 320 ? 8.326 92.813 27.352 1.00 84.36 317 ASN A C 1
ATOM 2486 O O . ASN A 1 320 ? 8.234 91.827 26.614 1.00 78.75 317 ASN A O 1
ATOM 2488 N N . ASN B 1 2 ? 56.862 79.714 -7.047 1.00 66.27 -1 ASN B N 1
ATOM 2489 C CA . ASN B 1 2 ? 55.863 78.654 -6.950 1.00 68.13 -1 ASN B CA 1
ATOM 2490 C C . ASN B 1 2 ? 56.555 77.298 -6.723 1.00 63.88 -1 ASN B C 1
ATOM 2491 O O . ASN B 1 2 ? 57.487 76.947 -7.464 1.00 44.83 -1 ASN B O 1
ATOM 2496 N N . ALA B 1 3 ? 56.092 76.546 -5.713 1.00 73.50 0 ALA B N 1
ATOM 2497 C CA . ALA B 1 3 ? 56.722 75.314 -5.232 1.00 79.90 0 ALA B CA 1
ATOM 2498 C C . ALA B 1 3 ? 55.818 74.093 -5.446 1.00 86.32 0 ALA B C 1
ATOM 2499 O O . ALA B 1 3 ? 54.617 74.215 -5.711 1.00 79.68 0 ALA B O 1
ATOM 2501 N N . MET B 1 4 ? 56.404 72.901 -5.298 1.00 98.60 1 MET B N 1
ATOM 2502 C CA . MET B 1 4 ? 55.741 71.625 -5.616 1.00 115.43 1 MET B CA 1
ATOM 2503 C C . MET B 1 4 ? 55.469 70.817 -4.350 1.00 124.27 1 MET B C 1
ATOM 2504 O O . MET B 1 4 ? 56.040 69.739 -4.147 1.00 131.63 1 MET B O 1
ATOM 2506 N N . SER B 1 5 ? 54.562 71.322 -3.511 1.00 120.99 2 SER B N 1
ATOM 2507 C CA . SER B 1 5 ? 54.159 70.627 -2.282 1.00 116.78 2 SER B CA 1
ATOM 2508 C C . SER B 1 5 ? 55.367 70.217 -1.439 1.00 120.95 2 SER B C 1
ATOM 2509 O O . SER B 1 5 ? 55.393 69.147 -0.821 1.00 111.06 2 SER B O 1
ATOM 2512 N N . ASP B 1 6 ? 56.396 71.070 -1.446 1.00 134.47 3 ASP B N 1
ATOM 2513 C CA . ASP B 1 6 ? 57.433 71.060 -0.417 1.00 139.22 3 ASP B CA 1
ATOM 2514 C C . ASP B 1 6 ? 56.824 71.718 0.820 1.00 125.82 3 ASP B C 1
ATOM 2515 O O . ASP B 1 6 ? 57.187 72.814 1.249 1.00 132.75 3 ASP B O 1
ATOM 2520 N N . MET B 1 7 ? 55.844 71.013 1.368 1.00 94.24 4 MET B N 1
ATOM 2521 C CA . MET B 1 7 ? 54.952 71.584 2.358 1.00 64.38 4 MET B CA 1
ATOM 2522 C C . MET B 1 7 ? 55.710 72.080 3.570 1.00 48.89 4 MET B C 1
ATOM 2523 O O . MET B 1 7 ? 56.574 71.386 4.097 1.00 43.15 4 MET B O 1
ATOM 2528 N N . LYS B 1 8 ? 55.365 73.278 4.026 1.00 50.67 5 LYS B N 1
ATOM 2529 C CA . LYS B 1 8 ? 55.817 73.743 5.326 1.00 44.67 5 LYS B CA 1
ATOM 2530 C C . LYS B 1 8 ? 55.017 73.017 6.409 1.00 38.66 5 LYS B C 1
ATOM 2531 O O . LYS B 1 8 ? 53.791 73.150 6.485 1.00 43.20 5 LYS B O 1
ATOM 2537 N N . HIS B 1 9 ? 55.697 72.227 7.217 1.00 34.70 6 HIS B N 1
ATOM 2538 C CA . HIS B 1 9 ? 55.072 71.556 8.342 1.00 32.28 6 HIS B CA 1
ATOM 2539 C C . HIS B 1 9 ? 55.294 72.345 9.625 1.00 40.93 6 HIS B C 1
ATOM 2540 O O . HIS B 1 9 ? 56.393 72.853 9.874 1.00 47.13 6 HIS B O 1
ATOM 2547 N N . SER B 1 10 ? 54.249 72.427 10.449 1.00 33.89 7 SER B N 1
ATOM 2548 C CA . SER B 1 10 ? 54.418 72.908 11.816 1.00 33.41 7 SER B CA 1
ATOM 2549 C C . SER B 1 10 ? 53.525 72.107 12.745 1.00 33.52 7 SER B C 1
ATOM 2550 O O . SER B 1 10 ? 52.532 71.495 12.320 1.00 33.81 7 SER B O 1
ATOM 2553 N N . LYS B 1 11 ? 53.936 72.057 14.015 1.00 26.70 8 LYS B N 1
ATOM 2554 C CA . LYS B 1 11 ? 53.143 71.370 15.027 1.00 36.04 8 LYS B CA 1
ATOM 2555 C C . LYS B 1 11 ? 51.752 71.988 15.109 1.00 27.96 8 LYS B C 1
ATOM 2556 O O . LYS B 1 11 ? 50.729 71.282 15.056 1.00 30.10 8 LYS B O 1
ATOM 2562 N N . LEU B 1 12 ? 51.701 73.314 15.168 1.00 21.11 9 LEU B N 1
ATOM 2563 C CA . LEU B 1 12 ? 50.445 74.032 15.334 1.00 25.52 9 LEU B CA 1
ATOM 2564 C C . LEU B 1 12 ? 50.319 75.091 14.252 1.00 29.40 9 LEU B C 1
ATOM 2565 O O . LEU B 1 12 ? 51.215 75.930 14.092 1.00 26.86 9 LEU B O 1
ATOM 2570 N N . LEU B 1 13 ? 49.207 75.047 13.515 1.00 26.18 10 LEU B N 1
ATOM 2571 C CA . LEU B 1 13 ? 48.836 76.093 12.567 1.00 24.17 10 LEU B CA 1
ATOM 2572 C C . LEU B 1 13 ? 47.557 76.798 13.043 1.00 20.07 10 LEU B C 1
ATOM 2573 O O . LEU B 1 13 ? 46.609 76.153 13.498 1.00 21.42 10 LEU B O 1
ATOM 2578 N N . ILE B 1 14 ? 47.552 78.124 12.944 1.00 17.64 11 ILE B N 1
ATOM 2579 C CA . ILE B 1 14 ? 46.422 78.971 13.297 1.00 14.08 11 ILE B CA 1
ATOM 2580 C C . ILE B 1 14 ? 45.987 79.689 12.030 1.00 24.87 11 ILE B C 1
ATOM 2581 O O . ILE B 1 14 ? 46.799 80.361 11.370 1.00 22.52 11 ILE B O 1
ATOM 2586 N N . LEU B 1 15 ? 44.716 79.549 11.679 1.00 18.85 12 LEU B N 1
ATOM 2587 C CA . LEU B 1 15 ? 44.165 80.296 10.543 1.00 20.90 12 LEU B CA 1
ATOM 2588 C C . LEU B 1 15 ? 43.420 81.513 11.063 1.00 22.91 12 LEU B C 1
ATOM 2589 O O . LEU B 1 15 ? 42.380 81.369 11.727 1.00 24.58 12 LEU B O 1
ATOM 2594 N N . GLY B 1 16 ? 43.925 82.704 10.737 1.00 20.52 13 GLY B N 1
ATOM 2595 C CA . GLY B 1 16 ? 43.177 83.924 10.940 1.00 23.69 13 GLY B CA 1
ATOM 2596 C C . GLY B 1 16 ? 43.958 84.922 11.760 1.00 24.76 13 GLY B C 1
ATOM 2597 O O . GLY B 1 16 ? 44.604 84.539 12.739 1.00 20.14 13 GLY B O 1
ATOM 2598 N N . SER B 1 17 ? 43.894 86.201 11.396 1.00 18.99 14 SER B N 1
ATOM 2599 C CA . SER B 1 17 ? 44.571 87.264 12.146 1.00 15.68 14 SER B CA 1
ATOM 2600 C C . SER B 1 17 ? 43.611 88.239 12.809 1.00 18.37 14 SER B C 1
ATOM 2601 O O . SER B 1 17 ? 43.908 89.432 12.914 1.00 19.41 14 SER B O 1
ATOM 2604 N N . GLY B 1 18 ? 42.481 87.739 13.325 1.00 17.44 15 GLY B N 1
ATOM 2605 C CA . GLY B 1 18 ? 41.605 88.539 14.143 1.00 13.30 15 GLY B CA 1
ATOM 2606 C C . GLY B 1 18 ? 41.948 88.336 15.614 1.00 14.91 15 GLY B C 1
ATOM 2607 O O . GLY B 1 18 ? 42.957 87.710 15.954 1.00 16.72 15 GLY B O 1
ATOM 2608 N N . PRO B 1 19 ? 41.100 88.835 16.515 1.00 17.35 16 PRO B N 1
ATOM 2609 C CA . PRO B 1 19 ? 41.399 88.673 17.950 1.00 15.08 16 PRO B CA 1
ATOM 2610 C C . PRO B 1 19 ? 41.443 87.217 18.403 1.00 19.07 16 PRO B C 1
ATOM 2611 O O . PRO B 1 19 ? 42.205 86.895 19.328 1.00 18.56 16 PRO B O 1
ATOM 2615 N N . ALA B 1 20 ? 40.691 86.304 17.768 1.00 15.56 17 ALA B N 1
ATOM 2616 C CA . ALA B 1 20 ? 40.781 84.907 18.189 1.00 14.90 17 ALA B CA 1
ATOM 2617 C C . ALA B 1 20 ? 42.121 84.302 17.784 1.00 18.20 17 ALA B C 1
ATOM 2618 O O . ALA B 1 20 ? 42.807 83.682 18.607 1.00 15.64 17 ALA B O 1
ATOM 2620 N N . GLY B 1 21 ? 42.503 84.466 16.515 1.00 21.18 18 GLY B N 1
ATOM 2621 C CA . GLY B 1 21 ? 43.774 83.927 16.047 1.00 17.22 18 GLY B CA 1
ATOM 2622 C C . GLY B 1 21 ? 44.984 84.475 16.792 1.00 16.33 18 GLY B C 1
ATOM 2623 O O . GLY B 1 21 ? 45.868 83.717 17.182 1.00 16.16 18 GLY B O 1
ATOM 2624 N N . TYR B 1 22 ? 45.041 85.794 17.003 1.00 17.71 19 TYR B N 1
ATOM 2625 C CA . TYR B 1 22 ? 46.188 86.392 17.694 1.00 19.04 19 TYR B CA 1
ATOM 2626 C C . TYR B 1 22 ? 46.209 86.058 19.191 1.00 14.57 19 TYR B C 1
ATOM 2627 O O . TYR B 1 22 ? 47.283 85.867 19.769 1.00 16.07 19 TYR B O 1
ATOM 2636 N N . THR B 1 23 ? 45.051 85.971 19.846 1.00 15.62 20 THR B N 1
ATOM 2637 C CA . THR B 1 23 ? 45.077 85.471 21.232 1.00 14.49 20 THR B CA 1
ATOM 2638 C C . THR B 1 23 ? 45.560 84.023 21.284 1.00 14.34 20 THR B C 1
ATOM 2639 O O . THR B 1 23 ? 46.377 83.674 22.134 1.00 16.09 20 THR B O 1
ATOM 2643 N N . ALA B 1 24 ? 45.068 83.164 20.375 1.00 13.91 21 ALA B N 1
ATOM 2644 C CA . ALA B 1 24 ? 45.569 81.791 20.305 1.00 17.67 21 ALA B CA 1
ATOM 2645 C C . ALA B 1 24 ? 47.083 81.771 20.139 1.00 21.29 21 ALA B C 1
ATOM 2646 O O . ALA B 1 24 ? 47.760 80.950 20.757 1.00 18.66 21 ALA B O 1
ATOM 2648 N N . ALA B 1 25 ? 47.628 82.666 19.304 1.00 17.03 22 ALA B N 1
ATOM 2649 C CA . ALA B 1 25 ? 49.070 82.699 19.067 1.00 18.53 22 ALA B CA 1
ATOM 2650 C C . ALA B 1 25 ? 49.827 83.090 20.328 1.00 18.89 22 ALA B C 1
ATOM 2651 O O . ALA B 1 25 ? 50.852 82.495 20.656 1.00 22.02 22 ALA B O 1
ATOM 2653 N N . VAL B 1 26 ? 49.353 84.116 21.033 1.00 20.39 23 VAL B N 1
ATOM 2654 C CA . VAL B 1 26 ? 50.024 84.514 22.261 1.00 20.02 23 VAL B CA 1
ATOM 2655 C C . VAL B 1 26 ? 50.105 83.336 23.216 1.00 19.54 23 VAL B C 1
ATOM 2656 O O . VAL B 1 26 ? 51.173 83.034 23.754 1.00 21.24 23 VAL B O 1
ATOM 2660 N N . TYR B 1 27 ? 48.990 82.628 23.417 1.00 15.73 24 TYR B N 1
ATOM 2661 C CA . TYR B 1 27 ? 49.024 81.528 24.375 1.00 17.13 24 TYR B CA 1
ATOM 2662 C C . TYR B 1 27 ? 49.864 80.362 23.856 1.00 19.84 24 TYR B C 1
ATOM 2663 O O . TYR B 1 27 ? 50.626 79.731 24.612 1.00 17.55 24 TYR B O 1
ATOM 2672 N N . ALA B 1 28 ? 49.745 80.054 22.572 1.00 16.41 25 ALA B N 1
ATOM 2673 C CA . ALA B 1 28 ? 50.505 78.926 22.037 1.00 18.44 25 ALA B CA 1
ATOM 2674 C C . ALA B 1 28 ? 52.013 79.207 22.052 1.00 24.62 25 ALA B C 1
ATOM 2675 O O . ALA B 1 28 ? 52.826 78.302 22.291 1.00 24.01 25 ALA B O 1
ATOM 2677 N N . ALA B 1 29 ? 52.414 80.446 21.774 1.00 20.62 26 ALA B N 1
ATOM 2678 C CA . ALA B 1 29 ? 53.850 80.741 21.808 1.00 20.28 26 ALA B CA 1
ATOM 2679 C C . ALA B 1 29 ? 54.394 80.626 23.226 1.00 22.14 26 ALA B C 1
ATOM 2680 O O . ALA B 1 29 ? 55.442 80.008 23.439 1.00 24.69 26 ALA B O 1
ATOM 2682 N N . ARG B 1 30 ? 53.662 81.148 24.228 1.00 18.71 27 ARG B N 1
ATOM 2683 C CA . ARG B 1 30 ? 54.119 80.990 25.612 1.00 23.34 27 ARG B CA 1
ATOM 2684 C C . ARG B 1 30 ? 54.155 79.548 26.070 1.00 22.69 27 ARG B C 1
ATOM 2685 O O . ARG B 1 30 ? 54.771 79.268 27.106 1.00 24.93 27 ARG B O 1
ATOM 2693 N N . ALA B 1 31 ? 53.460 78.645 25.366 1.00 22.35 28 ALA B N 1
ATOM 2694 C CA . ALA B 1 31 ? 53.460 77.213 25.638 1.00 21.11 28 ALA B CA 1
ATOM 2695 C C . ALA B 1 31 ? 54.518 76.481 24.833 1.00 26.32 28 ALA B C 1
ATOM 2696 O O . ALA B 1 31 ? 54.489 75.240 24.744 1.00 21.86 28 ALA B O 1
ATOM 2698 N N . ASN B 1 32 ? 55.433 77.235 24.224 1.00 21.98 29 ASN B N 1
ATOM 2699 C CA . ASN B 1 32 ? 56.546 76.682 23.466 1.00 23.53 29 ASN B CA 1
ATOM 2700 C C . ASN B 1 32 ? 56.066 75.881 22.240 1.00 32.00 29 ASN B C 1
ATOM 2701 O O . ASN B 1 32 ? 56.761 74.981 21.772 1.00 23.24 29 ASN B O 1
ATOM 2706 N N . LEU B 1 33 ? 54.889 76.195 21.679 1.00 27.80 30 LEU B N 1
ATOM 2707 C CA . LEU B 1 33 ? 54.420 75.464 20.507 1.00 23.52 30 LEU B CA 1
ATOM 2708 C C . LEU B 1 33 ? 54.921 76.024 19.174 1.00 31.00 30 LEU B C 1
ATOM 2709 O O . LEU B 1 33 ? 54.572 75.450 18.142 1.00 31.84 30 LEU B O 1
ATOM 2714 N N . ASN B 1 34 ? 55.682 77.126 19.152 1.00 23.49 31 ASN B N 1
ATOM 2715 C CA . ASN B 1 34 ? 56.148 77.786 17.931 1.00 23.80 31 ASN B CA 1
ATOM 2716 C C . ASN B 1 34 ? 55.031 77.921 16.880 1.00 26.51 31 ASN B C 1
ATOM 2717 O O . ASN B 1 34 ? 55.147 77.395 15.773 1.00 29.23 31 ASN B O 1
ATOM 2722 N N . PRO B 1 35 ? 53.936 78.606 17.220 1.00 24.12 32 PRO B N 1
ATOM 2723 C CA . PRO B 1 35 ? 52.786 78.651 16.317 1.00 20.60 32 PRO B CA 1
ATOM 2724 C C . PRO B 1 35 ? 53.111 79.353 14.995 1.00 24.09 32 PRO B C 1
ATOM 2725 O O . PRO B 1 35 ? 53.835 80.347 14.950 1.00 19.30 32 PRO B O 1
ATOM 2729 N N . VAL B 1 36 ? 52.519 78.838 13.930 1.00 25.84 33 VAL B N 1
ATOM 2730 C CA . VAL B 1 36 ? 52.476 79.493 12.627 1.00 22.03 33 VAL B CA 1
ATOM 2731 C C . VAL B 1 36 ? 51.051 79.986 12.403 1.00 26.20 33 VAL B C 1
ATOM 2732 O O . VAL B 1 36 ? 50.077 79.246 12.652 1.00 25.54 33 VAL B O 1
ATOM 2736 N N . LEU B 1 37 ? 50.920 81.258 12.011 1.00 22.71 34 LEU B N 1
ATOM 2737 C CA . LEU B 1 37 ? 49.608 81.881 11.840 1.00 26.72 34 LEU B CA 1
ATOM 2738 C C . LEU B 1 37 ? 49.491 82.400 10.404 1.00 27.45 34 LEU B C 1
ATOM 2739 O O . LEU B 1 37 ? 50.345 83.166 9.937 1.00 24.48 34 LEU B O 1
ATOM 2744 N N . ILE B 1 38 ? 48.448 81.966 9.709 1.00 18.68 35 ILE B N 1
ATOM 2745 C CA . ILE B 1 38 ? 48.123 82.474 8.367 1.00 22.05 35 ILE B CA 1
ATOM 2746 C C . ILE B 1 38 ? 47.117 83.605 8.555 1.00 22.40 35 ILE B C 1
ATOM 2747 O O . ILE B 1 38 ? 46.071 83.397 9.187 1.00 22.48 35 ILE B O 1
ATOM 2752 N N . THR B 1 39 ? 47.442 84.806 8.042 1.00 15.77 36 THR B N 1
ATOM 2753 C CA . THR B 1 39 ? 46.630 86.001 8.320 1.00 20.18 36 THR B CA 1
ATOM 2754 C C . THR B 1 39 ? 45.284 85.993 7.601 1.00 22.34 36 THR B C 1
ATOM 2755 O O . THR B 1 39 ? 44.353 86.696 8.025 1.00 20.64 36 THR B O 1
ATOM 2759 N N . GLY B 1 40 ? 45.204 85.325 6.444 1.00 20.12 37 GLY B N 1
ATOM 2760 C CA . GLY B 1 40 ? 44.078 85.507 5.545 1.00 24.97 37 GLY B CA 1
ATOM 2761 C C . GLY B 1 40 ? 44.190 86.833 4.800 1.00 30.92 37 GLY B C 1
ATOM 2762 O O . GLY B 1 40 ? 45.156 87.591 4.949 1.00 19.62 37 GLY B O 1
ATOM 2763 N N A MET B 1 41 ? 43.159 87.114 3.988 0.52 23.77 38 MET B N 1
ATOM 2764 N N B MET B 1 41 ? 43.156 87.113 3.992 0.48 24.17 38 MET B N 1
ATOM 2765 C CA A MET B 1 41 ? 43.170 88.307 3.143 0.52 30.25 38 MET B CA 1
ATOM 2766 C CA B MET B 1 41 ? 43.167 88.309 3.149 0.48 30.14 38 MET B CA 1
ATOM 2767 C C A MET B 1 41 ? 42.847 89.590 3.899 0.52 27.51 38 MET B C 1
ATOM 2768 C C B MET B 1 41 ? 42.892 89.587 3.928 0.48 27.40 38 MET B C 1
ATOM 2769 O O A MET B 1 41 ? 43.223 90.668 3.433 0.52 26.43 38 MET B O 1
ATOM 2770 O O B MET B 1 41 ? 43.337 90.660 3.509 0.48 26.86 38 MET B O 1
ATOM 2779 N N . GLN B 1 42 ? 42.156 89.511 5.041 1.00 20.94 39 GLN B N 1
ATOM 2780 C CA . GLN B 1 42 ? 41.834 90.687 5.853 1.00 21.45 39 GLN B CA 1
ATOM 2781 C C . GLN B 1 42 ? 42.734 90.687 7.071 1.00 21.34 39 GLN B C 1
ATOM 2782 O O . GLN B 1 42 ? 42.351 90.179 8.131 1.00 20.54 39 GLN B O 1
ATOM 2788 N N . GLN B 1 43 ? 43.901 91.309 6.948 1.00 20.36 40 GLN B N 1
ATOM 2789 C CA . GLN B 1 43 ? 44.899 91.157 8.004 1.00 23.86 40 GLN B CA 1
ATOM 2790 C C . GLN B 1 43 ? 44.445 91.960 9.205 1.00 24.67 40 GLN B C 1
ATOM 2791 O O . GLN B 1 43 ? 44.245 93.166 9.097 1.00 25.29 40 GLN B O 1
ATOM 2797 N N . GLY B 1 44 ? 44.326 91.326 10.354 1.00 23.66 41 GLY B N 1
ATOM 2798 C CA . GLY B 1 44 ? 43.773 92.016 11.494 1.00 17.30 41 GLY B CA 1
ATOM 2799 C C . GLY B 1 44 ? 42.280 91.791 11.663 1.00 19.47 41 GLY B C 1
ATOM 2800 O O . GLY B 1 44 ? 41.734 92.134 12.734 1.00 18.43 41 GLY B O 1
ATOM 2801 N N . GLY B 1 45 ? 41.598 91.249 10.643 1.00 18.08 42 GLY B N 1
ATOM 2802 C CA . GLY B 1 45 ? 40.205 90.824 10.812 1.00 18.21 42 GLY B CA 1
ATOM 2803 C C . GLY B 1 45 ? 39.198 91.970 10.752 1.00 21.48 42 GLY B C 1
ATOM 2804 O O . GLY B 1 45 ? 39.517 93.092 10.373 1.00 18.92 42 GLY B O 1
ATOM 2805 N N . GLN B 1 46 ? 37.959 91.670 11.185 1.00 18.59 43 GLN B N 1
ATOM 2806 C CA . GLN B 1 46 ? 36.818 92.577 11.006 1.00 15.81 43 GLN B CA 1
ATOM 2807 C C . GLN B 1 46 ? 36.967 93.909 11.747 1.00 21.69 43 GLN B C 1
ATOM 2808 O O . GLN B 1 46 ? 36.454 94.933 11.283 1.00 18.22 43 GLN B O 1
ATOM 2814 N N . LEU B 1 47 ? 37.627 93.921 12.907 1.00 17.51 44 LEU B N 1
ATOM 2815 C CA . LEU B 1 47 ? 37.822 95.181 13.621 1.00 17.26 44 LEU B CA 1
ATOM 2816 C C . LEU B 1 47 ? 38.584 96.201 12.804 1.00 14.94 44 LEU B C 1
ATOM 2817 O O . LEU B 1 47 ? 38.488 97.395 13.107 1.00 18.90 44 LEU B O 1
ATOM 2822 N N . THR B 1 48 ? 39.350 95.777 11.791 1.00 16.32 45 THR B N 1
ATOM 2823 C CA . THR B 1 48 ? 40.139 96.789 11.098 1.00 17.06 45 THR B CA 1
ATOM 2824 C C . THR B 1 48 ? 39.273 97.731 10.266 1.00 25.45 45 THR B C 1
ATOM 2825 O O . THR B 1 48 ? 39.797 98.713 9.723 1.00 25.97 45 THR B O 1
ATOM 2829 N N . THR B 1 49 ? 37.974 97.458 10.141 1.00 22.01 46 THR B N 1
ATOM 2830 C CA . THR B 1 49 ? 37.078 98.365 9.430 1.00 23.74 46 THR B CA 1
ATOM 2831 C C . THR B 1 49 ? 36.177 99.182 10.359 1.00 21.57 46 THR B C 1
ATOM 2832 O O . THR B 1 49 ? 35.243 99.819 9.883 1.00 23.41 46 THR B O 1
ATOM 2836 N N . THR B 1 50 ? 36.414 99.190 11.671 1.00 17.63 47 THR B N 1
ATOM 2837 C CA . THR B 1 50 ? 35.629 100.063 12.534 1.00 17.24 47 THR B CA 1
ATOM 2838 C C . THR B 1 50 ? 36.551 101.117 13.143 1.00 29.22 47 THR B C 1
ATOM 2839 O O . THR B 1 50 ? 37.770 100.912 13.271 1.00 33.39 47 THR B O 1
ATOM 2843 N N . THR B 1 51 ? 35.970 102.252 13.534 1.00 18.80 48 THR B N 1
ATOM 2844 C CA . THR B 1 51 ? 36.779 103.384 14.002 1.00 17.19 48 THR B CA 1
ATOM 2845 C C . THR B 1 51 ? 36.799 103.555 15.518 1.00 31.75 48 THR B C 1
ATOM 2846 O O . THR B 1 51 ? 37.595 104.352 16.028 1.00 38.38 48 THR B O 1
ATOM 2850 N N . GLU B 1 52 ? 35.888 102.945 16.243 1.00 26.72 49 GLU B N 1
ATOM 2851 C CA . GLU B 1 52 ? 35.903 103.119 17.689 1.00 25.95 49 GLU B CA 1
ATOM 2852 C C . GLU B 1 52 ? 35.477 101.803 18.284 1.00 20.45 49 GLU B C 1
ATOM 2853 O O . GLU B 1 52 ? 34.586 101.132 17.763 1.00 23.04 49 GLU B O 1
ATOM 2859 N N . VAL B 1 53 ? 36.217 101.377 19.295 1.00 20.94 50 VAL B N 1
ATOM 2860 C CA . VAL B 1 53 ? 35.901 100.192 20.076 1.00 15.34 50 VAL B CA 1
ATOM 2861 C C . VAL B 1 53 ? 35.816 100.691 21.507 1.00 18.71 50 VAL B C 1
ATOM 2862 O O . VAL B 1 53 ? 36.788 101.225 22.035 1.00 21.62 50 VAL B O 1
ATOM 2866 N N . GLU B 1 54 ? 34.653 100.581 22.106 1.00 16.62 51 GLU B N 1
ATOM 2867 C CA . GLU B 1 54 ? 34.475 101.089 23.442 1.00 15.15 51 GLU B CA 1
ATOM 2868 C C . GLU B 1 54 ? 34.141 99.995 24.437 1.00 17.83 51 GLU B C 1
ATOM 2869 O O . GLU B 1 54 ? 33.834 100.311 25.584 1.00 21.11 51 GLU B O 1
ATOM 2875 N N . ASN B 1 55 ? 34.068 98.738 23.998 1.00 14.86 52 ASN B N 1
ATOM 2876 C CA . ASN B 1 55 ? 33.719 97.617 24.862 1.00 15.80 52 ASN B CA 1
ATOM 2877 C C . ASN B 1 55 ? 34.815 96.551 24.858 1.00 18.95 52 ASN B C 1
ATOM 2878 O O . ASN B 1 55 ? 34.533 95.364 25.074 1.00 17.40 52 ASN B O 1
ATOM 2883 N N . TRP B 1 56 ? 36.066 96.955 24.599 1.00 17.77 53 TRP B N 1
ATOM 2884 C CA . TRP B 1 56 ? 37.217 96.100 24.871 1.00 17.86 53 TRP B CA 1
ATOM 2885 C C . TRP B 1 56 ? 37.654 96.395 26.304 1.00 16.06 53 TRP B C 1
ATOM 2886 O O . TRP B 1 56 ? 38.198 97.478 26.551 1.00 17.87 53 TRP B O 1
ATOM 2897 N N . PRO B 1 57 ? 37.433 95.481 27.272 1.00 18.52 54 PRO B N 1
ATOM 2898 C CA . PRO B 1 57 ? 37.435 95.875 28.701 1.00 16.42 54 PRO B CA 1
ATOM 2899 C C . PRO B 1 57 ? 38.838 96.270 29.148 1.00 16.42 54 PRO B C 1
ATOM 2900 O O . PRO B 1 57 ? 39.811 95.575 28.849 1.00 19.14 54 PRO B O 1
ATOM 2904 N N . GLY B 1 58 ? 38.934 97.406 29.850 1.00 17.11 55 GLY B N 1
ATOM 2905 C CA . GLY B 1 58 ? 40.221 97.911 30.298 1.00 16.35 55 GLY B CA 1
ATOM 2906 C C . GLY B 1 58 ? 40.859 98.917 29.363 1.00 22.40 55 GLY B C 1
ATOM 2907 O O . GLY B 1 58 ? 41.983 99.357 29.626 1.00 23.38 55 GLY B O 1
ATOM 2908 N N . ASP B 1 59 ? 40.201 99.259 28.259 1.00 18.77 56 ASP B N 1
ATOM 2909 C CA . ASP B 1 59 ? 40.908 100.295 27.517 1.00 23.03 56 ASP B CA 1
ATOM 2910 C C . ASP B 1 59 ? 40.277 101.671 27.736 1.00 29.97 56 ASP B C 1
ATOM 2911 O O . ASP B 1 59 ? 39.059 101.811 27.687 1.00 30.06 56 ASP B O 1
ATOM 2916 N N . PRO B 1 60 ? 41.104 102.697 27.961 1.00 41.42 57 PRO B N 1
ATOM 2917 C CA . PRO B 1 60 ? 40.593 104.070 27.983 1.00 44.00 57 PRO B CA 1
ATOM 2918 C C . PRO B 1 60 ? 39.943 104.469 26.664 1.00 41.73 57 PRO B C 1
ATOM 2919 O O . PRO B 1 60 ? 40.272 103.948 25.587 1.00 36.44 57 PRO B O 1
ATOM 2923 N N . GLU B 1 61 ? 39.021 105.432 26.772 1.00 39.26 58 GLU B N 1
ATOM 2924 C CA . GLU B 1 61 ? 38.483 106.170 25.638 1.00 37.14 58 GLU B CA 1
ATOM 2925 C C . GLU B 1 61 ? 39.551 106.378 24.568 1.00 41.09 58 GLU B C 1
ATOM 2926 O O . GLU B 1 61 ? 40.709 106.661 24.875 1.00 40.79 58 GLU B O 1
ATOM 2928 N N . GLY B 1 62 ? 39.160 106.216 23.306 1.00 34.11 59 GLY B N 1
ATOM 2929 C CA . GLY B 1 62 ? 40.065 106.448 22.209 1.00 34.46 59 GLY B CA 1
ATOM 2930 C C . GLY B 1 62 ? 40.574 105.215 21.491 1.00 32.95 59 GLY B C 1
ATOM 2931 O O . GLY B 1 62 ? 41.328 105.366 20.528 1.00 36.32 59 GLY B O 1
ATOM 2932 N N . LEU B 1 63 ? 40.215 104.009 21.910 1.00 22.69 60 LEU B N 1
ATOM 2933 C CA . LEU B 1 63 ? 40.665 102.840 21.163 1.00 19.28 60 LEU B CA 1
ATOM 2934 C C . LEU B 1 63 ? 39.994 102.797 19.799 1.00 15.38 60 LEU B C 1
ATOM 2935 O O . LEU B 1 63 ? 38.775 102.945 19.690 1.00 19.82 60 LEU B O 1
ATOM 2940 N N . THR B 1 64 ? 40.759 102.470 18.768 1.00 17.70 61 THR B N 1
ATOM 2941 C CA . THR B 1 64 ? 40.128 102.127 17.503 1.00 19.46 61 THR B CA 1
ATOM 2942 C C . THR B 1 64 ? 40.357 100.658 17.180 1.00 20.10 61 THR B C 1
ATOM 2943 O O . THR B 1 64 ? 41.247 100.006 17.713 1.00 19.78 61 THR B O 1
ATOM 2947 N N . GLY B 1 65 ? 39.616 100.181 16.179 1.00 14.73 62 GLY B N 1
ATOM 2948 C CA . GLY B 1 65 ? 39.738 98.826 15.711 1.00 14.80 62 GLY B CA 1
ATOM 2949 C C . GLY B 1 65 ? 41.140 98.544 15.203 1.00 22.94 62 GLY B C 1
ATOM 2950 O O . GLY B 1 65 ? 41.812 97.594 15.641 1.00 17.66 62 GLY B O 1
ATOM 2951 N N . PRO B 1 66 ? 41.598 99.345 14.236 1.00 17.59 63 PRO B N 1
ATOM 2952 C CA . PRO B 1 66 ? 42.980 99.178 13.767 1.00 18.11 63 PRO B CA 1
ATOM 2953 C C . PRO B 1 66 ? 43.995 99.261 14.896 1.00 18.93 63 PRO B C 1
ATOM 2954 O O . PRO B 1 66 ? 44.985 98.518 14.878 1.00 21.39 63 PRO B O 1
ATOM 2958 N N . GLY B 1 67 ? 43.773 100.151 15.863 1.00 21.84 64 GLY B N 1
ATOM 2959 C CA . GLY B 1 67 ? 44.709 100.277 16.976 1.00 17.89 64 GLY B CA 1
ATOM 2960 C C . GLY B 1 67 ? 44.817 99.012 17.812 1.00 21.72 64 GLY B C 1
ATOM 2961 O O . GLY B 1 67 ? 45.921 98.576 18.169 1.00 19.81 64 GLY B O 1
ATOM 2962 N N . LEU B 1 68 ? 43.670 98.417 18.171 1.00 22.83 65 LEU B N 1
ATOM 2963 C CA . LEU B 1 68 ? 43.709 97.177 18.944 1.00 18.37 65 LEU B CA 1
ATOM 2964 C C . LEU B 1 68 ? 44.419 96.078 18.168 1.00 22.46 65 LEU B C 1
ATOM 2965 O O . LEU B 1 68 ? 45.255 95.352 18.718 1.00 16.71 65 LEU B O 1
ATOM 2970 N N . MET B 1 69 ? 44.093 95.929 16.885 1.00 15.32 66 MET B N 1
ATOM 2971 C CA . MET B 1 69 ? 44.658 94.804 16.125 1.00 20.66 66 MET B CA 1
ATOM 2972 C C . MET B 1 69 ? 46.148 94.998 15.794 1.00 20.73 66 MET B C 1
ATOM 2973 O O . MET B 1 69 ? 46.886 94.003 15.673 1.00 19.60 66 MET B O 1
ATOM 2978 N N . ASP B 1 70 ? 46.621 96.243 15.671 1.00 23.69 67 ASP B N 1
ATOM 2979 C CA . ASP B 1 70 ? 48.069 96.466 15.634 1.00 26.94 67 ASP B CA 1
ATOM 2980 C C . ASP B 1 70 ? 48.722 95.980 16.930 1.00 25.36 67 ASP B C 1
ATOM 2981 O O . ASP B 1 70 ? 49.777 95.340 16.901 1.00 19.21 67 ASP B O 1
ATOM 2986 N N . ARG B 1 71 ? 48.126 96.320 18.081 1.00 21.08 68 ARG B N 1
ATOM 2987 C CA . ARG B 1 71 ? 48.643 95.836 19.371 1.00 23.62 68 ARG B CA 1
ATOM 2988 C C . ARG B 1 71 ? 48.639 94.313 19.440 1.00 20.50 68 ARG B C 1
ATOM 2989 O O . ARG B 1 71 ? 49.614 93.694 19.890 1.00 19.51 68 ARG B O 1
ATOM 2997 N N . MET B 1 72 ? 47.565 93.685 18.974 1.00 16.91 69 MET B N 1
ATOM 2998 C CA . MET B 1 72 ? 47.514 92.234 19.025 1.00 17.88 69 MET B CA 1
ATOM 2999 C C . MET B 1 72 ? 48.599 91.614 18.161 1.00 22.19 69 MET B C 1
ATOM 3000 O O . MET B 1 72 ? 49.231 90.627 18.562 1.00 17.88 69 MET B O 1
ATOM 3005 N N . LYS B 1 73 ? 48.852 92.189 16.988 1.00 18.62 70 LYS B N 1
ATOM 3006 C CA . LYS B 1 73 ? 49.914 91.626 16.145 1.00 22.28 70 LYS B CA 1
ATOM 3007 C C . LYS B 1 73 ? 51.276 91.793 16.813 1.00 24.88 70 LYS B C 1
ATOM 3008 O O . LYS B 1 73 ? 52.067 90.845 16.865 1.00 21.95 70 LYS B O 1
ATOM 3014 N N . GLU B 1 74 ? 51.536 92.974 17.387 1.00 28.34 71 GLU B N 1
ATOM 3015 C CA . GLU B 1 74 ? 52.795 93.217 18.105 1.00 26.17 71 GLU B CA 1
ATOM 3016 C C . GLU B 1 74 ? 52.994 92.219 19.227 1.00 27.25 71 GLU B C 1
ATOM 3017 O O . GLU B 1 74 ? 54.116 91.736 19.461 1.00 21.28 71 GLU B O 1
ATOM 3023 N N . HIS B 1 75 ? 51.901 91.905 19.943 1.00 19.26 72 HIS B N 1
ATOM 3024 C CA . HIS B 1 75 ? 51.952 90.952 21.048 1.00 20.39 72 HIS B CA 1
ATOM 3025 C C . HIS B 1 75 ? 52.319 89.547 20.563 1.00 26.47 72 HIS B C 1
ATOM 3026 O O . HIS B 1 75 ? 53.204 88.900 21.132 1.00 23.73 72 HIS B O 1
ATOM 3033 N N . ALA B 1 76 ? 51.653 89.051 19.508 1.00 22.55 73 ALA B N 1
ATOM 3034 C CA . ALA B 1 76 ? 52.027 87.748 18.957 1.00 20.27 73 ALA B CA 1
ATOM 3035 C C . ALA B 1 76 ? 53.483 87.740 18.470 1.00 21.98 73 ALA B C 1
ATOM 3036 O O . ALA B 1 76 ? 54.204 86.742 18.652 1.00 23.55 73 ALA B O 1
ATOM 3038 N N . GLU B 1 77 ? 53.911 88.828 17.818 1.00 23.24 74 GLU B N 1
ATOM 3039 C CA . GLU B 1 77 ? 55.291 88.932 17.320 1.00 28.95 74 GLU B CA 1
ATOM 3040 C C . GLU B 1 77 ? 56.308 88.921 18.456 1.00 25.99 74 GLU B C 1
ATOM 3041 O O . GLU B 1 77 ? 57.376 88.331 18.322 1.00 30.33 74 GLU B O 1
ATOM 3047 N N . ARG B 1 78 ? 55.988 89.577 19.577 1.00 28.67 75 ARG B N 1
ATOM 3048 C CA . ARG B 1 78 ? 56.864 89.609 20.751 1.00 25.81 75 ARG B CA 1
ATOM 3049 C C . ARG B 1 78 ? 57.220 88.200 21.229 1.00 29.38 75 ARG B C 1
ATOM 3050 O O . ARG B 1 78 ? 58.307 87.961 21.750 1.00 29.43 75 ARG B O 1
ATOM 3058 N N . PHE B 1 79 ? 56.302 87.254 21.091 1.00 26.79 76 PHE B N 1
ATOM 3059 C CA . PHE B 1 79 ? 56.576 85.890 21.493 1.00 22.91 76 PHE B CA 1
ATOM 3060 C C . PHE B 1 79 ? 56.971 85.048 20.292 1.00 21.77 76 PHE B C 1
ATOM 3061 O O . PHE B 1 79 ? 56.927 83.819 20.359 1.00 24.81 76 PHE B O 1
ATOM 3069 N N . GLU B 1 80 ? 57.322 85.708 19.182 1.00 26.76 77 GLU B N 1
ATOM 3070 C CA . GLU B 1 80 ? 57.957 85.075 18.022 1.00 35.33 77 GLU B CA 1
ATOM 3071 C C . GLU B 1 80 ? 56.998 84.175 17.258 1.00 32.20 77 GLU B C 1
ATOM 3072 O O . GLU B 1 80 ? 57.404 83.170 16.672 1.00 29.53 77 GLU B O 1
ATOM 3078 N N . THR B 1 81 ? 55.716 84.524 17.270 1.00 31.50 78 THR B N 1
ATOM 3079 C CA . THR B 1 81 ? 54.794 83.901 16.339 1.00 26.64 78 THR B CA 1
ATOM 3080 C C . THR B 1 81 ? 55.304 84.123 14.914 1.00 23.06 78 THR B C 1
ATOM 3081 O O . THR B 1 81 ? 55.705 85.227 14.559 1.00 24.69 78 THR B O 1
ATOM 3085 N N . GLU B 1 82 ? 55.290 83.060 14.100 1.00 23.31 79 GLU B N 1
ATOM 3086 C CA . GLU B 1 82 ? 55.602 83.160 12.670 1.00 24.06 79 GLU B CA 1
ATOM 3087 C C . GLU B 1 82 ? 54.323 83.480 11.896 1.00 27.58 79 GLU B C 1
ATOM 3088 O O . GLU B 1 82 ? 53.436 82.628 11.752 1.00 28.71 79 GLU B O 1
ATOM 3094 N N . ILE B 1 83 ? 54.239 84.690 11.362 1.00 25.33 80 ILE B N 1
ATOM 3095 C CA . ILE B 1 83 ? 53.022 85.201 10.754 1.00 30.50 80 ILE B CA 1
ATOM 3096 C C . ILE B 1 83 ? 53.240 85.233 9.247 1.00 33.94 80 ILE B C 1
ATOM 3097 O O . ILE B 1 83 ? 54.188 85.863 8.773 1.00 32.20 80 ILE B O 1
ATOM 3102 N N . ILE B 1 84 ? 52.359 84.567 8.503 1.00 29.68 81 ILE B N 1
ATOM 3103 C CA . ILE B 1 84 ? 52.470 84.409 7.056 1.00 24.51 81 ILE B CA 1
ATOM 3104 C C . ILE B 1 84 ? 51.244 85.033 6.414 1.00 30.08 81 ILE B C 1
ATOM 3105 O O . ILE B 1 84 ? 50.111 84.678 6.766 1.00 25.24 81 ILE B O 1
ATOM 3110 N N . PHE B 1 85 ? 51.479 85.939 5.466 1.00 28.89 82 PHE B N 1
ATOM 3111 C CA . PHE B 1 85 ? 50.455 86.541 4.612 1.00 33.56 82 PHE B CA 1
ATOM 3112 C C . PHE B 1 85 ? 50.044 85.549 3.529 1.00 30.96 82 PHE B C 1
ATOM 3113 O O . PHE B 1 85 ? 50.624 85.504 2.453 1.00 32.54 82 PHE B O 1
ATOM 3121 N N . ASP B 1 86 ? 49.006 84.766 3.792 1.00 26.78 83 ASP B N 1
ATOM 3122 C CA . ASP B 1 86 ? 48.454 83.870 2.789 1.00 25.79 83 ASP B CA 1
ATOM 3123 C C . ASP B 1 86 ? 46.968 83.691 3.076 1.00 28.47 83 ASP B C 1
ATOM 3124 O O . ASP B 1 86 ? 46.419 84.255 4.019 1.00 24.45 83 ASP B O 1
ATOM 3129 N N . HIS B 1 87 ? 46.318 82.884 2.263 1.00 30.45 84 HIS B N 1
ATOM 3130 C CA . HIS B 1 87 ? 44.891 82.651 2.395 1.00 30.63 84 HIS B CA 1
ATOM 3131 C C . HIS B 1 87 ? 44.625 81.213 1.952 1.00 32.30 84 HIS B C 1
ATOM 3132 O O . HIS B 1 87 ? 45.059 80.826 0.864 1.00 28.94 84 HIS B O 1
ATOM 3139 N N . ILE B 1 88 ? 43.946 80.420 2.789 1.00 28.67 85 ILE B N 1
ATOM 3140 C CA . ILE B 1 88 ? 43.764 78.999 2.500 1.00 30.90 85 ILE B CA 1
ATOM 3141 C C . ILE B 1 88 ? 42.569 78.831 1.575 1.00 30.67 85 ILE B C 1
ATOM 3142 O O . ILE B 1 88 ? 41.475 79.321 1.869 1.00 28.47 85 ILE B O 1
ATOM 3147 N N . ASN B 1 89 ? 42.760 78.125 0.451 1.00 32.31 86 ASN B N 1
ATOM 3148 C CA . ASN B 1 89 ? 41.662 77.934 -0.487 1.00 27.01 86 ASN B CA 1
ATOM 3149 C C . ASN B 1 89 ? 41.181 76.486 -0.572 1.00 25.67 86 ASN B C 1
ATOM 3150 O O . ASN B 1 89 ? 40.113 76.242 -1.143 1.00 33.99 86 ASN B O 1
ATOM 3155 N N . GLU B 1 90 ? 41.875 75.542 0.058 1.00 24.96 87 GLU B N 1
ATOM 3156 C CA . GLU B 1 90 ? 41.458 74.142 0.034 1.00 27.53 87 GLU B CA 1
ATOM 3157 C C . GLU B 1 90 ? 42.148 73.409 1.176 1.00 29.72 87 GLU B C 1
ATOM 3158 O O . GLU B 1 90 ? 43.285 73.734 1.532 1.00 30.43 87 GLU B O 1
ATOM 3164 N N . VAL B 1 91 ? 41.457 72.411 1.754 1.00 28.30 88 VAL B N 1
ATOM 3165 C CA . VAL B 1 91 ? 42.026 71.641 2.854 1.00 33.16 88 VAL B CA 1
ATOM 3166 C C . VAL B 1 91 ? 41.716 70.169 2.660 1.00 31.97 88 VAL B C 1
ATOM 3167 O O . VAL B 1 91 ? 40.754 69.795 2.000 1.00 29.06 88 VAL B O 1
ATOM 3171 N N . ASP B 1 92 ? 42.541 69.338 3.290 1.00 33.97 89 ASP B N 1
ATOM 3172 C CA . ASP B 1 92 ? 42.353 67.896 3.370 1.00 37.45 89 ASP B CA 1
ATOM 3173 C C . ASP B 1 92 ? 42.536 67.485 4.831 1.00 37.15 89 ASP B C 1
ATOM 3174 O O . ASP B 1 92 ? 43.664 67.478 5.344 1.00 32.01 89 ASP B O 1
ATOM 3179 N N . PHE B 1 93 ? 41.430 67.153 5.503 1.00 30.68 90 PHE B N 1
ATOM 3180 C CA . PHE B 1 93 ? 41.458 66.741 6.902 1.00 26.77 90 PHE B CA 1
ATOM 3181 C C . PHE B 1 93 ? 41.301 65.227 7.063 1.00 39.17 90 PHE B C 1
ATOM 3182 O O . PHE B 1 93 ? 41.210 64.743 8.200 1.00 37.66 90 PHE B O 1
ATOM 3190 N N . SER B 1 94 ? 41.262 64.474 5.954 1.00 35.39 91 SER B N 1
ATOM 3191 C CA . SER B 1 94 ? 41.101 63.028 5.979 1.00 40.88 91 SER B CA 1
ATOM 3192 C C . SER B 1 94 ? 42.408 62.310 6.266 1.00 41.34 91 SER B C 1
ATOM 3193 O O . SER B 1 94 ? 42.404 61.099 6.474 1.00 46.78 91 SER B O 1
ATOM 3196 N N . THR B 1 95 ? 43.499 63.055 6.336 1.00 39.64 92 THR B N 1
ATOM 3197 C CA . THR B 1 95 ? 44.853 62.554 6.374 1.00 48.45 92 THR B CA 1
ATOM 3198 C C . THR B 1 95 ? 45.576 63.245 7.518 1.00 42.04 92 THR B C 1
ATOM 3199 O O . THR B 1 95 ? 45.251 64.379 7.862 1.00 40.74 92 THR B O 1
ATOM 3203 N N . ARG B 1 96 ? 46.545 62.560 8.118 1.00 37.06 93 ARG B N 1
ATOM 3204 C CA . ARG B 1 96 ? 47.433 63.154 9.104 1.00 35.15 93 ARG B CA 1
ATOM 3205 C C . ARG B 1 96 ? 48.875 63.090 8.606 1.00 40.24 93 ARG B C 1
ATOM 3206 O O . ARG B 1 96 ? 49.333 62.011 8.214 1.00 39.71 93 ARG B O 1
ATOM 3214 N N . PRO B 1 97 ? 49.635 64.189 8.642 1.00 35.32 94 PRO B N 1
ATOM 3215 C CA . PRO B 1 97 ? 49.189 65.500 9.101 1.00 32.61 94 PRO B CA 1
ATOM 3216 C C . PRO B 1 97 ? 48.146 66.154 8.194 1.00 34.39 94 PRO B C 1
ATOM 3217 O O . PRO B 1 97 ? 47.966 65.772 7.030 1.00 31.49 94 PRO B O 1
ATOM 3221 N N . PHE B 1 98 ? 47.419 67.114 8.756 1.00 30.26 95 PHE B N 1
ATOM 3222 C CA . PHE B 1 98 ? 46.426 67.864 7.992 1.00 29.43 95 PHE B CA 1
ATOM 3223 C C . PHE B 1 98 ? 47.097 68.717 6.924 1.00 33.81 95 PHE B C 1
ATOM 3224 O O . PHE B 1 98 ? 48.176 69.266 7.147 1.00 33.01 95 PHE B O 1
ATOM 3232 N N . VAL B 1 99 ? 46.445 68.862 5.768 1.00 27.80 96 VAL B N 1
ATOM 3233 C CA . VAL B 1 99 ? 47.040 69.575 4.637 1.00 29.37 96 VAL B CA 1
ATOM 3234 C C . VAL B 1 99 ? 46.166 70.755 4.238 1.00 27.44 96 VAL B C 1
ATOM 3235 O O . VAL B 1 99 ? 44.966 70.593 3.984 1.00 37.63 96 VAL B O 1
ATOM 3239 N N . LEU B 1 100 ? 46.769 71.938 4.151 1.00 29.04 97 LEU B N 1
ATOM 3240 C CA . LEU B 1 100 ? 46.049 73.150 3.776 1.00 30.44 97 LEU B CA 1
ATOM 3241 C C . LEU B 1 100 ? 46.782 73.830 2.637 1.00 31.62 97 LEU B C 1
ATOM 3242 O O . LEU B 1 100 ? 47.979 74.114 2.752 1.00 36.00 97 LEU B O 1
ATOM 3247 N N . LYS B 1 101 ? 46.054 74.124 1.567 1.00 30.19 98 LYS B N 1
ATOM 3248 C CA . LYS B 1 101 ? 46.612 74.736 0.367 1.00 33.61 98 LYS B CA 1
ATOM 3249 C C . LYS B 1 101 ? 46.260 76.220 0.343 1.00 36.46 98 LYS B C 1
ATOM 3250 O O . LYS B 1 101 ? 45.073 76.573 0.307 1.00 28.46 98 LYS B O 1
ATOM 3256 N N . GLY B 1 102 ? 47.292 77.077 0.342 1.00 30.53 99 GLY B N 1
ATOM 3257 C CA . GLY B 1 102 ? 47.126 78.508 0.173 1.00 26.41 99 GLY B CA 1
ATOM 3258 C C . GLY B 1 102 ? 47.478 78.951 -1.243 1.00 38.59 99 GLY B C 1
ATOM 3259 O O . GLY B 1 102 ? 47.805 78.145 -2.110 1.00 44.00 99 GLY B O 1
ATOM 3260 N N A ASP B 1 103 ? 47.405 80.272 -1.453 0.74 40.17 100 ASP B N 1
ATOM 3261 N N B ASP B 1 103 ? 47.404 80.265 -1.481 0.26 41.98 100 ASP B N 1
ATOM 3262 C CA A ASP B 1 103 ? 47.729 80.838 -2.760 0.74 46.98 100 ASP B CA 1
ATOM 3263 C CA B ASP B 1 103 ? 47.770 80.725 -2.819 0.26 47.31 100 ASP B CA 1
ATOM 3264 C C A ASP B 1 103 ? 49.234 80.913 -2.971 0.74 51.47 100 ASP B C 1
ATOM 3265 C C B ASP B 1 103 ? 49.279 80.817 -2.985 0.26 50.73 100 ASP B C 1
ATOM 3266 O O A ASP B 1 103 ? 49.695 80.835 -4.111 0.74 55.23 100 ASP B O 1
ATOM 3267 O O B ASP B 1 103 ? 49.782 80.707 -4.107 0.26 54.32 100 ASP B O 1
ATOM 3276 N N . ALA B 1 104 ? 50.010 81.016 -1.891 1.00 45.03 101 ALA B N 1
ATOM 3277 C CA . ALA B 1 104 ? 51.458 81.093 -1.970 1.00 48.86 101 ALA B CA 1
ATOM 3278 C C . ALA B 1 104 ? 52.134 79.738 -1.779 1.00 54.81 101 ALA B C 1
ATOM 3279 O O . ALA B 1 104 ? 53.111 79.439 -2.468 1.00 60.07 101 ALA B O 1
ATOM 3281 N N . ALA B 1 105 ? 51.645 78.914 -0.851 1.00 42.61 102 ALA B N 1
ATOM 3282 C CA . ALA B 1 105 ? 52.284 77.644 -0.527 1.00 32.00 102 ALA B CA 1
ATOM 3283 C C . ALA B 1 105 ? 51.236 76.683 0.023 1.00 42.61 102 ALA B C 1
ATOM 3284 O O . ALA B 1 105 ? 50.070 77.042 0.227 1.00 38.05 102 ALA B O 1
ATOM 3286 N N . SER B 1 106 ? 51.659 75.449 0.265 1.00 43.47 103 SER B N 1
ATOM 3287 C CA . SER B 1 106 ? 50.850 74.509 1.018 1.00 42.82 103 SER B CA 1
ATOM 3288 C C . SER B 1 106 ? 51.459 74.323 2.404 1.00 39.05 103 SER B C 1
ATOM 3289 O O . SER B 1 106 ? 52.649 74.576 2.623 1.00 38.63 103 SER B O 1
ATOM 3292 N N . TYR B 1 107 ? 50.608 73.919 3.357 1.00 34.80 104 TYR B N 1
ATOM 3293 C CA . TYR B 1 107 ? 50.986 73.835 4.758 1.00 26.17 104 TYR B CA 1
ATOM 3294 C C . TYR B 1 107 ? 50.480 72.519 5.323 1.00 27.56 104 TYR B C 1
ATOM 3295 O O . TYR B 1 107 ? 49.458 71.985 4.885 1.00 36.83 104 TYR B O 1
ATOM 3304 N N A SER B 1 108 ? 51.192 72.034 6.328 0.35 30.26 105 SER B N 1
ATOM 3305 N N B SER B 1 108 ? 51.229 71.961 6.263 0.65 31.44 105 SER B N 1
ATOM 3306 C CA A SER B 1 108 ? 50.850 70.805 7.020 0.35 28.40 105 SER B CA 1
ATOM 3307 C CA B SER B 1 108 ? 50.775 70.789 7.002 0.65 27.91 105 SER B CA 1
ATOM 3308 C C A SER B 1 108 ? 51.008 71.027 8.521 0.35 30.60 105 SER B C 1
ATOM 3309 C C B SER B 1 108 ? 50.953 71.059 8.491 0.65 31.24 105 SER B C 1
ATOM 3310 O O A SER B 1 108 ? 51.888 71.776 8.955 0.35 31.14 105 SER B O 1
ATOM 3311 O O B SER B 1 108 ? 51.815 71.852 8.884 0.65 31.82 105 SER B O 1
ATOM 3316 N N . CYS B 1 109 ? 50.154 70.373 9.318 1.00 28.97 106 CYS B N 1
ATOM 3317 C CA . CYS B 1 109 ? 50.210 70.558 10.766 1.00 22.89 106 CYS B CA 1
ATOM 3318 C C . CYS B 1 109 ? 49.655 69.351 11.510 1.00 26.22 106 CYS B C 1
ATOM 3319 O O . CYS B 1 109 ? 48.859 68.577 10.972 1.00 28.66 106 CYS B O 1
ATOM 3322 N N . ASP B 1 110 ? 50.062 69.233 12.789 1.00 25.31 107 ASP B N 1
ATOM 3323 C CA . ASP B 1 110 ? 49.549 68.182 13.676 1.00 28.38 107 ASP B CA 1
ATOM 3324 C C . ASP B 1 110 ? 48.337 68.632 14.466 1.00 32.55 107 ASP B C 1
ATOM 3325 O O . ASP B 1 110 ? 47.490 67.802 14.818 1.00 33.17 107 ASP B O 1
ATOM 3330 N N . ALA B 1 111 ? 48.234 69.928 14.726 1.00 29.23 108 ALA B N 1
ATOM 3331 C CA . ALA B 1 111 ? 47.073 70.532 15.361 1.00 26.06 108 ALA B CA 1
ATOM 3332 C C . ALA B 1 111 ? 46.754 71.802 14.591 1.00 28.61 108 ALA B C 1
ATOM 3333 O O . ALA B 1 111 ? 47.662 72.513 14.123 1.00 23.90 108 ALA B O 1
ATOM 3335 N N . LEU B 1 112 ? 45.458 72.082 14.469 1.00 27.30 109 LEU B N 1
ATOM 3336 C CA . LEU B 1 112 ? 44.966 73.230 13.719 1.00 19.26 109 LEU B CA 1
ATOM 3337 C C . LEU B 1 112 ? 43.952 74.009 14.548 1.00 17.84 109 LEU B C 1
ATOM 3338 O O . LEU B 1 112 ? 42.982 73.424 15.055 1.00 21.61 109 LEU B O 1
ATOM 3343 N N . ILE B 1 113 ? 44.129 75.328 14.629 1.00 17.39 110 ILE B N 1
ATOM 3344 C CA . ILE B 1 113 ? 43.121 76.218 15.212 1.00 22.13 110 ILE B CA 1
ATOM 3345 C C . ILE B 1 113 ? 42.494 77.012 14.064 1.00 21.44 110 ILE B C 1
ATOM 3346 O O . ILE B 1 113 ? 43.193 77.755 13.368 1.00 20.08 110 ILE B O 1
ATOM 3351 N N . ILE B 1 114 ? 41.193 76.851 13.848 1.00 21.63 111 ILE B N 1
ATOM 3352 C CA . ILE B 1 114 ? 40.479 77.567 12.784 1.00 18.73 111 ILE B CA 1
ATOM 3353 C C . ILE B 1 114 ? 39.852 78.808 13.411 1.00 16.98 111 ILE B C 1
ATOM 3354 O O . ILE B 1 114 ? 38.973 78.699 14.262 1.00 17.12 111 ILE B O 1
ATOM 3359 N N . SER B 1 115 ? 40.296 80.000 13.021 1.00 15.07 112 SER B N 1
ATOM 3360 C CA . SER B 1 115 ? 39.644 81.189 13.522 1.00 20.10 112 SER B CA 1
ATOM 3361 C C . SER B 1 115 ? 39.465 82.140 12.350 1.00 21.70 112 SER B C 1
ATOM 3362 O O . SER B 1 115 ? 39.940 83.277 12.343 1.00 20.60 112 SER B O 1
ATOM 3365 N N . THR B 1 116 ? 38.715 81.658 11.345 1.00 15.79 113 THR B N 1
ATOM 3366 C CA . THR B 1 116 ? 38.583 82.392 10.090 1.00 16.59 113 THR B CA 1
ATOM 3367 C C . THR B 1 116 ? 37.432 83.395 10.115 1.00 17.53 113 THR B C 1
ATOM 3368 O O . THR B 1 116 ? 37.138 84.006 9.086 1.00 20.29 113 THR B O 1
ATOM 3372 N N . GLY B 1 117 ? 36.802 83.600 11.270 1.00 17.37 114 GLY B N 1
ATOM 3373 C CA . GLY B 1 117 ? 35.930 84.755 11.397 1.00 17.26 114 GLY B CA 1
ATOM 3374 C C . GLY B 1 117 ? 34.789 84.671 10.408 1.00 16.89 114 GLY B C 1
ATOM 3375 O O . GLY B 1 117 ? 34.297 83.585 10.093 1.00 20.45 114 GLY B O 1
ATOM 3376 N N . ALA B 1 118 ? 34.398 85.831 9.878 1.00 19.54 115 ALA B N 1
ATOM 3377 C CA . ALA B 1 118 ? 33.161 86.000 9.114 1.00 16.18 115 ALA B CA 1
ATOM 3378 C C . ALA B 1 118 ? 33.335 87.185 8.181 1.00 21.29 115 ALA B C 1
ATOM 3379 O O . ALA B 1 118 ? 34.130 88.085 8.459 1.00 19.68 115 ALA B O 1
ATOM 3381 N N . SER B 1 119 ? 32.622 87.145 7.049 1.00 23.41 116 SER B N 1
ATOM 3382 C CA . SER B 1 119 ? 32.637 88.166 6.000 1.00 26.06 116 SER B CA 1
ATOM 3383 C C . SER B 1 119 ? 31.245 88.758 5.842 1.00 23.99 116 SER B C 1
ATOM 3384 O O . SER B 1 119 ? 30.240 88.081 6.061 1.00 22.09 116 SER B O 1
ATOM 3387 N N . ALA B 1 120 ? 31.194 89.992 5.339 1.00 22.22 117 ALA B N 1
ATOM 3388 C CA . ALA B 1 120 ? 29.927 90.686 5.168 1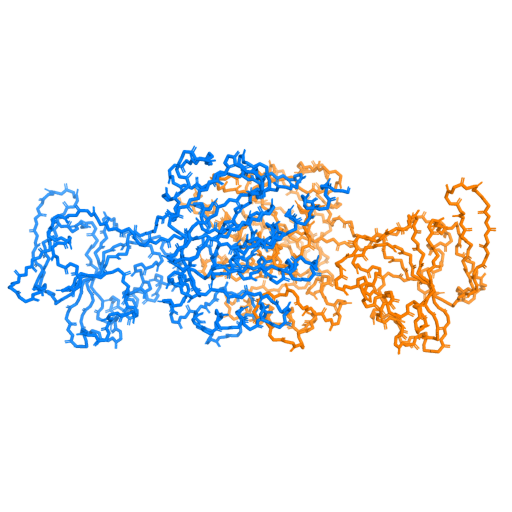.00 25.87 117 ALA B CA 1
ATOM 3389 C C . ALA B 1 120 ? 29.018 89.932 4.198 1.00 20.46 117 ALA B C 1
ATOM 3390 O O . ALA B 1 120 ? 29.467 89.422 3.169 1.00 30.25 117 ALA B O 1
ATOM 3392 N N . LYS B 1 121 ? 27.753 89.802 4.566 1.00 19.74 118 LYS B N 1
ATOM 3393 C CA . LYS B 1 121 ? 26.708 89.179 3.740 1.00 23.56 118 LYS B CA 1
ATOM 3394 C C . LYS B 1 121 ? 26.082 90.202 2.803 1.00 32.17 118 LYS B C 1
ATOM 3395 O O . LYS B 1 121 ? 25.891 91.353 3.179 1.00 23.72 118 LYS B O 1
ATOM 3401 N N . TYR B 1 122 ? 25.691 89.755 1.606 1.00 29.53 119 TYR B N 1
ATOM 3402 C CA . TYR B 1 122 ? 24.955 90.596 0.672 1.00 24.89 119 TYR B CA 1
ATOM 3403 C C . TYR B 1 122 ? 23.521 90.092 0.522 1.00 27.16 119 TYR B C 1
ATOM 3404 O O . TYR B 1 122 ? 23.186 88.975 0.905 1.00 27.23 119 TYR B O 1
ATOM 3413 N N . LEU B 1 123 ? 22.641 90.945 0.010 1.00 24.27 120 LEU B N 1
ATOM 3414 C CA . LEU B 1 123 ? 21.271 90.484 -0.158 1.00 29.20 120 LEU B CA 1
ATOM 3415 C C . LEU B 1 123 ? 21.166 89.408 -1.226 1.00 30.20 120 LEU B C 1
ATOM 3416 O O . LEU B 1 123 ? 20.249 88.599 -1.174 1.00 36.29 120 LEU B O 1
ATOM 3421 N N . GLY B 1 124 ? 22.096 89.360 -2.163 1.00 25.92 121 GLY B N 1
ATOM 3422 C CA . GLY B 1 124 ? 21.971 88.401 -3.245 1.00 27.31 121 GLY B CA 1
ATOM 3423 C C . GLY B 1 124 ? 21.131 88.892 -4.407 1.00 35.79 121 GLY B C 1
ATOM 3424 O O . GLY B 1 124 ? 20.614 88.073 -5.159 1.00 36.16 121 GLY B O 1
ATOM 3425 N N . LEU B 1 125 ? 20.982 90.207 -4.586 1.00 27.20 122 LEU B N 1
ATOM 3426 C CA . LEU B 1 125 ? 20.221 90.732 -5.713 1.00 27.97 122 LEU B CA 1
ATOM 3427 C C . LEU B 1 125 ? 21.106 90.906 -6.938 1.00 34.62 122 LEU B C 1
ATOM 3428 O O . LEU B 1 125 ? 22.271 91.303 -6.829 1.00 31.46 122 LEU B O 1
ATOM 3433 N N A GLU B 1 126 ? 20.533 90.594 -8.105 0.44 34.79 123 GLU B N 1
ATOM 3434 N N B GLU B 1 126 ? 20.536 90.665 -8.126 0.56 35.09 123 GLU B N 1
ATOM 3435 C CA A GLU B 1 126 ? 21.157 90.899 -9.389 0.44 34.71 123 GLU B CA 1
ATOM 3436 C CA B GLU B 1 126 ? 21.306 90.898 -9.349 0.56 34.34 123 GLU B CA 1
ATOM 3437 C C A GLU B 1 126 ? 21.660 92.340 -9.441 0.44 30.06 123 GLU B C 1
ATOM 3438 C C B GLU B 1 126 ? 21.673 92.375 -9.512 0.56 30.08 123 GLU B C 1
ATOM 3439 O O A GLU B 1 126 ? 22.822 92.595 -9.763 0.44 29.23 123 GLU B O 1
ATOM 3440 O O B GLU B 1 126 ? 22.763 92.693 -9.991 0.56 28.89 123 GLU B O 1
ATOM 3451 N N . SER B 1 127 ? 20.784 93.300 -9.137 1.00 25.57 124 SER B N 1
ATOM 3452 C CA . SER B 1 127 ? 21.140 94.712 -9.264 1.00 27.25 124 SER B CA 1
ATOM 3453 C C . SER B 1 127 ? 22.175 95.129 -8.213 1.00 26.57 124 SER B C 1
ATOM 3454 O O . SER B 1 127 ? 23.056 95.946 -8.496 1.00 27.76 124 SER B O 1
ATOM 3457 N N . GLU B 1 128 ? 22.089 94.569 -7.005 1.00 30.20 125 GLU B N 1
ATOM 3458 C CA . GLU B 1 128 ? 23.133 94.807 -6.008 1.00 30.30 125 GLU B CA 1
ATOM 3459 C C . GLU B 1 128 ? 24.496 94.342 -6.515 1.00 33.39 125 GLU B C 1
ATOM 3460 O O . GLU B 1 128 ? 25.488 95.083 -6.449 1.00 25.28 125 GLU B O 1
ATOM 3466 N N . GLU B 1 129 ? 24.558 93.131 -7.087 1.00 27.42 126 GLU B N 1
ATOM 3467 C CA . GLU B 1 129 ? 25.821 92.640 -7.630 1.00 29.50 126 GLU B CA 1
ATOM 3468 C C . GLU B 1 129 ? 26.311 93.528 -8.781 1.00 33.28 126 GLU B C 1
ATOM 3469 O O . GLU B 1 129 ? 27.513 93.821 -8.886 1.00 35.41 126 GLU B O 1
ATOM 3475 N N . ALA B 1 130 ? 25.392 93.983 -9.639 1.00 27.31 127 ALA B N 1
ATOM 3476 C CA . ALA B 1 130 ? 25.783 94.802 -10.784 1.00 27.57 127 ALA B CA 1
ATOM 3477 C C . ALA B 1 130 ? 26.491 96.090 -10.344 1.00 33.55 127 ALA B C 1
ATOM 3478 O O . ALA B 1 130 ? 27.392 96.581 -11.034 1.00 29.61 127 ALA B O 1
ATOM 3480 N N . PHE B 1 131 ? 26.070 96.676 -9.226 1.00 30.93 128 PHE B N 1
ATOM 3481 C CA . PHE B 1 131 ? 26.563 97.987 -8.826 1.00 30.29 128 PHE B CA 1
ATOM 3482 C C . PHE B 1 131 ? 27.636 97.934 -7.755 1.00 28.76 128 PHE B C 1
ATOM 3483 O O . PHE B 1 131 ? 28.053 98.995 -7.274 1.00 28.41 128 PHE B O 1
ATOM 3491 N N . LYS B 1 132 ? 28.075 96.738 -7.348 1.00 29.13 129 LYS B N 1
ATOM 3492 C CA . LYS B 1 132 ? 29.224 96.619 -6.460 1.00 29.04 129 LYS B CA 1
ATOM 3493 C C . LYS B 1 132 ? 30.406 97.386 -7.038 1.00 34.26 129 LYS B C 1
ATOM 3494 O O . LYS B 1 132 ? 30.720 97.267 -8.226 1.00 27.91 129 LYS B O 1
ATOM 3500 N N . GLY B 1 133 ? 31.074 98.171 -6.194 1.00 37.67 130 GLY B N 1
ATOM 3501 C CA . GLY B 1 133 ? 32.162 99.006 -6.685 1.00 35.74 130 GLY B CA 1
ATOM 3502 C C . GLY B 1 133 ? 31.725 100.283 -7.382 1.00 34.98 130 GLY B C 1
ATOM 3503 O O . GLY B 1 133 ? 32.549 101.184 -7.571 1.00 42.69 130 GLY B O 1
ATOM 3504 N N . ARG B 1 134 ? 30.458 100.413 -7.739 1.00 32.05 131 ARG B N 1
ATOM 3505 C CA . ARG B 1 134 ? 29.931 101.601 -8.397 1.00 26.23 131 ARG B CA 1
ATOM 3506 C C . ARG B 1 134 ? 28.782 102.177 -7.588 1.00 21.51 131 ARG B C 1
ATOM 3507 O O . ARG B 1 134 ? 27.795 102.702 -8.125 1.00 24.53 131 ARG B O 1
ATOM 3515 N N . GLY B 1 135 ? 28.887 102.057 -6.266 1.00 24.56 132 GLY B N 1
ATOM 3516 C CA . GLY B 1 135 ? 27.924 102.663 -5.384 1.00 22.99 132 GLY B CA 1
ATOM 3517 C C . GLY B 1 135 ? 27.352 101.665 -4.398 1.00 28.57 132 GLY B C 1
ATOM 3518 O O . GLY B 1 135 ? 26.690 102.073 -3.444 1.00 26.67 132 GLY B O 1
ATOM 3519 N N . VAL B 1 136 ? 27.568 100.359 -4.591 1.00 21.30 133 VAL B N 1
ATOM 3520 C CA . VAL B 1 136 ? 27.167 99.376 -3.590 1.00 13.54 133 VAL B CA 1
ATOM 3521 C C . VAL B 1 136 ? 28.419 98.911 -2.870 1.00 23.68 133 VAL B C 1
ATOM 3522 O O . VAL B 1 136 ? 29.430 98.590 -3.519 1.00 21.56 133 VAL B O 1
ATOM 3526 N N . SER B 1 137 ? 28.338 98.838 -1.545 1.00 19.07 134 SER B N 1
ATOM 3527 C CA . SER B 1 137 ? 29.489 98.577 -0.692 1.00 22.73 134 SER B CA 1
ATOM 3528 C C . SER B 1 137 ? 29.012 97.908 0.575 1.00 21.17 134 SER B C 1
ATOM 3529 O O . SER B 1 137 ? 27.859 98.071 1.001 1.00 26.79 134 SER B O 1
ATOM 3532 N N . ALA B 1 138 ? 29.917 97.166 1.203 1.00 22.55 135 ALA B N 1
ATOM 3533 C CA . ALA B 1 138 ? 29.620 96.601 2.513 1.00 28.37 135 ALA B CA 1
ATOM 3534 C C . ALA B 1 138 ? 30.556 97.158 3.583 1.00 31.22 135 ALA B C 1
ATOM 3535 O O . ALA B 1 138 ? 30.731 96.529 4.623 1.00 31.57 135 ALA B O 1
ATOM 3537 N N . CYS B 1 139 ? 31.172 98.317 3.353 1.00 27.19 136 CYS B N 1
ATOM 3538 C CA . CYS B 1 139 ? 32.177 98.796 4.301 1.00 27.99 136 CYS B CA 1
ATOM 3539 C C . CYS B 1 139 ? 32.193 100.322 4.287 1.00 22.81 136 CYS B C 1
ATOM 3540 O O . CYS B 1 139 ? 32.753 100.948 3.374 1.00 21.34 136 CYS B O 1
ATOM 3543 N N . ALA B 1 140 ? 31.605 100.913 5.324 1.00 26.91 137 ALA B N 1
ATOM 3544 C CA . ALA B 1 140 ? 31.419 102.356 5.327 1.00 20.64 137 ALA B CA 1
ATOM 3545 C C . ALA B 1 140 ? 32.730 103.091 5.576 1.00 22.19 137 ALA B C 1
ATOM 3546 O O . ALA B 1 140 ? 32.956 104.162 5.010 1.00 22.67 137 ALA B O 1
ATOM 3548 N N . THR B 1 141 ? 33.602 102.570 6.441 1.00 20.72 138 THR B N 1
ATOM 3549 C CA . THR B 1 141 ? 34.875 103.285 6.610 1.00 21.22 138 THR B CA 1
ATOM 3550 C C . THR B 1 141 ? 35.727 103.211 5.354 1.00 25.68 138 THR B C 1
ATOM 3551 O O . THR B 1 141 ? 36.485 104.141 5.075 1.00 27.46 138 THR B O 1
ATOM 3555 N N . CYS B 1 142 ? 35.609 102.127 4.585 1.00 24.58 139 CYS B N 1
ATOM 3556 C CA . CYS B 1 142 ? 36.371 102.011 3.339 1.00 33.24 139 CYS B CA 1
ATOM 3557 C C . CYS B 1 142 ? 35.932 103.059 2.327 1.00 30.98 139 CYS B C 1
ATOM 3558 O O . CYS B 1 142 ? 36.765 103.753 1.730 1.00 29.74 139 CYS B O 1
ATOM 3561 N N . ASP B 1 143 ? 34.613 103.216 2.147 1.00 24.69 140 ASP B N 1
ATOM 3562 C CA . ASP B 1 143 ? 34.077 103.988 1.030 1.00 31.21 140 ASP B CA 1
ATOM 3563 C C . ASP B 1 143 ? 33.378 105.275 1.408 1.00 27.02 140 ASP B C 1
ATOM 3564 O O . ASP B 1 143 ? 32.981 106.020 0.508 1.00 26.97 140 ASP B O 1
ATOM 3569 N N . GLY B 1 144 ? 33.263 105.596 2.694 1.00 27.10 141 GLY B N 1
ATOM 3570 C CA . GLY B 1 144 ? 32.398 106.701 3.092 1.00 24.27 141 GLY B CA 1
ATOM 3571 C C . GLY B 1 144 ? 32.833 108.045 2.539 1.00 25.65 141 GLY B C 1
ATOM 3572 O O . GLY B 1 144 ? 32.003 108.901 2.205 1.00 19.83 141 GLY B O 1
ATOM 3573 N N . PHE B 1 145 ? 34.135 108.264 2.448 1.00 23.07 142 PHE B N 1
ATOM 3574 C CA . PHE B 1 145 ? 34.582 109.611 2.130 1.00 25.91 142 PHE B CA 1
ATOM 3575 C C . PHE B 1 145 ? 34.192 110.020 0.713 1.00 28.65 142 PHE B C 1
ATOM 3576 O O . PHE B 1 145 ? 34.092 111.217 0.433 1.00 30.10 142 PHE B O 1
ATOM 3584 N N . PHE B 1 146 ? 33.918 109.056 -0.165 1.00 22.96 143 PHE B N 1
ATOM 3585 C CA . PHE B 1 146 ? 33.427 109.377 -1.498 1.00 25.75 143 PHE B CA 1
ATOM 3586 C C . PHE B 1 146 ? 32.070 110.042 -1.509 1.00 29.90 143 PHE B C 1
ATOM 3587 O O . PHE B 1 146 ? 31.684 110.598 -2.548 1.00 29.47 143 PHE B O 1
ATOM 3595 N N . TYR B 1 147 ? 31.340 110.022 -0.397 1.00 18.29 144 TYR B N 1
ATOM 3596 C CA . TYR B 1 147 ? 29.962 110.491 -0.370 1.00 25.16 144 TYR B CA 1
ATOM 3597 C C . TYR B 1 147 ? 29.819 111.770 0.448 1.00 22.77 144 TYR B C 1
ATOM 3598 O O . TYR B 1 147 ? 28.721 112.084 0.927 1.00 18.21 144 TYR B O 1
ATOM 3607 N N . ARG B 1 148 ? 30.899 112.536 0.589 1.00 17.00 145 ARG B N 1
ATOM 3608 C CA . ARG B 1 148 ? 30.820 113.810 1.312 1.00 18.67 145 ARG B CA 1
ATOM 3609 C C . ARG B 1 148 ? 29.712 114.690 0.752 1.00 20.59 145 ARG B C 1
ATOM 3610 O O . ARG B 1 148 ? 29.616 114.903 -0.461 1.00 21.34 145 ARG B O 1
ATOM 3618 N N . ASN B 1 149 ? 28.843 115.161 1.650 1.00 20.70 146 ASN B N 1
ATOM 3619 C CA . ASN B 1 149 ? 27.700 115.999 1.296 1.00 22.99 146 ASN B CA 1
ATOM 3620 C C . ASN B 1 149 ? 26.715 115.293 0.374 1.00 23.15 146 ASN B C 1
ATOM 3621 O O . ASN B 1 149 ? 25.903 115.947 -0.258 1.00 22.11 146 ASN B O 1
ATOM 3626 N N . GLN B 1 150 ? 26.745 113.969 0.245 1.00 22.37 147 GLN B N 1
ATOM 3627 C CA . GLN B 1 150 ? 25.785 113.273 -0.620 1.00 18.03 147 GLN B CA 1
ATOM 3628 C C . GLN B 1 150 ? 24.716 112.564 0.212 1.00 24.96 147 GLN B C 1
ATOM 3629 O O . GLN B 1 150 ? 24.781 112.537 1.441 1.00 19.79 147 GLN B O 1
ATOM 3635 N N . LYS B 1 151 ? 23.727 111.979 -0.491 1.00 21.66 148 LYS B N 1
ATOM 3636 C CA . LYS B 1 151 ? 22.718 111.104 0.110 1.00 21.44 148 LYS B CA 1
ATOM 3637 C C . LYS B 1 151 ? 23.134 109.654 -0.069 1.00 20.51 148 LYS B C 1
ATOM 3638 O O . LYS B 1 151 ? 23.545 109.243 -1.169 1.00 21.87 148 LYS B O 1
ATOM 3644 N N . VAL B 1 152 ? 23.072 108.893 1.029 1.00 17.86 149 VAL B N 1
ATOM 3645 C CA . VAL B 1 152 ? 23.455 107.482 1.028 1.00 18.88 149 VAL B CA 1
ATOM 3646 C C . VAL B 1 152 ? 22.414 106.689 1.804 1.00 22.83 149 VAL B C 1
ATOM 3647 O O . VAL B 1 152 ? 21.708 107.211 2.680 1.00 19.92 149 VAL B O 1
ATOM 3651 N N . ALA B 1 153 ? 22.322 105.408 1.462 1.00 16.32 150 ALA B N 1
ATOM 3652 C CA . ALA B 1 153 ? 21.475 104.471 2.158 1.00 19.85 150 ALA B CA 1
ATOM 3653 C C . ALA B 1 153 ? 22.340 103.449 2.902 1.00 19.50 150 ALA B C 1
ATOM 3654 O O . ALA B 1 153 ? 23.451 103.112 2.463 1.00 20.05 150 ALA B O 1
ATOM 3656 N N . VAL B 1 154 ? 21.804 102.960 4.021 1.00 18.17 151 VAL B N 1
ATOM 3657 C CA . VAL B 1 154 ? 22.335 101.826 4.781 1.00 17.47 151 VAL B CA 1
ATOM 3658 C C . VAL B 1 154 ? 21.187 100.841 4.978 1.00 19.30 151 VAL B C 1
ATOM 3659 O O . VAL B 1 154 ? 20.080 101.247 5.363 1.00 19.37 151 VAL B O 1
ATOM 3663 N N . VAL B 1 155 ? 21.446 99.556 4.711 1.00 15.16 152 VAL B N 1
ATOM 3664 C CA . VAL B 1 155 ? 20.452 98.489 4.855 1.00 19.09 152 VAL B CA 1
ATOM 3665 C C . VAL B 1 155 ? 20.903 97.575 5.989 1.00 15.61 152 VAL B C 1
ATOM 3666 O O . VAL B 1 155 ? 22.019 97.031 5.948 1.00 18.03 152 VAL B O 1
ATOM 3670 N N . GLY B 1 156 ? 20.035 97.406 6.985 1.00 13.95 153 GLY B N 1
ATOM 3671 C CA . GLY B 1 156 ? 20.273 96.500 8.106 1.00 17.38 153 GLY B CA 1
ATOM 3672 C C . GLY B 1 156 ? 19.799 97.077 9.441 1.00 20.85 153 GLY B C 1
ATOM 3673 O O . GLY B 1 156 ? 19.495 98.268 9.542 1.00 19.64 153 GLY B O 1
ATOM 3674 N N . GLY B 1 157 ? 19.724 96.268 10.485 1.00 21.34 154 GLY B N 1
ATOM 3675 C CA . GLY B 1 157 ? 19.218 96.823 11.716 1.00 17.39 154 GLY B CA 1
ATOM 3676 C C . GLY B 1 157 ? 20.005 96.430 12.946 1.00 23.93 154 GLY B C 1
ATOM 3677 O O . GLY B 1 157 ? 19.464 96.501 14.048 1.00 25.21 154 GLY B O 1
ATOM 3678 N N . GLY B 1 158 ? 21.265 95.998 12.794 1.00 16.51 155 GLY B N 1
ATOM 3679 C CA . GLY B 1 158 ? 22.063 95.551 13.915 1.00 12.34 155 GLY B CA 1
ATOM 3680 C C . GLY B 1 158 ? 23.182 96.522 14.250 1.00 20.04 155 GLY B C 1
ATOM 3681 O O . GLY B 1 158 ? 23.203 97.670 13.806 1.00 15.46 155 GLY B O 1
ATOM 3682 N N . ASN B 1 159 ? 24.142 96.036 15.051 1.00 16.55 156 ASN B N 1
ATOM 3683 C CA . ASN B 1 159 ? 25.226 96.917 15.486 1.00 17.86 156 ASN B CA 1
ATOM 3684 C C . ASN B 1 159 ? 26.000 97.467 14.295 1.00 15.57 156 ASN B C 1
ATOM 3685 O O . ASN B 1 159 ? 26.312 98.642 14.258 1.00 19.07 156 ASN B O 1
ATOM 3690 N N . THR B 1 160 ? 26.284 96.637 13.295 1.00 16.09 157 THR B N 1
ATOM 3691 C CA . THR B 1 160 ? 27.065 97.141 12.174 1.00 15.41 157 THR B CA 1
ATOM 3692 C C . THR B 1 160 ? 26.300 98.231 11.415 1.00 16.39 157 THR B C 1
ATOM 3693 O O . THR B 1 160 ? 26.855 99.294 11.126 1.00 18.71 157 THR B O 1
ATOM 3697 N N . ALA B 1 161 ? 25.025 97.981 11.074 1.00 15.59 158 ALA B N 1
ATOM 3698 C CA . ALA B 1 161 ? 24.245 98.979 10.324 1.00 15.17 158 ALA B CA 1
ATOM 3699 C C . ALA B 1 161 ? 24.149 100.300 11.073 1.00 14.09 158 ALA B C 1
ATOM 3700 O O . ALA B 1 161 ? 24.320 101.366 10.480 1.00 16.18 158 ALA B O 1
ATOM 3702 N N . VAL B 1 162 ? 23.812 100.246 12.370 1.00 15.35 159 VAL B N 1
ATOM 3703 C CA . VAL B 1 162 ? 23.679 101.468 13.152 1.00 15.63 159 VAL B CA 1
ATOM 3704 C C . VAL B 1 162 ? 25.017 102.191 13.250 1.00 17.20 159 VAL B C 1
ATOM 3705 O O . VAL B 1 162 ? 25.084 103.426 13.100 1.00 17.22 159 VAL B O 1
ATOM 3709 N N A GLU B 1 163 ? 26.096 101.450 13.532 0.51 16.77 160 GLU B N 1
ATOM 3710 N N B GLU B 1 163 ? 26.105 101.457 13.511 0.49 17.14 160 GLU B N 1
ATOM 3711 C CA A GLU B 1 163 ? 27.412 102.085 13.552 0.51 17.89 160 GLU B CA 1
ATOM 3712 C CA B GLU B 1 163 ? 27.405 102.127 13.546 0.49 17.68 160 GLU B CA 1
ATOM 3713 C C A GLU B 1 163 ? 27.755 102.681 12.197 0.51 14.37 160 GLU B C 1
ATOM 3714 C C B GLU B 1 163 ? 27.779 102.683 12.184 0.49 14.53 160 GLU B C 1
ATOM 3715 O O A GLU B 1 163 ? 28.302 103.779 12.123 0.51 16.68 160 GLU B O 1
ATOM 3716 O O B GLU B 1 163 ? 28.385 103.748 12.093 0.49 16.74 160 GLU B O 1
ATOM 3727 N N . GLU B 1 164 ? 27.439 101.986 11.106 1.00 13.37 161 GLU B N 1
ATOM 3728 C CA . GLU B 1 164 ? 27.792 102.543 9.802 1.00 14.65 161 GLU B CA 1
ATOM 3729 C C . GLU B 1 164 ? 26.973 103.800 9.500 1.00 19.79 161 GLU B C 1
ATOM 3730 O O . GLU B 1 164 ? 27.499 104.757 8.939 1.00 15.41 161 GLU B O 1
ATOM 3736 N N . ALA B 1 165 ? 25.685 103.807 9.865 1.00 14.60 162 ALA B N 1
ATOM 3737 C CA . ALA B 1 165 ? 24.865 104.995 9.690 1.00 18.38 162 ALA B CA 1
ATOM 3738 C C . ALA B 1 165 ? 25.405 106.141 10.524 1.00 17.49 162 ALA B C 1
ATOM 3739 O O . ALA B 1 165 ? 25.467 107.279 10.054 1.00 19.09 162 ALA B O 1
ATOM 3741 N N . LEU B 1 166 ? 25.792 105.870 11.773 1.00 15.88 163 LEU B N 1
ATOM 3742 C CA . LEU B 1 166 ? 26.418 106.927 12.581 1.00 14.44 163 LEU B CA 1
ATOM 3743 C C . LEU B 1 166 ? 27.697 107.453 11.942 1.00 20.48 163 LEU B C 1
ATOM 3744 O O . LEU B 1 166 ? 27.949 108.665 11.937 1.00 20.34 163 LEU B O 1
ATOM 3749 N N . TYR B 1 167 ? 28.570 106.547 11.492 1.00 17.53 164 TYR B N 1
ATOM 3750 C CA . TYR B 1 167 ? 29.821 106.972 10.873 1.00 17.50 164 TYR B CA 1
ATOM 3751 C C . TYR B 1 167 ? 29.541 107.843 9.652 1.00 17.88 164 TYR B C 1
ATOM 3752 O O . TYR B 1 167 ? 30.069 108.955 9.532 1.00 17.69 164 TYR B O 1
ATOM 3761 N N . LEU B 1 168 ? 28.672 107.368 8.748 1.00 16.98 165 LEU B N 1
ATOM 3762 C CA . LEU B 1 168 ? 28.390 108.122 7.535 1.00 12.29 165 LEU B CA 1
ATOM 3763 C C . LEU B 1 168 ? 27.689 109.444 7.815 1.00 13.46 165 LEU B C 1
ATOM 3764 O O . LEU B 1 168 ? 27.787 110.353 6.991 1.00 18.20 165 LEU B O 1
ATOM 3769 N N . SER B 1 169 ? 26.972 109.580 8.935 1.00 19.44 166 SER B N 1
ATOM 3770 C CA . SER B 1 169 ? 26.241 110.828 9.166 1.00 16.56 166 SER B CA 1
ATOM 3771 C C . SER B 1 169 ? 27.184 112.020 9.336 1.00 19.26 166 SER B C 1
ATOM 3772 O O . SER B 1 169 ? 26.762 113.156 9.126 1.00 21.98 166 SER B O 1
ATOM 3775 N N . ASN B 1 170 ? 28.461 111.792 9.654 1.00 17.85 167 ASN B N 1
ATOM 3776 C CA . ASN B 1 170 ? 29.408 112.900 9.715 1.00 19.52 167 ASN B CA 1
ATOM 3777 C C . ASN B 1 170 ? 30.039 113.221 8.375 1.00 21.80 167 ASN B C 1
ATOM 3778 O O . ASN B 1 170 ? 30.819 114.159 8.297 1.00 24.59 167 ASN B O 1
ATOM 3783 N N . ILE B 1 171 ? 29.709 112.483 7.318 1.00 21.08 168 ILE B N 1
ATOM 3784 C CA . ILE B 1 171 ? 30.332 112.687 6.013 1.00 23.72 168 ILE B CA 1
ATOM 3785 C C . ILE B 1 171 ? 29.274 113.093 4.993 1.00 19.97 168 ILE B C 1
ATOM 3786 O O . ILE B 1 171 ? 29.385 114.117 4.314 1.00 19.08 168 ILE B O 1
ATOM 3791 N N . ALA B 1 172 ? 28.231 112.277 4.905 1.00 15.29 169 ALA B N 1
ATOM 3792 C CA . ALA B 1 172 ? 27.132 112.417 3.970 1.00 21.48 169 ALA B CA 1
ATOM 3793 C C . ALA B 1 172 ? 26.190 113.557 4.377 1.00 29.19 169 ALA B C 1
ATOM 3794 O O . ALA B 1 172 ? 26.039 113.877 5.557 1.00 25.01 169 ALA B O 1
ATOM 3796 N N . ALA B 1 173 ? 25.481 114.121 3.390 1.00 24.16 170 ALA B N 1
ATOM 3797 C CA . ALA B 1 173 ? 24.437 115.091 3.731 1.00 24.72 170 ALA B CA 1
ATOM 3798 C C . ALA B 1 173 ? 23.258 114.418 4.445 1.00 25.71 170 ALA B C 1
ATOM 3799 O O . ALA B 1 173 ? 22.685 114.981 5.384 1.00 25.39 170 ALA B O 1
ATOM 3801 N N . GLU B 1 174 ? 22.863 113.224 4.014 1.00 23.16 171 GLU B N 1
ATOM 3802 C CA . GLU B 1 174 ? 21.864 112.498 4.778 1.00 17.94 171 GLU B CA 1
ATOM 3803 C C . GLU B 1 174 ? 22.049 110.999 4.585 1.00 19.33 171 GLU B C 1
ATOM 3804 O O . GLU B 1 174 ? 22.460 110.520 3.516 1.00 18.38 171 GLU B O 1
ATOM 3810 N N . VAL B 1 175 ? 21.717 110.277 5.644 1.00 17.42 172 VAL B N 1
ATOM 3811 C CA . VAL B 1 175 ? 21.827 108.829 5.709 1.00 17.72 172 VAL B CA 1
ATOM 3812 C C . VAL B 1 175 ? 20.412 108.245 5.846 1.00 18.18 172 VAL B C 1
ATOM 3813 O O . VAL B 1 175 ? 19.667 108.601 6.765 1.00 19.19 172 VAL B O 1
ATOM 3817 N N . HIS B 1 176 ? 20.035 107.386 4.910 1.00 17.39 173 HIS B N 1
ATOM 3818 C CA . HIS B 1 176 ? 18.754 106.689 4.944 1.00 22.00 173 HIS B CA 1
ATOM 3819 C C . HIS B 1 176 ? 18.989 105.286 5.463 1.00 21.40 173 HIS B C 1
ATOM 3820 O O . HIS B 1 176 ? 19.592 104.456 4.779 1.00 18.56 173 HIS B O 1
ATOM 3827 N N . LEU B 1 177 ? 18.558 105.032 6.688 1.00 21.01 174 LEU B N 1
ATOM 3828 C CA . LEU B 1 177 ? 18.753 103.733 7.305 1.00 18.26 174 LEU B CA 1
ATOM 3829 C C . LEU B 1 177 ? 17.503 102.877 7.060 1.00 18.10 174 LEU B C 1
ATOM 3830 O O . LEU B 1 177 ? 16.409 103.232 7.508 1.00 19.08 174 LEU B O 1
ATOM 3835 N N . ILE B 1 178 ? 17.664 101.777 6.328 1.00 17.25 175 ILE B N 1
ATOM 3836 C CA . ILE B 1 178 ? 16.564 100.891 5.915 1.00 21.16 175 ILE B CA 1
ATOM 3837 C C . ILE B 1 178 ? 16.661 99.586 6.705 1.00 19.05 175 ILE B C 1
ATOM 3838 O O . ILE B 1 178 ? 17.710 98.934 6.728 1.00 22.67 175 ILE B O 1
ATOM 3843 N N . HIS B 1 179 ? 15.562 99.193 7.326 1.00 20.09 176 HIS B N 1
ATOM 3844 C CA . HIS B 1 179 ? 15.551 97.961 8.096 1.00 18.96 176 HIS B CA 1
ATOM 3845 C C . HIS B 1 179 ? 14.150 97.348 7.989 1.00 22.91 176 HIS B C 1
ATOM 3846 O O . HIS B 1 179 ? 13.153 98.074 7.962 1.00 24.15 176 HIS B O 1
ATOM 3853 N N . ARG B 1 180 ? 14.083 96.016 7.940 1.00 22.11 177 ARG B N 1
ATOM 3854 C CA . ARG B 1 180 ? 12.836 95.303 7.654 1.00 24.47 177 ARG B CA 1
ATOM 3855 C C . ARG B 1 180 ? 11.867 95.219 8.833 1.00 29.53 177 ARG B C 1
ATOM 3856 O O . ARG B 1 180 ? 10.735 94.797 8.625 1.00 33.67 177 ARG B O 1
ATOM 3864 N N . ARG B 1 181 ? 12.259 95.605 10.038 1.00 29.95 178 ARG B N 1
ATOM 3865 C CA . ARG B 1 181 ? 11.364 95.677 11.196 1.00 30.52 178 ARG B CA 1
ATOM 3866 C C . ARG B 1 181 ? 11.354 97.099 11.724 1.00 29.41 178 ARG B C 1
ATOM 3867 O O . ARG B 1 181 ? 12.034 97.966 11.201 1.00 29.29 178 ARG B O 1
ATOM 3875 N N . ASP B 1 182 ? 10.627 97.324 12.813 1.00 31.62 179 ASP B N 1
ATOM 3876 C CA . ASP B 1 182 ? 10.476 98.664 13.372 1.00 28.98 179 ASP B CA 1
ATOM 3877 C C . ASP B 1 182 ? 11.324 98.894 14.616 1.00 33.07 179 ASP B C 1
ATOM 3878 O O . ASP B 1 182 ? 11.153 99.913 15.286 1.00 37.73 179 ASP B O 1
ATOM 3883 N N . SER B 1 183 ? 12.216 97.968 14.954 1.00 33.44 180 SER B N 1
ATOM 3884 C CA . SER B 1 183 ? 13.139 98.169 16.055 1.00 29.36 180 SER B CA 1
ATOM 3885 C C . SER B 1 183 ? 14.477 97.534 15.685 1.00 24.64 180 SER B C 1
ATOM 3886 O O . SER B 1 183 ? 14.551 96.623 14.844 1.00 26.72 180 SER B O 1
ATOM 3889 N N . PHE B 1 184 ? 15.526 98.005 16.343 1.00 21.13 181 PHE B N 1
ATOM 3890 C CA . PHE B 1 184 ? 16.907 97.647 16.027 1.00 28.42 181 PHE B CA 1
ATOM 3891 C C . PHE B 1 184 ? 17.488 96.716 17.082 1.00 31.90 181 PHE B C 1
ATOM 3892 O O . PHE B 1 184 ? 17.120 96.776 18.259 1.00 31.77 181 PHE B O 1
ATOM 3900 N N . ARG B 1 185 ? 18.387 95.831 16.669 1.00 28.2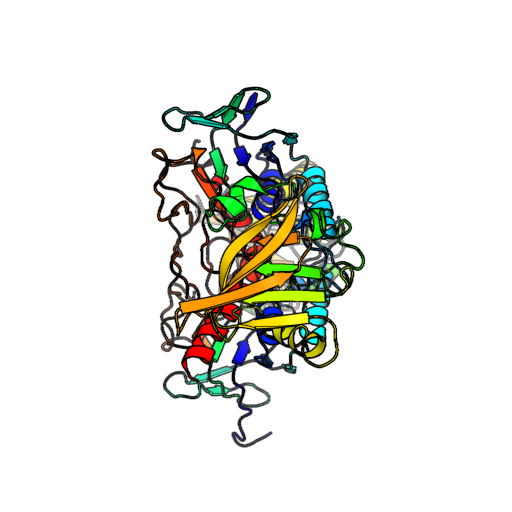2 182 ARG B N 1
ATOM 3901 C CA . ARG B 1 185 ? 19.036 95.002 17.675 1.00 31.45 182 ARG B CA 1
ATOM 3902 C C . ARG B 1 185 ? 20.444 95.492 18.025 1.00 28.87 182 ARG B C 1
ATOM 3903 O O . ARG B 1 185 ? 21.243 94.729 18.582 1.00 38.39 182 ARG B O 1
ATOM 3911 N N . ALA B 1 186 ? 20.755 96.754 17.756 1.00 25.08 183 ALA B N 1
ATOM 3912 C CA . ALA B 1 186 ? 22.035 97.296 18.181 1.00 23.15 183 ALA B CA 1
ATOM 3913 C C . ALA B 1 186 ? 22.075 97.535 19.704 1.00 25.59 183 ALA B C 1
ATOM 3914 O O . ALA B 1 186 ? 21.039 97.633 20.371 1.00 24.21 183 ALA B O 1
ATOM 3916 N N . GLU B 1 187 ? 23.293 97.712 20.237 1.00 17.79 184 GLU B N 1
ATOM 3917 C CA . GLU B 1 187 ? 23.468 98.138 21.638 1.00 23.21 184 GLU B CA 1
ATOM 3918 C C . GLU B 1 187 ? 22.638 99.378 21.945 1.00 23.92 184 GLU B C 1
ATOM 3919 O O . GLU B 1 187 ? 22.555 100.303 21.128 1.00 19.76 184 GLU B O 1
ATOM 3925 N N . LYS B 1 188 ? 22.046 99.430 23.149 1.00 25.39 185 LYS B N 1
ATOM 3926 C CA . LYS B 1 188 ? 21.157 100.553 23.470 1.00 23.63 185 LYS B CA 1
ATOM 3927 C C . LYS B 1 188 ? 21.882 101.892 23.431 1.00 22.89 185 LYS B C 1
ATOM 3928 O O . LYS B 1 188 ? 21.298 102.905 23.035 1.00 22.07 185 LYS B O 1
ATOM 3934 N N . ILE B 1 189 ? 23.139 101.936 23.876 1.00 23.52 186 ILE B N 1
ATOM 3935 C CA . ILE B 1 189 ? 23.865 103.195 23.795 1.00 21.53 186 ILE B CA 1
ATOM 3936 C C . ILE B 1 189 ? 23.942 103.671 22.335 1.00 25.92 186 ILE B C 1
ATOM 3937 O O . ILE B 1 189 ? 23.807 104.866 22.045 1.00 25.40 186 ILE B O 1
ATOM 3942 N N . LEU B 1 190 ? 24.103 102.747 21.398 1.00 24.39 187 LEU B N 1
ATOM 3943 C CA . LEU B 1 190 ? 24.208 103.147 20.002 1.00 23.42 187 LEU B CA 1
ATOM 3944 C C . LEU B 1 190 ? 22.849 103.535 19.460 1.00 22.13 187 LEU B C 1
ATOM 3945 O O . LEU B 1 190 ? 22.751 104.439 18.626 1.00 23.58 187 LEU B O 1
ATOM 3950 N N . ILE B 1 191 ? 21.794 102.846 19.903 1.00 17.57 188 ILE B N 1
ATOM 3951 C CA . ILE B 1 191 ? 20.441 103.247 19.498 1.00 24.55 188 ILE B CA 1
ATOM 3952 C C . ILE B 1 191 ? 20.119 104.651 19.992 1.00 26.03 188 ILE B C 1
ATOM 3953 O O . ILE B 1 191 ? 19.494 105.439 19.269 1.00 23.95 188 ILE B O 1
ATOM 3958 N N . ASN B 1 192 ? 20.580 105.012 21.199 1.00 23.81 189 ASN B N 1
ATOM 3959 C CA . ASN B 1 192 ? 20.368 106.377 21.697 1.00 26.51 189 ASN B CA 1
ATOM 3960 C C . ASN B 1 192 ? 21.079 107.413 20.820 1.00 23.19 189 ASN B C 1
ATOM 3961 O O . ASN B 1 192 ? 20.520 108.474 20.515 1.00 24.69 189 ASN B O 1
ATOM 3966 N N A ARG B 1 193 ? 22.337 107.150 20.449 0.53 18.78 190 ARG B N 1
ATOM 3967 N N B ARG B 1 193 ? 22.335 107.144 20.445 0.47 19.03 190 ARG B N 1
ATOM 3968 C CA A ARG B 1 193 ? 23.020 108.049 19.517 0.53 19.61 190 ARG B CA 1
ATOM 3969 C CA B ARG B 1 193 ? 23.029 108.042 19.520 0.47 19.53 190 ARG B CA 1
ATOM 3970 C C A ARG B 1 193 ? 22.255 108.138 18.200 0.53 19.24 190 ARG B C 1
ATOM 3971 C C B ARG B 1 193 ? 22.280 108.133 18.193 0.47 19.16 190 ARG B C 1
ATOM 3972 O O A ARG B 1 193 ? 22.051 109.230 17.659 0.53 19.86 190 ARG B O 1
ATOM 3973 O O B ARG B 1 193 ? 22.105 109.224 17.639 0.47 19.76 190 ARG B O 1
ATOM 3988 N N . LEU B 1 194 ? 21.816 106.991 17.682 1.00 16.31 191 LEU B N 1
ATOM 3989 C CA . LEU B 1 194 ? 21.070 106.961 16.425 1.00 17.41 191 LEU B CA 1
ATOM 3990 C C . LEU B 1 194 ? 19.820 107.828 16.516 1.00 19.86 191 LEU B C 1
ATOM 3991 O O . LEU B 1 194 ? 19.562 108.655 15.639 1.00 20.59 191 LEU B O 1
ATOM 3996 N N . MET B 1 195 ? 19.014 107.619 17.555 1.00 19.51 192 MET B N 1
ATOM 3997 C CA . MET B 1 195 ? 17.738 108.319 17.634 1.00 21.15 192 MET B CA 1
ATOM 3998 C C . MET B 1 195 ? 17.937 109.815 17.867 1.00 28.38 192 MET B C 1
ATOM 3999 O O . MET B 1 195 ? 17.130 110.625 17.420 1.00 22.61 192 MET B O 1
ATOM 4004 N N . ASP B 1 196 ? 19.022 110.206 18.529 1.00 21.97 193 ASP B N 1
ATOM 4005 C CA . ASP B 1 196 ? 19.314 111.625 18.615 1.00 26.60 193 ASP B CA 1
ATOM 4006 C C . ASP B 1 196 ? 19.533 112.253 17.226 1.00 26.54 193 ASP B C 1
ATOM 4007 O O . ASP B 1 196 ? 19.058 113.366 16.942 1.00 21.39 193 ASP B O 1
ATOM 4012 N N . LYS B 1 197 ? 20.238 111.552 16.342 1.00 17.74 194 LYS B N 1
ATOM 4013 C CA . LYS B 1 197 ? 20.456 112.056 14.994 1.00 18.73 194 LYS B CA 1
ATOM 4014 C C . LYS B 1 197 ? 19.226 111.938 14.128 1.00 22.95 194 LYS B C 1
ATOM 4015 O O . LYS B 1 197 ? 19.101 112.659 13.136 1.00 24.18 194 LYS B O 1
ATOM 4021 N N . VAL B 1 198 ? 18.360 110.976 14.425 1.00 14.04 195 VAL B N 1
ATOM 4022 C CA . VAL B 1 198 ? 17.101 110.907 13.711 1.00 21.57 195 VAL B CA 1
ATOM 4023 C C . VAL B 1 198 ? 16.237 112.108 14.076 1.00 28.11 195 VAL B C 1
ATOM 4024 O O . VAL B 1 198 ? 15.665 112.761 13.201 1.00 23.72 195 VAL B O 1
ATOM 4028 N N . GLN B 1 199 ? 16.143 112.452 15.365 1.00 23.15 196 GLN B N 1
ATOM 4029 C CA . GLN B 1 199 ? 15.228 113.558 15.594 1.00 26.21 196 GLN B CA 1
ATOM 4030 C C . GLN B 1 199 ? 15.889 114.913 15.461 1.00 26.57 196 GLN B C 1
ATOM 4031 O O . GLN B 1 199 ? 15.198 115.883 15.164 1.00 28.90 196 GLN B O 1
ATOM 4037 N N . ASN B 1 200 ? 17.199 115.008 15.608 1.00 25.20 197 ASN B N 1
ATOM 4038 C CA . ASN B 1 200 ? 17.845 116.308 15.550 1.00 27.21 197 ASN B CA 1
ATOM 4039 C C . ASN B 1 200 ? 18.833 116.458 14.414 1.00 29.25 197 ASN B C 1
ATOM 4040 O O . ASN B 1 200 ? 19.353 117.560 14.221 1.00 27.83 197 ASN B O 1
ATOM 4045 N N . GLY B 1 201 ? 19.142 115.397 13.686 1.00 26.94 198 GLY B N 1
ATOM 4046 C CA . GLY B 1 201 ? 20.286 115.423 12.793 1.00 21.27 198 GLY B CA 1
ATOM 4047 C C . GLY B 1 201 ? 19.870 114.970 11.412 1.00 24.98 198 GLY B C 1
ATOM 4048 O O . GLY B 1 201 ? 18.744 115.176 10.984 1.00 18.34 198 GLY B O 1
ATOM 4049 N N . ASN B 1 202 ? 20.794 114.281 10.734 1.00 20.64 199 ASN B N 1
ATOM 4050 C CA . ASN B 1 202 ? 20.645 113.977 9.319 1.00 21.33 199 ASN B CA 1
ATOM 4051 C C . ASN B 1 202 ? 20.528 112.478 9.054 1.00 22.95 199 ASN B C 1
ATOM 4052 O O . ASN B 1 202 ? 20.899 112.024 7.978 1.00 22.53 199 ASN B O 1
ATOM 4057 N N . ILE B 1 203 ? 19.997 111.691 10.003 1.00 22.67 200 ILE B N 1
ATOM 4058 C CA . ILE B 1 203 ? 19.631 110.307 9.722 1.00 18.96 200 ILE B CA 1
ATOM 4059 C C . ILE B 1 203 ? 18.111 110.212 9.586 1.00 22.90 200 ILE B C 1
ATOM 4060 O O . ILE B 1 203 ? 17.369 110.796 10.389 1.00 21.58 200 ILE B O 1
ATOM 4065 N N . VAL B 1 204 ? 17.650 109.506 8.537 1.00 16.85 201 VAL B N 1
ATOM 4066 C CA . VAL B 1 204 ? 16.232 109.243 8.278 1.00 24.40 201 VAL B CA 1
ATOM 4067 C C . VAL B 1 204 ? 16.003 107.744 8.361 1.00 20.09 201 VAL B C 1
ATOM 4068 O O . VAL B 1 204 ? 16.745 106.971 7.737 1.00 23.99 201 VAL B O 1
ATOM 4072 N N . LEU B 1 205 ? 14.972 107.328 9.108 1.00 18.56 202 LEU B N 1
ATOM 4073 C CA . LEU B 1 205 ? 14.634 105.910 9.246 1.00 18.19 202 LEU B CA 1
ATOM 4074 C C . LEU B 1 205 ? 13.672 105.479 8.151 1.00 23.39 202 LEU B C 1
ATOM 4075 O O . LEU B 1 205 ? 12.730 106.193 7.825 1.00 26.67 202 LEU B O 1
ATOM 4080 N N . HIS B 1 206 ? 13.895 104.291 7.607 1.00 25.43 203 HIS B N 1
ATOM 4081 C CA . HIS B 1 206 ? 12.890 103.629 6.777 1.00 22.44 203 HIS B CA 1
ATOM 4082 C C . HIS B 1 206 ? 12.649 102.229 7.338 1.00 19.45 203 HIS B C 1
ATOM 4083 O O . HIS B 1 206 ? 13.166 101.234 6.820 1.00 24.54 203 HIS B O 1
ATOM 4090 N N . THR B 1 207 ? 11.845 102.144 8.394 1.00 24.73 204 THR B N 1
ATOM 4091 C CA . THR B 1 207 ? 11.599 100.878 9.050 1.00 30.26 204 THR B CA 1
ATOM 4092 C C . THR B 1 207 ? 10.492 100.137 8.306 1.00 32.06 204 THR B C 1
ATOM 4093 O O . THR B 1 207 ? 9.764 100.715 7.505 1.00 27.51 204 THR B O 1
ATOM 4097 N N . ASP B 1 208 ? 10.369 98.841 8.591 1.00 28.69 205 ASP B N 1
ATOM 4098 C CA . ASP B 1 208 ? 9.450 97.978 7.847 1.00 38.89 205 ASP B CA 1
ATOM 4099 C C . ASP B 1 208 ? 9.694 98.034 6.325 1.00 35.30 205 ASP B C 1
ATOM 4100 O O . ASP B 1 208 ? 8.758 97.990 5.529 1.00 24.46 205 ASP B O 1
ATOM 4105 N N . ARG B 1 209 ? 10.964 98.090 5.900 1.00 28.93 206 ARG B N 1
ATOM 4106 C CA . ARG B 1 209 ? 11.257 98.131 4.475 1.00 22.01 206 ARG B CA 1
ATOM 4107 C C . ARG B 1 209 ? 12.356 97.145 4.136 1.00 27.26 206 ARG B C 1
ATOM 4108 O O . ARG B 1 209 ? 13.257 96.899 4.940 1.00 29.06 206 ARG B O 1
ATOM 4116 N N . VAL B 1 210 ? 12.267 96.586 2.927 1.00 24.70 207 VAL B N 1
ATOM 4117 C CA . VAL B 1 210 ? 13.349 95.810 2.358 1.00 28.68 207 VAL B CA 1
ATOM 4118 C C . VAL B 1 210 ? 13.783 96.472 1.066 1.00 29.43 207 VAL B C 1
ATOM 4119 O O . VAL B 1 210 ? 12.993 97.130 0.380 1.00 30.79 207 VAL B O 1
ATOM 4123 N N . LEU B 1 211 ? 15.060 96.300 0.747 1.00 22.80 208 LEU B N 1
ATOM 4124 C CA . LEU B 1 211 ? 15.618 96.807 -0.497 1.00 27.33 208 LEU B CA 1
ATOM 4125 C C . LEU B 1 211 ? 15.177 95.869 -1.617 1.00 29.49 208 LEU B C 1
ATOM 4126 O O . LEU B 1 211 ? 15.573 94.701 -1.654 1.00 31.71 208 LEU B O 1
ATOM 4131 N N . ASP B 1 212 ? 14.331 96.375 -2.514 1.00 31.59 209 ASP B N 1
ATOM 4132 C CA . ASP B 1 212 ? 13.800 95.615 -3.639 1.00 37.58 209 ASP B CA 1
ATOM 4133 C C . ASP B 1 212 ? 14.743 95.631 -4.846 1.00 36.12 209 ASP B C 1
ATOM 4134 O O . ASP B 1 212 ? 14.865 94.624 -5.551 1.00 32.36 209 ASP B O 1
ATOM 4139 N N . GLU B 1 213 ? 15.407 96.757 -5.113 1.00 26.98 210 GLU B N 1
ATOM 4140 C CA . GLU B 1 213 ? 16.256 96.878 -6.287 1.00 21.58 210 GLU B CA 1
ATOM 4141 C C . GLU B 1 213 ? 17.186 98.059 -6.081 1.00 25.47 210 GLU B C 1
ATOM 4142 O O . GLU B 1 213 ? 16.770 99.087 -5.538 1.00 24.35 210 GLU B O 1
ATOM 4148 N N . VAL B 1 214 ? 18.440 97.901 -6.500 1.00 21.30 211 VAL B N 1
ATOM 4149 C CA . VAL B 1 214 ? 19.363 99.028 -6.590 1.00 23.77 211 VAL B CA 1
ATOM 4150 C C . VAL B 1 214 ? 19.264 99.606 -8.001 1.00 29.04 211 VAL B C 1
ATOM 4151 O O . VAL B 1 214 ? 19.383 98.872 -8.995 1.00 31.31 211 VAL B O 1
ATOM 4155 N N . LEU B 1 215 ? 19.007 100.912 -8.083 1.00 27.71 212 LEU B N 1
ATOM 4156 C CA . LEU B 1 215 ? 18.744 101.629 -9.324 1.00 28.90 212 LEU B CA 1
ATOM 4157 C C . LEU B 1 215 ? 19.947 102.490 -9.673 1.00 28.90 212 LEU B C 1
ATOM 4158 O O . LEU B 1 215 ? 20.618 103.019 -8.782 1.00 19.36 212 LEU B O 1
ATOM 4163 N N . GLY B 1 216 ? 20.217 102.638 -10.969 1.00 26.15 213 GLY B N 1
ATOM 4164 C CA . GLY B 1 216 ? 21.416 103.358 -11.360 1.00 36.55 213 GLY B CA 1
ATOM 4165 C C . GLY B 1 216 ? 21.498 103.487 -12.864 1.00 39.80 213 GLY B C 1
ATOM 4166 O O . GLY B 1 216 ? 20.650 102.977 -13.607 1.00 36.07 213 GLY B O 1
ATOM 4167 N N . ASP B 1 217 ? 22.536 104.193 -13.301 1.00 37.95 214 ASP B N 1
ATOM 4168 C CA . ASP B 1 217 ? 22.795 104.442 -14.708 1.00 35.67 214 ASP B CA 1
ATOM 4169 C C . ASP B 1 217 ? 24.087 103.718 -15.075 1.00 29.48 214 ASP B C 1
ATOM 4170 O O . ASP B 1 217 ? 24.563 102.866 -14.329 1.00 29.67 214 ASP B O 1
ATOM 4175 N N . GLU B 1 218 ? 24.659 104.054 -16.217 1.00 40.42 215 GLU B N 1
ATOM 4176 C CA . GLU B 1 218 ? 25.863 103.348 -16.628 1.00 45.71 215 GLU B CA 1
ATOM 4177 C C . GLU B 1 218 ? 27.067 103.701 -15.764 1.00 40.46 215 GLU B C 1
ATOM 4178 O O . GLU B 1 218 ? 28.069 102.985 -15.812 1.00 38.71 215 GLU B O 1
ATOM 4184 N N A MET B 1 219 ? 26.991 104.769 -14.964 0.49 36.67 216 MET B N 1
ATOM 4185 N N B MET B 1 219 ? 26.990 104.776 -14.978 0.51 36.78 216 MET B N 1
ATOM 4186 C CA A MET B 1 219 ? 28.111 105.139 -14.105 0.49 34.31 216 MET B CA 1
ATOM 4187 C CA B MET B 1 219 ? 28.085 105.150 -14.090 0.51 34.33 216 MET B CA 1
ATOM 4188 C C A MET B 1 219 ? 28.008 104.532 -12.706 0.49 29.58 216 MET B C 1
ATOM 4189 C C B MET B 1 219 ? 27.988 104.452 -12.740 0.51 29.63 216 MET B C 1
ATOM 4190 O O A MET B 1 219 ? 29.022 104.100 -12.152 0.49 32.82 216 MET B O 1
ATOM 4191 O O B MET B 1 219 ? 28.978 103.900 -12.253 0.51 33.17 216 MET B O 1
ATOM 4200 N N . GLY B 1 220 ? 26.817 104.490 -12.116 1.00 24.20 217 GLY B N 1
ATOM 4201 C CA . GLY B 1 220 ? 26.672 103.887 -10.799 1.00 20.50 217 GLY B CA 1
ATOM 4202 C C . GLY B 1 220 ? 25.311 104.185 -10.214 1.00 23.22 217 GLY B C 1
ATOM 4203 O O . GLY B 1 220 ? 24.383 104.599 -10.926 1.00 22.15 217 GLY B O 1
ATOM 4204 N N . VAL B 1 221 ? 25.222 103.969 -8.898 1.00 22.00 218 VAL B N 1
ATOM 4205 C CA . VAL B 1 221 ? 23.951 104.008 -8.182 1.00 20.66 218 VAL B CA 1
ATOM 4206 C C . VAL B 1 221 ? 23.365 105.403 -8.210 1.00 22.06 218 VAL B C 1
ATOM 4207 O O . VAL B 1 221 ? 24.054 106.403 -7.952 1.00 22.38 218 VAL B O 1
ATOM 4211 N N . THR B 1 222 ? 22.064 105.472 -8.447 1.00 22.62 219 THR B N 1
ATOM 4212 C CA . THR B 1 222 ? 21.341 106.713 -8.303 1.00 23.56 219 THR B CA 1
ATOM 4213 C C . THR B 1 222 ? 20.107 106.573 -7.447 1.00 26.95 219 THR B C 1
ATOM 4214 O O . THR B 1 222 ? 19.455 107.588 -7.182 1.00 27.54 219 THR B O 1
ATOM 4218 N N . GLY B 1 223 ? 19.736 105.361 -7.041 1.00 27.26 220 GLY B N 1
ATOM 4219 C CA . GLY B 1 223 ? 18.650 105.226 -6.086 1.00 22.27 220 GLY B CA 1
ATOM 4220 C C . GLY B 1 223 ? 18.451 103.778 -5.684 1.00 24.76 220 GLY B C 1
ATOM 4221 O O . GLY B 1 223 ? 19.137 102.866 -6.164 1.00 26.48 220 GLY B O 1
ATOM 4222 N N . VAL B 1 224 ? 17.470 103.583 -4.805 1.00 24.66 221 VAL B N 1
ATOM 4223 C CA . VAL B 1 224 ? 17.031 102.262 -4.392 1.00 24.70 221 VAL B CA 1
ATOM 4224 C C . VAL B 1 224 ? 15.503 102.227 -4.394 1.00 31.52 221 VAL B C 1
ATOM 4225 O O . VAL B 1 224 ? 14.840 103.223 -4.088 1.00 32.67 221 VAL B O 1
ATOM 4229 N N . ARG B 1 225 ? 14.935 101.084 -4.755 1.00 26.33 222 ARG B N 1
ATOM 4230 C CA . ARG B 1 225 ? 13.512 100.865 -4.548 1.00 29.80 222 ARG B CA 1
ATOM 4231 C C . ARG B 1 225 ? 13.330 100.041 -3.279 1.00 25.71 222 ARG B C 1
ATOM 4232 O O . ARG B 1 225 ? 13.969 98.979 -3.126 1.00 29.52 222 ARG B O 1
ATOM 4240 N N . LEU B 1 226 ? 12.479 100.542 -2.376 1.00 25.61 223 LEU B N 1
ATOM 4241 C CA . LEU B 1 226 ? 12.089 99.891 -1.122 1.00 25.32 223 LEU B CA 1
ATOM 4242 C C . LEU B 1 226 ? 10.717 99.251 -1.263 1.00 33.02 223 LEU B C 1
ATOM 4243 O O . LEU B 1 226 ? 9.844 99.777 -1.962 1.00 30.17 223 LEU B O 1
ATOM 4248 N N . LYS B 1 227 ? 10.512 98.135 -0.560 1.00 28.00 224 LYS B N 1
ATOM 4249 C CA . LYS B 1 227 ? 9.220 97.461 -0.534 1.00 27.53 224 LYS B CA 1
ATOM 4250 C C . LYS B 1 227 ? 8.720 97.400 0.900 1.00 30.04 224 LYS B C 1
ATOM 4251 O O . LYS B 1 227 ? 9.461 96.988 1.802 1.00 30.37 224 LYS B O 1
ATOM 4257 N N . ASP B 1 228 ? 7.475 97.813 1.105 1.00 32.40 225 ASP B N 1
ATOM 4258 C CA . ASP B 1 228 ? 6.832 97.743 2.412 1.00 36.11 225 ASP B CA 1
ATOM 4259 C C . ASP B 1 228 ? 6.551 96.279 2.781 1.00 37.37 225 ASP B C 1
ATOM 4260 O O . ASP B 1 228 ? 5.830 95.575 2.062 1.00 42.54 225 ASP B O 1
ATOM 4265 N N . VAL B 1 229 ? 7.119 95.818 3.901 1.00 35.46 226 VAL B N 1
ATOM 4266 C CA . VAL B 1 229 ? 7.019 94.400 4.266 1.00 41.07 226 VAL B CA 1
ATOM 4267 C C . VAL B 1 229 ? 5.598 94.003 4.663 1.00 45.48 226 VAL B C 1
ATOM 4268 O O . VAL B 1 229 ? 5.267 92.812 4.672 1.00 50.04 226 VAL B O 1
ATOM 4272 N N . LYS B 1 230 ? 4.750 94.976 4.977 1.00 44.16 227 LYS B N 1
ATOM 4273 C CA . LYS B 1 230 ? 3.390 94.745 5.427 1.00 48.99 227 LYS B CA 1
ATOM 4274 C C . LYS B 1 230 ? 2.381 94.768 4.290 1.00 53.43 227 LYS B C 1
ATOM 4275 O O . LYS B 1 230 ? 1.386 94.049 4.357 1.00 58.62 227 LYS B O 1
ATOM 4281 N N . THR B 1 231 ? 2.628 95.552 3.235 1.00 53.74 228 THR B N 1
ATOM 4282 C CA . THR B 1 231 ? 1.666 95.719 2.157 1.00 48.67 228 THR B CA 1
ATOM 4283 C C . THR B 1 231 ? 2.152 95.297 0.773 1.00 52.41 228 THR B C 1
ATOM 4284 O O . THR B 1 231 ? 1.311 95.000 -0.082 1.00 49.48 228 THR B O 1
ATOM 4288 N N . GLY B 1 232 ? 3.461 95.263 0.514 1.00 49.53 229 GLY B N 1
ATOM 4289 C CA . GLY B 1 232 ? 3.959 94.960 -0.816 1.00 40.73 229 GLY B CA 1
ATOM 4290 C C . GLY B 1 232 ? 4.102 96.158 -1.737 1.00 39.03 229 GLY B C 1
ATOM 4291 O O . GLY B 1 232 ? 4.686 96.026 -2.824 1.00 46.62 229 GLY B O 1
ATOM 4292 N N . GLY B 1 233 ? 3.604 97.323 -1.338 1.00 39.41 230 GLY B N 1
ATOM 4293 C CA . GLY B 1 233 ? 3.848 98.523 -2.112 1.00 29.24 230 GLY B CA 1
ATOM 4294 C C . GLY B 1 233 ? 5.320 98.893 -2.119 1.00 38.76 230 GLY B C 1
ATOM 4295 O O . GLY B 1 233 ? 6.094 98.500 -1.235 1.00 35.88 230 GLY B O 1
ATOM 4296 N N . THR B 1 234 ? 5.715 99.669 -3.133 1.00 33.16 231 THR B N 1
ATOM 4297 C CA . THR B 1 234 ? 7.104 100.082 -3.288 1.00 43.52 231 THR B CA 1
ATOM 4298 C C . THR B 1 234 ? 7.200 101.603 -3.420 1.00 40.50 231 THR B C 1
ATOM 4299 O O . THR B 1 234 ? 6.239 102.285 -3.788 1.00 44.85 231 THR B O 1
ATOM 4303 N N . GLU B 1 235 ? 8.378 102.126 -3.058 1.00 34.69 232 GLU B N 1
ATOM 4304 C CA . GLU B 1 235 ? 8.744 103.527 -3.238 1.00 35.32 232 GLU B CA 1
ATOM 4305 C C . GLU B 1 235 ? 10.212 103.605 -3.630 1.00 32.50 232 GLU B C 1
ATOM 4306 O O . GLU B 1 235 ? 10.982 102.652 -3.454 1.00 29.58 232 GLU B O 1
ATOM 4312 N N . GLU B 1 236 ? 10.593 104.764 -4.151 1.00 33.45 233 GLU B N 1
ATOM 4313 C CA . GLU B 1 236 ? 11.947 105.033 -4.600 1.00 39.91 233 GLU B CA 1
ATOM 4314 C C . GLU B 1 236 ? 12.611 106.068 -3.716 1.00 40.66 233 GLU B C 1
ATOM 4315 O O . GLU B 1 236 ? 11.995 107.059 -3.317 1.00 42.14 233 GLU B O 1
ATOM 4321 N N . LEU B 1 237 ? 13.885 105.824 -3.445 1.00 31.19 234 LEU B N 1
ATOM 4322 C CA . LEU B 1 237 ? 14.740 106.730 -2.705 1.00 31.61 234 LEU B CA 1
ATOM 4323 C C . LEU B 1 237 ? 15.929 107.064 -3.582 1.00 25.00 234 LEU B C 1
ATOM 4324 O O . LEU B 1 237 ? 16.641 106.157 -4.019 1.00 32.71 234 LEU B O 1
ATOM 4329 N N . ASP B 1 238 ? 16.168 108.346 -3.801 1.00 22.48 235 ASP B N 1
ATOM 4330 C CA . ASP B 1 238 ? 17.344 108.795 -4.534 1.00 31.42 235 ASP B CA 1
ATOM 4331 C C . ASP B 1 238 ? 18.539 108.868 -3.593 1.00 29.00 235 ASP B C 1
ATOM 4332 O O . ASP B 1 238 ? 18.512 109.606 -2.609 1.00 24.68 235 ASP B O 1
ATOM 4337 N N . VAL B 1 239 ? 19.605 108.135 -3.926 1.00 26.84 236 VAL B N 1
ATOM 43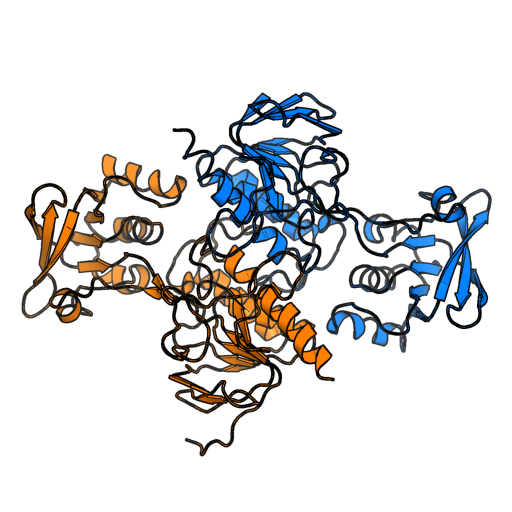38 C CA . VAL B 1 239 ? 20.844 108.120 -3.145 1.00 22.92 236 VAL B CA 1
ATOM 4339 C C . VAL B 1 239 ? 21.976 107.845 -4.132 1.00 19.91 236 VAL B C 1
ATOM 4340 O O . VAL B 1 239 ? 21.760 107.293 -5.217 1.00 23.86 236 VAL B O 1
ATOM 4344 N N . MET B 1 240 ? 23.192 108.235 -3.770 1.00 19.38 237 MET B N 1
ATOM 4345 C CA . MET B 1 240 ? 24.343 107.923 -4.624 1.00 22.21 237 MET B CA 1
ATOM 4346 C C . MET B 1 240 ? 25.068 106.636 -4.221 1.00 24.05 237 MET B C 1
ATOM 4347 O O . MET B 1 240 ? 25.874 106.112 -5.001 1.00 16.89 237 MET B O 1
ATOM 4352 N N . GLY B 1 241 ? 24.824 106.126 -3.027 1.00 29.30 238 GLY B N 1
ATOM 4353 C CA . GLY B 1 241 ? 25.526 104.945 -2.558 1.00 24.65 238 GLY B CA 1
ATOM 4354 C C . GLY B 1 241 ? 24.618 104.149 -1.653 1.00 27.33 238 GLY B C 1
ATOM 4355 O O . GLY B 1 241 ? 23.711 104.697 -1.019 1.00 25.71 238 GLY B O 1
ATOM 4356 N N . ALA B 1 242 ? 24.852 102.842 -1.599 1.00 17.10 239 ALA B N 1
ATOM 4357 C CA . ALA B 1 242 ? 24.077 101.975 -0.715 1.00 18.74 239 ALA B CA 1
ATOM 4358 C C . ALA B 1 242 ? 25.056 101.050 -0.015 1.00 22.54 239 ALA B C 1
ATOM 4359 O O . ALA B 1 242 ? 25.819 100.329 -0.670 1.00 21.97 239 ALA B O 1
ATOM 4361 N N . PHE B 1 243 ? 25.066 101.113 1.311 1.00 17.57 240 PHE B N 1
ATOM 4362 C CA . PHE B 1 243 ? 25.926 100.290 2.140 1.00 17.32 240 PHE B CA 1
ATOM 4363 C C . PHE B 1 243 ? 25.111 99.148 2.713 1.00 25.56 240 PHE B C 1
ATOM 4364 O O . PHE B 1 243 ? 24.059 99.375 3.325 1.00 20.41 240 PHE B O 1
ATOM 4372 N N . ILE B 1 244 ? 25.594 97.930 2.501 1.00 16.42 241 ILE B N 1
ATOM 4373 C CA . ILE B 1 244 ? 24.865 96.744 2.894 1.00 20.34 241 ILE B CA 1
ATOM 4374 C C . ILE B 1 244 ? 25.439 96.301 4.231 1.00 18.25 241 ILE B C 1
ATOM 4375 O O . ILE B 1 244 ? 26.637 96.017 4.327 1.00 17.85 241 ILE B O 1
ATOM 4380 N N . ALA B 1 245 ? 24.596 96.267 5.260 1.00 16.26 242 ALA B N 1
ATOM 4381 C CA . ALA B 1 245 ? 25.021 95.944 6.629 1.00 19.55 242 ALA B CA 1
ATOM 4382 C C . ALA B 1 245 ? 24.028 94.957 7.268 1.00 20.18 242 ALA B C 1
ATOM 4383 O O . ALA B 1 245 ? 23.424 95.181 8.328 1.00 16.42 242 ALA B O 1
ATOM 4385 N N . ILE B 1 246 ? 23.869 93.799 6.637 1.00 19.03 243 ILE B N 1
ATOM 4386 C CA . ILE B 1 246 ? 22.853 92.836 7.049 1.00 23.49 243 ILE B CA 1
ATOM 4387 C C . ILE B 1 246 ? 23.473 91.644 7.788 1.00 28.24 243 ILE B C 1
ATOM 4388 O O . ILE B 1 246 ? 22.858 90.578 7.856 1.00 21.45 243 ILE B O 1
ATOM 4393 N N . GLY B 1 247 ? 24.684 91.786 8.310 1.00 19.10 244 GLY B N 1
ATOM 4394 C CA . GLY B 1 247 ? 25.292 90.712 9.072 1.00 20.66 244 GLY B CA 1
ATOM 4395 C C . GLY B 1 247 ? 26.509 90.156 8.359 1.00 26.74 244 GLY B C 1
ATOM 4396 O O . GLY B 1 247 ? 26.884 90.581 7.264 1.00 21.02 244 GLY B O 1
ATOM 4397 N N . HIS B 1 248 ? 27.121 89.189 9.001 1.00 24.87 245 HIS B N 1
ATOM 4398 C CA . HIS B 1 248 ? 28.349 88.579 8.514 1.00 21.45 245 HIS B CA 1
ATOM 4399 C C . HIS B 1 248 ? 28.164 87.074 8.523 1.00 33.80 245 HIS B C 1
ATOM 4400 O O . HIS B 1 248 ? 27.550 86.520 9.434 1.00 46.53 245 HIS B O 1
ATOM 4407 N N . SER B 1 249 ? 28.703 86.426 7.514 1.00 27.04 246 SER B N 1
ATOM 4408 C CA . SER B 1 249 ? 28.558 85.015 7.281 1.00 26.28 246 SER B CA 1
ATOM 4409 C C . SER B 1 249 ? 29.850 84.302 7.672 1.00 25.36 246 SER B C 1
ATOM 4410 O O . SER B 1 249 ? 30.917 84.734 7.216 1.00 25.30 246 SER B O 1
ATOM 4413 N N . PRO B 1 250 ? 29.834 83.200 8.440 1.00 24.95 247 PRO B N 1
ATOM 4414 C CA . PRO B 1 250 ? 31.116 82.570 8.813 1.00 22.29 247 PRO B CA 1
ATOM 4415 C C . PRO B 1 250 ? 31.916 82.119 7.589 1.00 23.82 247 PRO B C 1
ATOM 4416 O O . PRO B 1 250 ? 31.365 81.631 6.597 1.00 23.91 247 PRO B O 1
ATOM 4420 N N . ASN B 1 251 ? 33.236 82.321 7.650 1.00 20.89 248 ASN B N 1
ATOM 4421 C CA . ASN B 1 251 ? 34.153 81.912 6.573 1.00 23.08 248 ASN B CA 1
ATOM 4422 C C . ASN B 1 251 ? 34.526 80.441 6.702 1.00 28.06 248 ASN B C 1
ATOM 4423 O O . ASN B 1 251 ? 35.619 80.084 7.156 1.00 30.06 248 ASN B O 1
ATOM 4428 N N . THR B 1 252 ? 33.602 79.566 6.257 1.00 22.29 249 THR B N 1
ATOM 4429 C CA . THR B 1 252 ? 33.735 78.126 6.447 1.00 27.45 249 THR B CA 1
ATOM 4430 C C . THR B 1 252 ? 33.544 77.343 5.153 1.00 29.84 249 THR B C 1
ATOM 4431 O O . THR B 1 252 ? 33.529 76.104 5.194 1.00 30.06 249 THR B O 1
ATOM 4435 N N . GLN B 1 253 ? 33.405 78.032 4.016 1.00 26.45 250 GLN B N 1
ATOM 4436 C CA . GLN B 1 253 ? 33.152 77.360 2.744 1.00 26.01 250 GLN B CA 1
ATOM 4437 C C . GLN B 1 253 ? 34.209 76.297 2.440 1.00 30.00 250 GLN B C 1
ATOM 4438 O O . GLN B 1 253 ? 33.872 75.200 1.982 1.00 27.13 250 GLN B O 1
ATOM 4444 N N . ILE B 1 254 ? 35.486 76.572 2.740 1.00 28.29 251 ILE B N 1
ATOM 4445 C CA . ILE B 1 254 ? 36.539 75.592 2.463 1.00 32.88 251 ILE B CA 1
ATOM 4446 C C . ILE B 1 254 ? 36.493 74.356 3.356 1.00 30.25 251 ILE B C 1
ATOM 4447 O O . ILE B 1 254 ? 37.197 73.387 3.065 1.00 32.41 251 ILE B O 1
ATOM 4452 N N . PHE B 1 255 ? 35.718 74.349 4.443 1.00 30.99 252 PHE B N 1
ATOM 4453 C CA . PHE B 1 255 ? 35.648 73.184 5.329 1.00 28.67 252 PHE B CA 1
ATOM 4454 C C . PHE B 1 255 ? 34.416 72.318 5.085 1.00 34.27 252 PHE B C 1
ATOM 4455 O O . PHE B 1 255 ? 34.248 71.296 5.760 1.00 31.00 252 PHE B O 1
ATOM 4463 N N . GLN B 1 256 ? 33.531 72.725 4.176 1.00 35.78 253 GLN B N 1
ATOM 4464 C CA . GLN B 1 256 ? 32.311 71.973 3.925 1.00 43.02 253 GLN B CA 1
ATOM 4465 C C . GLN B 1 256 ? 32.612 70.502 3.674 1.00 43.27 253 GLN B C 1
ATOM 4466 O O . GLN B 1 256 ? 33.576 70.150 2.985 1.00 41.31 253 GLN B O 1
ATOM 4472 N N . GLY B 1 257 ? 31.783 69.643 4.263 1.00 36.10 254 GLY B N 1
ATOM 4473 C CA . GLY B 1 257 ? 31.956 68.221 4.133 1.00 33.47 254 GLY B CA 1
ATOM 4474 C C . GLY B 1 257 ? 33.079 67.627 4.956 1.00 38.68 254 GLY B C 1
ATOM 4475 O O . GLY B 1 257 ? 33.192 66.403 5.016 1.00 35.32 254 GLY B O 1
ATOM 4476 N N . GLN B 1 258 ? 33.924 68.435 5.599 1.00 33.80 255 GLN B N 1
ATO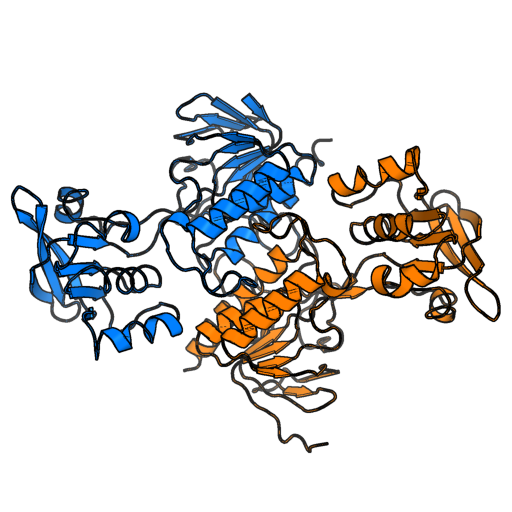M 4477 C CA . GLN B 1 258 ? 35.019 67.859 6.374 1.00 30.73 255 GLN B CA 1
ATOM 4478 C C . GLN B 1 258 ? 34.947 68.155 7.874 1.00 34.19 255 GLN B C 1
ATOM 4479 O O . GLN B 1 258 ? 35.713 67.555 8.623 1.00 30.28 255 GLN B O 1
ATOM 4485 N N . LEU B 1 259 ? 34.077 69.079 8.319 1.00 30.81 256 LEU B N 1
ATOM 4486 C CA . LEU B 1 259 ? 33.802 69.361 9.726 1.00 28.74 256 LEU B CA 1
ATOM 4487 C C . LEU B 1 259 ? 32.296 69.375 9.929 1.00 26.92 256 LEU B C 1
ATOM 4488 O O . LEU B 1 259 ? 31.573 69.878 9.067 1.00 31.97 256 LEU B O 1
ATOM 4493 N N . ASP B 1 260 ? 31.824 68.889 11.077 1.00 27.93 257 ASP B N 1
ATOM 4494 C CA . ASP B 1 260 ? 30.410 69.078 11.393 1.00 28.24 257 ASP B CA 1
ATOM 4495 C C . ASP B 1 260 ? 30.147 70.569 11.493 1.00 24.97 257 ASP B C 1
ATOM 4496 O O . ASP B 1 260 ? 30.927 71.296 12.119 1.00 27.11 257 ASP B O 1
ATOM 4501 N N . MET B 1 261 ? 29.093 71.028 10.819 1.00 25.28 258 MET B N 1
ATOM 4502 C CA . MET B 1 261 ? 28.747 72.439 10.769 1.00 32.20 258 MET B CA 1
ATOM 4503 C C . MET B 1 261 ? 27.231 72.565 10.826 1.00 36.29 258 MET B C 1
ATOM 4504 O O . MET B 1 261 ? 26.510 71.646 10.453 1.00 33.12 258 MET B O 1
ATOM 4509 N N . LYS B 1 262 ? 26.751 73.714 11.299 1.00 30.82 259 LYS B N 1
ATOM 4510 C CA . LYS B 1 262 ? 25.321 74.013 11.315 1.00 26.45 259 LYS B CA 1
ATOM 4511 C C . LYS B 1 262 ? 25.138 75.452 10.865 1.00 26.24 259 LYS B C 1
ATOM 4512 O O . LYS B 1 262 ? 25.686 76.364 11.484 1.00 31.53 259 LYS B O 1
ATOM 4518 N N . ASP B 1 263 ? 24.395 75.648 9.778 1.00 26.59 260 ASP B N 1
ATOM 4519 C CA . ASP B 1 263 ? 24.173 76.960 9.151 1.00 33.66 260 ASP B CA 1
ATOM 4520 C C . ASP B 1 263 ? 25.485 77.679 8.870 1.00 29.21 260 ASP B C 1
ATOM 4521 O O . ASP B 1 263 ? 25.602 78.899 9.022 1.00 28.76 260 ASP B O 1
ATOM 4526 N N . GLY B 1 264 ? 26.512 76.909 8.505 1.00 28.68 261 GLY B N 1
ATOM 4527 C CA . GLY B 1 264 ? 27.814 77.478 8.204 1.00 21.72 261 GLY B CA 1
ATOM 4528 C C . GLY B 1 264 ? 28.745 77.636 9.396 1.00 24.97 261 GLY B C 1
ATOM 4529 O O . GLY B 1 264 ? 29.947 77.863 9.193 1.00 21.15 261 GLY B O 1
ATOM 4530 N N . TYR B 1 265 ? 28.241 77.538 10.631 1.00 19.76 262 TYR B N 1
ATOM 4531 C CA . TYR B 1 265 ? 29.109 77.618 11.801 1.00 16.92 262 TYR B CA 1
ATOM 4532 C C . TYR B 1 265 ? 29.760 76.271 12.096 1.00 25.66 262 TYR B C 1
ATOM 4533 O O . TYR B 1 265 ? 29.137 75.227 11.953 1.00 28.05 262 TYR B O 1
ATOM 4542 N N . ILE B 1 266 ? 31.021 76.298 12.522 1.00 23.37 263 ILE B N 1
ATOM 4543 C CA . ILE B 1 266 ? 31.687 75.066 12.939 1.00 23.20 263 ILE B CA 1
ATOM 4544 C C . ILE B 1 266 ? 31.187 74.678 14.323 1.00 28.55 263 ILE B C 1
ATOM 4545 O O . ILE B 1 266 ? 31.172 75.508 15.235 1.00 21.82 263 ILE B O 1
ATOM 4550 N N . LEU B 1 267 ? 30.776 73.412 14.477 1.00 24.50 264 LEU B N 1
ATOM 4551 C CA . LEU B 1 267 ? 30.324 72.891 15.754 1.00 25.16 264 LEU B CA 1
ATOM 4552 C C . LEU B 1 267 ? 31.533 72.474 16.570 1.00 20.87 264 LEU B C 1
ATOM 4553 O O . LEU B 1 267 ? 32.499 71.944 16.027 1.00 19.73 264 LEU B O 1
ATOM 4558 N N . VAL B 1 268 ? 31.495 72.758 17.876 1.00 17.73 265 VAL B N 1
ATOM 4559 C CA . VAL B 1 268 ? 32.554 72.388 18.800 1.00 17.72 265 VAL B CA 1
ATOM 4560 C C . VAL B 1 268 ? 31.918 71.670 19.977 1.00 21.19 265 VAL B C 1
ATOM 4561 O O . VAL B 1 268 ? 30.705 71.743 20.198 1.00 23.38 265 VAL B O 1
ATOM 4565 N N . LYS B 1 269 ? 32.775 71.005 20.759 1.00 20.62 266 LYS B N 1
ATOM 4566 C CA . LYS B 1 269 ? 32.314 70.235 21.915 1.00 22.77 266 LYS B CA 1
ATOM 4567 C C . LYS B 1 269 ? 31.552 71.106 22.915 1.00 22.49 266 LYS B C 1
ATOM 4568 O O . LYS B 1 269 ? 30.564 70.651 23.516 1.00 22.94 266 LYS B O 1
ATOM 4574 N N . SER B 1 270 ? 32.032 72.318 23.142 1.00 19.47 267 SER B N 1
ATOM 4575 C CA . SER B 1 270 ? 31.530 73.238 24.169 1.00 22.24 267 SER B CA 1
ATOM 4576 C C . SER B 1 270 ? 31.511 72.506 25.519 1.00 22.63 267 SER B C 1
ATOM 4577 O O . SER B 1 270 ? 32.302 71.588 25.752 1.00 21.77 267 SER B O 1
ATOM 4580 N N . GLY B 1 271 ? 30.621 72.897 26.448 1.00 21.20 268 GLY B N 1
ATOM 4581 C CA . GLY B 1 271 ? 30.525 72.194 27.721 1.00 17.92 268 GLY B CA 1
ATOM 4582 C C . GLY B 1 271 ? 31.511 72.699 28.757 1.00 21.23 268 GLY B C 1
ATOM 4583 O O . GLY B 1 271 ? 32.303 73.627 28.537 1.00 22.94 268 GLY B O 1
ATOM 4584 N N . LEU B 1 272 ? 31.481 72.040 29.912 1.00 19.13 269 LEU B N 1
ATOM 4585 C CA . LEU B 1 272 ? 32.138 72.511 31.131 1.00 20.35 269 LEU B CA 1
ATOM 4586 C C . LEU B 1 272 ? 33.309 71.622 31.536 1.00 23.60 269 LEU B C 1
ATOM 4587 O O . LEU B 1 272 ? 33.896 71.823 32.610 1.00 21.44 269 LEU B O 1
ATOM 4592 N N . GLU B 1 273 ? 33.650 70.626 30.728 1.00 23.93 270 GLU B N 1
ATOM 4593 C CA . GLU B 1 273 ? 34.650 69.642 31.120 1.00 27.82 270 GLU B CA 1
ATOM 4594 C C . GLU B 1 273 ? 35.944 69.787 30.333 1.00 26.13 270 GLU B C 1
ATOM 4595 O O . GLU B 1 273 ? 36.745 68.852 30.299 1.00 26.21 270 GLU B O 1
ATOM 4601 N N . GLY B 1 274 ? 36.162 70.924 29.680 1.00 23.63 271 GLY B N 1
ATOM 4602 C CA . GLY B 1 274 ? 37.381 71.096 28.909 1.00 24.64 271 GLY B CA 1
ATOM 4603 C C . GLY B 1 274 ? 37.247 70.585 27.493 1.00 20.27 271 GLY B C 1
ATOM 4604 O O . GLY B 1 274 ? 36.210 70.068 27.064 1.00 17.74 271 GLY B O 1
ATOM 4605 N N . ASN B 1 275 ? 38.305 70.840 26.713 1.00 17.69 272 ASN B N 1
ATOM 4606 C CA . ASN B 1 275 ? 38.336 70.516 25.310 1.00 19.08 272 ASN B CA 1
ATOM 4607 C C . ASN B 1 275 ? 37.150 71.142 24.576 1.00 18.22 272 ASN B C 1
ATOM 4608 O O . ASN B 1 275 ? 36.639 70.588 23.605 1.00 21.19 272 ASN B O 1
ATOM 4613 N N . ALA B 1 276 ? 36.719 72.333 25.028 1.00 17.32 273 ALA B N 1
ATOM 4614 C CA . ALA B 1 276 ? 35.453 72.900 24.568 1.00 17.27 273 ALA B CA 1
ATOM 4615 C C . ALA B 1 276 ? 35.523 73.400 23.129 1.00 19.71 273 ALA B C 1
ATOM 4616 O O . ALA B 1 276 ? 34.473 73.502 22.476 1.00 18.27 273 ALA B O 1
ATOM 4618 N N . THR B 1 277 ? 36.719 73.677 22.595 1.00 15.16 274 THR B N 1
ATOM 4619 C CA . THR B 1 277 ? 36.808 74.136 21.197 1.00 16.41 274 THR B CA 1
ATOM 4620 C C . THR B 1 277 ? 37.096 73.006 20.208 1.00 20.20 274 THR B C 1
ATOM 4621 O O . THR B 1 277 ? 37.330 73.275 19.016 1.00 17.68 274 THR B O 1
ATOM 4625 N N . GLN B 1 278 ? 37.114 71.762 20.661 1.00 20.57 275 GLN B N 1
ATOM 4626 C CA . GLN B 1 278 ? 37.317 70.634 19.757 1.00 19.00 275 GLN B CA 1
ATOM 4627 C C . GLN B 1 278 ? 36.173 70.533 18.758 1.00 17.42 275 GLN B C 1
ATOM 4628 O O . GLN B 1 278 ? 35.000 70.467 19.150 1.00 22.08 275 GLN B O 1
ATOM 4634 N N . THR B 1 279 ? 36.512 70.537 17.462 1.00 18.19 276 THR B N 1
ATOM 4635 C CA . THR B 1 279 ? 35.577 70.301 16.359 1.00 21.60 276 THR B CA 1
ATOM 4636 C C . THR B 1 279 ? 35.273 68.803 16.243 1.00 29.66 276 THR B C 1
ATOM 4637 O O . THR B 1 279 ? 35.681 67.996 17.084 1.00 26.71 276 THR B O 1
ATOM 4641 N N . SER B 1 280 ? 34.584 68.392 15.157 1.00 27.75 277 SER B N 1
ATOM 4642 C CA . SER B 1 280 ? 34.309 66.970 14.965 1.00 30.38 277 SER B CA 1
ATOM 4643 C C . SER B 1 280 ? 35.537 66.190 14.509 1.00 35.23 277 SER B C 1
ATOM 4644 O O . SER B 1 280 ? 35.446 64.969 14.366 1.00 31.44 277 SER B O 1
ATOM 4647 N N . VAL B 1 281 ? 36.673 66.842 14.260 1.00 28.07 278 VAL B N 1
ATOM 4648 C CA . VAL B 1 281 ? 37.888 66.137 13.871 1.00 29.11 278 VAL B CA 1
ATOM 4649 C C . VAL B 1 281 ? 38.887 66.290 15.008 1.00 28.18 278 VAL B C 1
ATOM 4650 O O . VAL B 1 281 ? 39.199 67.417 15.436 1.00 23.49 278 VAL B O 1
ATOM 4654 N N . GLU B 1 282 ? 39.353 65.160 15.538 1.00 20.53 279 GLU B N 1
ATOM 4655 C CA . GLU B 1 282 ? 40.304 65.216 16.639 1.00 24.22 279 GLU B CA 1
ATOM 4656 C C . GLU B 1 282 ? 41.559 65.970 16.202 1.00 24.97 279 GLU B C 1
ATOM 4657 O O . GLU B 1 282 ? 42.098 65.721 15.116 1.00 25.78 279 GLU B O 1
ATOM 4663 N N . GLY B 1 283 ? 41.979 66.947 17.013 1.00 22.01 280 GLY B N 1
ATOM 4664 C CA . GLY B 1 283 ? 43.135 67.772 16.710 1.00 25.32 280 GLY B CA 1
ATOM 4665 C C . GLY B 1 283 ? 42.830 69.051 15.945 1.00 30.10 280 GLY B C 1
ATOM 4666 O O . GLY B 1 283 ? 43.748 69.837 15.678 1.00 18.89 280 GLY B O 1
ATOM 4667 N N . ILE B 1 284 ? 41.579 69.288 15.569 1.00 18.71 281 ILE B N 1
ATOM 4668 C CA . ILE B 1 284 ? 41.184 70.555 14.956 1.00 21.57 281 ILE B CA 1
ATOM 4669 C C . ILE B 1 284 ? 40.261 71.275 15.921 1.00 19.88 281 ILE B C 1
ATOM 4670 O O . ILE B 1 284 ? 39.248 70.706 16.377 1.00 19.43 281 ILE B O 1
ATOM 4675 N N . PHE B 1 285 ? 40.603 72.521 16.236 1.00 18.55 282 PHE B N 1
ATOM 4676 C CA . PHE B 1 285 ? 39.867 73.356 17.189 1.00 16.89 282 PHE B CA 1
ATOM 4677 C C . PHE B 1 285 ? 39.393 74.617 16.474 1.00 22.62 282 PHE B C 1
ATOM 4678 O O . PHE B 1 285 ? 39.968 75.014 15.462 1.00 24.80 282 PHE B O 1
ATOM 4686 N N . ALA B 1 286 ? 38.327 75.240 16.977 1.00 18.47 283 ALA B N 1
ATOM 4687 C CA . ALA B 1 286 ? 37.760 76.413 16.311 1.00 18.37 283 ALA B CA 1
ATOM 4688 C C . ALA B 1 286 ? 37.486 77.492 17.351 1.00 17.25 283 ALA B C 1
ATOM 4689 O O . ALA B 1 286 ? 37.084 77.176 18.470 1.00 19.30 283 ALA B O 1
ATOM 4691 N N . ALA B 1 287 ? 37.717 78.755 16.989 1.00 19.05 284 ALA B N 1
ATOM 4692 C CA . ALA B 1 287 ? 37.579 79.862 17.941 1.00 19.20 284 ALA B CA 1
ATOM 4693 C C . ALA B 1 287 ? 37.084 81.109 17.220 1.00 17.76 284 ALA B C 1
ATOM 4694 O O . ALA B 1 287 ? 37.374 81.312 16.045 1.00 17.63 284 ALA B O 1
ATOM 4696 N N . GLY B 1 288 ? 36.297 81.932 17.931 1.00 17.86 285 GLY B N 1
ATOM 4697 C CA . GLY B 1 288 ? 35.850 83.182 17.370 1.00 13.41 285 GLY B CA 1
ATOM 4698 C C . GLY B 1 288 ? 34.506 83.090 16.663 1.00 17.00 285 GLY B C 1
ATOM 4699 O O . GLY B 1 288 ? 33.708 82.182 16.873 1.00 19.62 285 GLY B O 1
ATOM 4700 N N . ASP B 1 289 ? 34.276 84.079 15.792 1.00 20.40 286 ASP B N 1
ATOM 4701 C CA . ASP B 1 289 ? 33.028 84.211 15.054 1.00 23.00 286 ASP B CA 1
ATOM 4702 C C . ASP B 1 289 ? 32.713 83.010 14.189 1.00 28.50 286 ASP B C 1
ATOM 4703 O O . ASP B 1 289 ? 31.565 82.856 13.770 1.00 30.62 286 ASP B O 1
ATOM 4708 N N . VAL B 1 290 ? 33.703 82.168 13.886 1.00 23.23 287 VAL B N 1
ATOM 4709 C CA . VAL B 1 290 ? 33.444 81.036 13.007 1.00 20.14 287 VAL B CA 1
ATOM 4710 C C . VAL B 1 290 ? 32.616 79.959 13.715 1.00 20.88 287 VAL B C 1
ATOM 4711 O O . VAL B 1 290 ? 32.049 79.071 13.059 1.00 24.19 287 VAL B O 1
ATOM 4715 N N . MET B 1 291 ? 32.564 79.987 15.058 1.00 19.84 288 MET B N 1
ATOM 4716 C CA . MET B 1 291 ? 31.816 78.983 15.804 1.00 17.28 288 MET B CA 1
ATOM 4717 C C . MET B 1 291 ? 30.825 79.592 16.785 1.00 21.31 288 MET B C 1
ATOM 4718 O O . MET B 1 291 ? 30.286 78.866 17.616 1.00 25.51 288 MET B O 1
ATOM 4723 N N . ASP B 1 292 ? 30.546 80.892 16.692 1.00 26.83 289 ASP B N 1
ATOM 4724 C CA . ASP B 1 292 ? 29.698 81.591 17.651 1.00 25.95 289 ASP B CA 1
ATOM 4725 C C . ASP B 1 292 ? 28.657 82.395 16.874 1.00 18.35 289 ASP B C 1
ATOM 4726 O O . ASP B 1 292 ? 29.004 83.391 16.251 1.00 22.02 289 ASP B O 1
ATOM 4731 N N . HIS B 1 293 ? 27.383 81.981 16.899 1.00 19.49 290 HIS B N 1
ATOM 4732 C CA . HIS B 1 293 ? 26.345 82.753 16.233 1.00 23.53 290 HIS B CA 1
ATOM 4733 C C . HIS B 1 293 ? 25.545 83.582 17.216 1.00 24.16 290 HIS B C 1
ATOM 4734 O O . HIS B 1 293 ? 24.493 84.109 16.854 1.00 27.89 290 HIS B O 1
ATOM 4741 N N . ASN B 1 294 ? 26.011 83.690 18.462 1.00 15.65 291 ASN B N 1
ATOM 4742 C CA . ASN B 1 294 ? 25.229 84.278 19.536 1.00 18.55 291 ASN B CA 1
ATOM 4743 C C . ASN B 1 294 ? 25.830 85.534 20.136 1.00 26.07 291 ASN B C 1
ATOM 4744 O O . ASN B 1 294 ? 25.085 86.439 20.494 1.00 25.98 291 ASN B O 1
ATOM 4749 N N . TYR B 1 295 ? 27.148 85.597 20.330 1.00 20.32 292 TYR B N 1
ATOM 4750 C CA . TYR B 1 295 ? 27.719 86.710 21.086 1.00 16.49 292 TYR B CA 1
ATOM 4751 C C . TYR B 1 295 ? 28.520 87.619 20.161 1.00 21.27 292 TYR B C 1
ATOM 4752 O O . TYR B 1 295 ? 28.209 88.812 20.033 1.00 18.59 292 TYR B O 1
ATOM 4761 N N . ARG B 1 296 ? 29.548 87.081 19.505 1.00 17.30 293 ARG B N 1
ATOM 4762 C CA . ARG B 1 296 ? 30.169 87.723 18.352 1.00 16.00 293 ARG B CA 1
ATOM 4763 C C . ARG B 1 296 ? 30.799 89.081 18.697 1.00 23.74 293 ARG B C 1
ATOM 4764 O O . ARG B 1 296 ? 30.606 90.088 18.007 1.00 21.86 293 ARG B O 1
ATOM 4772 N N . GLN B 1 297 ? 31.550 89.106 19.791 1.00 19.67 294 GLN B N 1
ATOM 4773 C CA . GLN B 1 297 ? 32.309 90.281 20.197 1.00 13.36 294 GLN B CA 1
ATOM 4774 C C . GLN B 1 297 ? 33.802 89.965 20.116 1.00 17.03 294 GLN B C 1
ATOM 4775 O O . GLN B 1 297 ? 34.232 88.794 20.104 1.00 15.45 294 GLN B O 1
ATOM 4781 N N . ALA B 1 298 ? 34.596 91.016 20.118 1.00 11.35 295 ALA B N 1
ATOM 4782 C CA . ALA B 1 298 ? 36.032 90.808 20.125 1.00 13.40 295 ALA B CA 1
ATOM 4783 C C . ALA B 1 298 ? 36.475 90.110 21.404 1.00 12.78 295 ALA B C 1
ATOM 4784 O O . ALA B 1 298 ? 37.305 89.208 21.340 1.00 14.60 295 ALA B O 1
ATOM 4786 N N . ILE B 1 299 ? 35.923 90.510 22.559 1.00 13.13 296 ILE B N 1
ATOM 4787 C CA . ILE B 1 299 ? 36.375 89.942 23.834 1.00 14.86 296 ILE B CA 1
ATOM 4788 C C . ILE B 1 299 ? 35.983 88.481 23.946 1.00 14.14 296 ILE B C 1
ATOM 4789 O O . ILE B 1 299 ? 36.755 87.664 24.464 1.00 12.50 296 ILE B O 1
ATOM 4794 N N . THR B 1 300 ? 34.810 88.098 23.418 1.00 12.12 297 THR B N 1
ATOM 4795 C CA . THR B 1 300 ? 34.441 86.689 23.465 1.00 13.86 297 THR B CA 1
ATOM 4796 C C . THR B 1 300 ? 35.232 85.877 22.438 1.00 15.65 297 THR B C 1
ATOM 4797 O O . THR B 1 300 ? 35.582 84.726 22.715 1.00 16.08 297 THR B O 1
ATOM 4801 N N . SER B 1 301 ? 35.547 86.478 21.288 1.00 10.96 298 SER B N 1
ATOM 4802 C CA . SER B 1 301 ? 36.445 85.847 20.302 1.00 14.31 298 SER B CA 1
ATOM 4803 C C . SER B 1 301 ? 37.851 85.631 20.859 1.00 15.81 298 SER B C 1
ATOM 4804 O O . SER B 1 301 ? 38.419 84.537 20.720 1.00 14.13 298 SER B O 1
ATOM 4807 N N . ALA B 1 302 ? 38.415 86.654 21.520 1.00 11.35 299 ALA B N 1
ATOM 4808 C CA . ALA B 1 302 ? 39.720 86.498 22.164 1.00 15.56 299 ALA B CA 1
ATOM 4809 C C . ALA B 1 302 ? 39.678 85.386 23.213 1.00 14.43 299 ALA B C 1
ATOM 4810 O O . ALA B 1 302 ? 40.561 84.518 23.265 1.00 11.42 299 ALA B O 1
ATOM 4812 N N . GLY B 1 303 ? 38.628 85.364 24.024 1.00 13.49 300 GLY B N 1
ATOM 4813 C CA . GLY B 1 303 ? 38.518 84.311 25.040 1.00 12.24 300 GLY B CA 1
ATOM 4814 C C . GLY B 1 303 ? 38.519 82.901 24.458 1.00 16.99 300 GLY B C 1
ATOM 4815 O O . GLY B 1 303 ? 39.229 82.020 24.941 1.00 13.13 300 GLY B O 1
ATOM 4816 N N A THR B 1 304 ? 37.702 82.652 23.423 0.65 14.59 301 THR B N 1
ATOM 4817 N N B THR B 1 304 ? 37.711 82.673 23.425 0.35 15.01 301 THR B N 1
ATOM 4818 C CA A THR B 1 304 ? 37.737 81.303 22.861 0.65 13.33 301 THR B CA 1
ATOM 4819 C CA B THR B 1 304 ? 37.714 81.352 22.815 0.35 14.36 301 THR B CA 1
ATOM 4820 C C A THR B 1 304 ? 39.029 81.051 22.086 0.65 14.32 301 THR B C 1
ATOM 4821 C C B THR B 1 304 ? 39.043 81.066 22.129 0.35 14.79 301 THR B C 1
ATOM 4822 O O A THR B 1 304 ? 39.451 79.897 21.976 0.65 14.43 301 THR B O 1
ATOM 4823 O O B THR B 1 304 ? 39.490 79.914 22.103 0.35 14.70 301 THR B O 1
ATOM 4830 N N . GLY B 1 305 ? 39.699 82.101 21.602 1.00 16.63 302 GLY B N 1
ATOM 4831 C CA . GLY B 1 305 ? 41.035 81.912 21.041 1.00 14.41 302 GLY B CA 1
ATOM 4832 C C . GLY B 1 305 ? 42.018 81.382 22.083 1.00 15.38 302 GLY B C 1
ATOM 4833 O O . GLY B 1 305 ? 42.832 80.505 21.799 1.00 16.56 302 GLY B O 1
ATOM 4834 N N . CYS B 1 306 ? 41.973 81.923 23.292 1.00 14.79 303 CYS B N 1
ATOM 4835 C CA . CYS B 1 306 ? 42.823 81.403 24.359 1.00 15.97 303 CYS B CA 1
ATOM 4836 C C . CYS B 1 306 ? 42.509 79.926 24.634 1.00 16.07 303 CYS B C 1
ATOM 4837 O O . CYS B 1 306 ? 43.422 79.108 24.803 1.00 17.98 303 CYS B O 1
ATOM 4840 N N . MET B 1 307 ? 41.217 79.572 24.676 1.00 14.08 304 MET B N 1
ATOM 4841 C CA . MET B 1 307 ? 40.808 78.194 24.981 1.00 20.77 304 MET B CA 1
ATOM 4842 C C . MET B 1 307 ? 41.281 77.212 23.916 1.00 19.42 304 MET B C 1
ATOM 4843 O O . MET B 1 307 ? 41.648 76.071 24.235 1.00 17.63 304 MET B O 1
ATOM 4848 N N . ALA B 1 308 ? 41.215 77.626 22.639 1.00 12.60 305 ALA B N 1
ATOM 4849 C CA . ALA B 1 308 ? 41.675 76.799 21.536 1.00 15.74 305 ALA B CA 1
ATOM 4850 C C . ALA B 1 308 ? 43.175 76.544 21.643 1.00 17.28 305 ALA B C 1
ATOM 4851 O O . ALA B 1 308 ? 43.637 75.421 21.421 1.00 20.74 305 ALA B O 1
ATOM 4853 N N . ALA B 1 309 ? 43.946 77.554 22.055 1.00 14.36 306 ALA B N 1
ATOM 4854 C CA . ALA B 1 309 ? 45.376 77.301 22.234 1.00 15.94 306 ALA B CA 1
ATOM 4855 C C . ALA B 1 309 ? 45.638 76.330 23.391 1.00 18.69 306 ALA B C 1
ATOM 4856 O O . ALA B 1 309 ? 46.466 75.426 23.256 1.00 18.59 306 ALA B O 1
ATOM 4858 N N . LEU B 1 310 ? 44.927 76.474 24.519 1.00 18.21 307 LEU B N 1
ATOM 4859 C CA . LEU B 1 310 ? 45.199 75.565 25.629 1.00 16.22 307 LEU B CA 1
ATOM 4860 C C . LEU B 1 310 ? 44.684 74.166 25.306 1.00 22.32 307 LEU B C 1
ATOM 4861 O O . LEU B 1 310 ? 45.310 73.176 25.697 1.00 20.54 307 LEU B O 1
ATOM 4866 N N . ASP B 1 311 ? 43.552 74.070 24.572 1.00 15.63 308 ASP B N 1
ATOM 4867 C CA . ASP B 1 311 ? 43.074 72.776 24.081 1.00 19.91 308 ASP B CA 1
ATOM 4868 C C . ASP B 1 311 ? 44.117 72.120 23.178 1.00 21.14 308 ASP B C 1
ATOM 4869 O O . ASP B 1 311 ? 44.405 70.917 23.297 1.00 15.45 308 ASP B O 1
ATOM 4874 N N . ALA B 1 312 ? 44.654 72.884 22.230 1.00 16.63 309 ALA B N 1
ATOM 4875 C CA . ALA B 1 312 ? 45.626 72.315 21.304 1.00 18.91 309 ALA B CA 1
ATOM 4876 C C . ALA B 1 312 ? 46.895 71.876 22.039 1.00 18.28 309 ALA B C 1
ATOM 4877 O O . ALA B 1 312 ? 47.492 70.851 21.691 1.00 19.52 309 ALA B O 1
ATOM 4879 N N . GLU B 1 313 ? 47.358 72.687 23.003 1.00 16.57 310 GLU B N 1
ATOM 4880 C CA . GLU B 1 313 ? 48.541 72.323 23.792 1.00 24.23 310 GLU B CA 1
ATOM 4881 C C . GLU B 1 313 ? 48.344 70.986 24.490 1.00 26.39 310 GLU B C 1
ATOM 4882 O O . GLU B 1 313 ? 49.245 70.134 24.485 1.00 24.60 310 GLU B O 1
ATOM 4888 N N . ARG B 1 314 ? 47.171 70.793 25.121 1.00 19.53 311 ARG B N 1
ATOM 4889 C CA . ARG B 1 314 ? 46.896 69.518 25.782 1.00 22.96 311 ARG B CA 1
ATOM 4890 C C . ARG B 1 314 ? 46.855 68.392 24.773 1.00 28.11 311 ARG B C 1
ATOM 4891 O O . ARG B 1 314 ? 47.414 67.310 25.020 1.00 23.44 311 ARG B O 1
ATOM 4899 N N . TYR B 1 315 ? 46.235 68.633 23.614 1.00 25.73 312 TYR B N 1
ATOM 4900 C CA . TYR B 1 315 ? 46.191 67.611 22.573 1.00 22.86 312 TYR B CA 1
ATOM 4901 C C . TYR B 1 315 ? 47.586 67.263 22.065 1.00 25.35 312 TYR B C 1
ATOM 4902 O O . TYR B 1 315 ? 47.922 66.085 21.906 1.00 23.76 312 TYR B O 1
ATOM 4911 N N . LEU B 1 316 ? 48.421 68.267 21.792 1.00 23.59 313 LEU B N 1
ATOM 4912 C CA . LEU B 1 316 ? 49.765 67.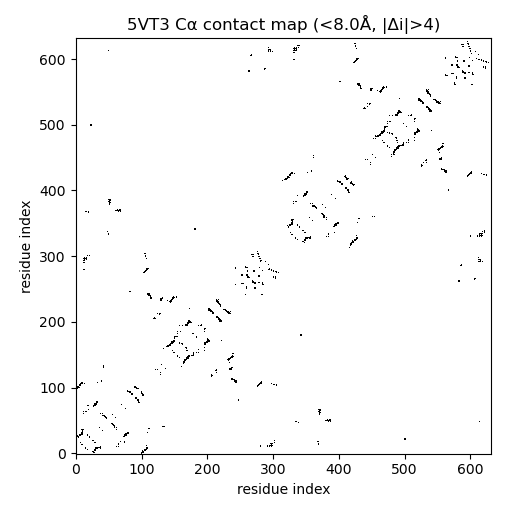952 21.299 1.00 23.19 313 LEU B CA 1
ATOM 4913 C C . LEU B 1 316 ? 50.587 67.230 22.364 1.00 32.83 313 LEU B C 1
ATOM 4914 O O . LEU B 1 316 ? 51.325 66.283 22.064 1.00 34.65 313 LEU B O 1
ATOM 4919 N N . ASP B 1 317 ? 50.460 67.664 23.617 1.00 33.91 314 ASP B N 1
ATOM 4920 C CA . ASP B 1 317 ? 51.131 66.995 24.719 1.00 29.70 314 ASP B CA 1
ATOM 4921 C C . ASP B 1 317 ? 50.729 65.523 24.795 1.00 39.82 314 ASP B C 1
ATOM 4922 O O . ASP B 1 317 ? 51.573 64.652 25.015 1.00 42.35 314 ASP B O 1
ATOM 4927 N N . SER B 1 318 ? 49.450 65.220 24.593 1.00 35.36 315 SER B N 1
ATOM 4928 C CA . SER B 1 318 ? 49.015 63.836 24.629 1.00 41.23 315 SER B CA 1
ATOM 4929 C C . SER B 1 318 ? 49.606 63.004 23.497 1.00 49.77 315 SER B C 1
ATOM 4930 O O . SER B 1 318 ? 49.535 61.777 23.559 1.00 55.97 315 SER B O 1
ATOM 4933 N N . LEU B 1 319 ? 50.179 63.632 22.472 1.00 52.29 316 LEU B N 1
ATOM 4934 C CA . LEU B 1 319 ? 50.844 62.882 21.411 1.00 58.86 316 LEU B CA 1
ATOM 4935 C C . LEU B 1 319 ? 52.213 62.363 21.856 1.00 76.75 316 LEU B C 1
ATOM 4936 O O . LEU B 1 319 ? 52.567 61.213 21.568 1.00 79.77 316 LEU B O 1
ATOM 4941 N N . ASN B 1 320 ? 52.989 63.193 22.558 1.00 88.80 317 ASN B N 1
ATOM 4942 C CA . ASN B 1 320 ? 54.333 62.834 23.023 1.00 98.03 317 ASN B CA 1
ATOM 4943 C C . ASN B 1 320 ? 54.331 62.398 24.491 1.00 96.76 317 ASN B C 1
ATOM 4944 O O . ASN B 1 320 ? 53.710 61.398 24.861 1.00 95.75 317 ASN B O 1
#